Protein AF-A0A2E3WW22-F1 (afdb_monomer)

Foldseek 3Di:
DPPADPVLCLLLDDLVRLVVCLVVVVDDPQSNLLSQLVNCLQLLVLVVLVVSLVVHDDPVPVLVSQQSSVLSQLSSCLSVLHDDPADLCNNQVSVPDDDLSNLSSLCSQLSVCVSVVNLVSNLVSLVSSLVSSVVSVSLLNNLQSVLSNVVSVCSVCVLFDCLLVLVVSLVVCVVVLSLQSNLLSLQVNLLVCVQLQLLVSSLVSLVSSLVSCVVVPSGPSNLSSLLSNLQSCVVVVVPVSNVVSLVVLCPHPDLQSVQSSLVSCCVRPNVPRDRPGDHDPSVVVCVVCVPPDNQHADPLLSLVLVCQSNVQWALVSSCCVVPVPDPDPDPVSSVVNVVSVVVSCVRPNQCWDADPRTTHGGRDDDDDD

Structure (mmCIF, N/CA/C/O backbone):
data_AF-A0A2E3WW22-F1
#
_entry.id   AF-A0A2E3WW22-F1
#
loop_
_atom_site.group_PDB
_atom_site.id
_atom_site.type_symbol
_atom_site.label_atom_id
_atom_site.label_alt_id
_atom_site.label_comp_id
_atom_site.label_asym_id
_atom_site.label_entity_id
_atom_site.label_seq_id
_atom_site.pdbx_PDB_ins_code
_atom_site.Cartn_x
_atom_site.Cartn_y
_atom_site.Cartn_z
_atom_site.occupancy
_atom_site.B_iso_or_equiv
_atom_site.auth_seq_id
_atom_site.auth_comp_id
_atom_site.auth_asym_id
_atom_site.auth_atom_id
_atom_site.pdbx_PDB_model_num
ATOM 1 N N . MET A 1 1 ? 14.647 -27.416 -12.882 1.00 40.84 1 MET A N 1
ATOM 2 C CA . MET A 1 1 ? 14.490 -25.988 -12.533 1.00 40.84 1 MET A CA 1
ATOM 3 C C . MET A 1 1 ? 14.414 -25.217 -13.836 1.00 40.84 1 MET A C 1
ATOM 5 O O . MET A 1 1 ? 15.368 -25.285 -14.597 1.00 40.84 1 MET A O 1
ATOM 9 N N . ASN A 1 2 ? 13.290 -24.564 -14.135 1.00 42.88 2 ASN A N 1
ATOM 10 C CA . ASN A 1 2 ? 13.222 -23.672 -15.293 1.00 42.88 2 ASN A CA 1
ATOM 11 C C . ASN A 1 2 ? 14.083 -22.448 -14.981 1.00 42.88 2 ASN A C 1
ATOM 13 O O . ASN A 1 2 ? 13.816 -21.750 -14.004 1.00 42.88 2 ASN A O 1
ATOM 17 N N . VAL A 1 3 ? 15.135 -22.217 -15.766 1.00 51.22 3 VAL A N 1
ATOM 18 C CA . VAL A 1 3 ? 15.917 -20.981 -15.673 1.00 51.22 3 VAL A CA 1
ATOM 19 C C . VAL A 1 3 ? 14.982 -19.854 -16.099 1.00 51.22 3 VAL A C 1
ATOM 21 O O . VAL A 1 3 ? 14.588 -19.770 -17.261 1.00 51.22 3 VAL A O 1
ATOM 24 N N . LEU A 1 4 ? 14.540 -19.047 -15.134 1.00 60.75 4 LEU A N 1
ATOM 25 C CA . LEU A 1 4 ? 13.696 -17.890 -15.403 1.00 60.75 4 LEU A CA 1
ATOM 26 C C . LEU A 1 4 ? 14.445 -16.933 -16.337 1.00 60.75 4 LEU A C 1
ATOM 28 O O . LEU A 1 4 ? 15.654 -16.740 -16.196 1.00 60.75 4 LEU A O 1
ATOM 32 N N . SER A 1 5 ? 13.721 -16.328 -17.284 1.00 80.69 5 SER A N 1
ATOM 33 C CA . SER A 1 5 ? 14.280 -15.292 -18.158 1.00 80.69 5 SER A CA 1
ATOM 34 C C . SER A 1 5 ? 14.982 -14.217 -17.312 1.00 80.69 5 SER A C 1
ATOM 36 O O . SER A 1 5 ? 14.449 -13.839 -16.266 1.00 80.69 5 SER A O 1
ATOM 38 N N . PRO A 1 6 ? 16.131 -13.666 -17.736 1.00 84.06 6 PRO A N 1
ATOM 39 C CA . PRO A 1 6 ? 16.794 -12.572 -17.026 1.00 84.06 6 PRO A CA 1
ATOM 40 C C . PRO A 1 6 ? 15.866 -11.377 -16.725 1.00 84.06 6 PRO A C 1
ATOM 42 O O . PRO A 1 6 ? 16.035 -10.692 -15.717 1.00 84.06 6 PRO A O 1
ATOM 45 N N . TRP A 1 7 ? 14.842 -11.156 -17.555 1.00 89.06 7 TRP A N 1
ATOM 46 C CA . TRP A 1 7 ? 13.798 -10.162 -17.303 1.00 89.06 7 TRP A CA 1
ATOM 47 C C . TRP A 1 7 ? 12.876 -10.534 -16.137 1.00 89.06 7 TRP A C 1
ATOM 49 O O . TRP A 1 7 ? 12.499 -9.661 -15.362 1.00 89.06 7 TRP A O 1
ATOM 59 N N . ASN A 1 8 ? 12.544 -11.815 -15.961 1.00 90.00 8 ASN A N 1
ATOM 60 C CA . ASN A 1 8 ? 11.708 -12.282 -14.852 1.00 90.00 8 ASN A CA 1
ATOM 61 C C . ASN A 1 8 ? 12.347 -11.956 -13.501 1.00 90.00 8 ASN A C 1
ATOM 63 O O . ASN A 1 8 ? 11.652 -11.500 -12.596 1.00 90.00 8 ASN A O 1
ATOM 67 N N . ASN A 1 9 ? 13.666 -12.146 -13.389 1.00 88.00 9 ASN A N 1
ATOM 68 C CA . ASN A 1 9 ? 14.407 -11.791 -12.182 1.00 88.00 9 ASN A CA 1
ATOM 69 C C . ASN A 1 9 ? 14.272 -10.293 -11.901 1.00 88.00 9 ASN A C 1
ATOM 71 O O . ASN A 1 9 ? 13.830 -9.929 -10.819 1.00 88.00 9 ASN A O 1
ATOM 75 N N . LEU A 1 10 ? 14.532 -9.446 -12.903 1.00 91.25 10 LEU A N 1
ATOM 76 C CA . LEU A 1 10 ? 14.418 -7.991 -12.780 1.00 91.25 10 LEU A CA 1
ATOM 77 C C . LEU A 1 10 ? 13.012 -7.547 -12.345 1.00 91.25 10 LEU A C 1
ATOM 79 O O . LEU A 1 10 ? 12.880 -6.730 -11.441 1.00 91.25 10 LEU A O 1
ATOM 83 N N . PHE A 1 11 ? 11.951 -8.090 -12.946 1.00 91.56 11 PHE A N 1
ATOM 84 C CA . PHE A 1 11 ? 10.575 -7.708 -12.603 1.00 91.56 11 PHE A CA 1
ATOM 85 C C . PHE A 1 11 ? 10.102 -8.223 -11.241 1.00 91.56 11 PHE A C 1
ATOM 87 O O . PHE A 1 11 ? 9.179 -7.648 -10.662 1.00 91.56 11 PHE A O 1
ATOM 94 N N . ASN A 1 12 ? 10.704 -9.300 -10.735 1.00 92.25 12 ASN A N 1
ATOM 95 C CA . ASN A 1 12 ? 10.391 -9.853 -9.420 1.00 92.25 12 ASN A CA 1
ATOM 96 C C . ASN A 1 12 ? 11.290 -9.297 -8.302 1.00 92.25 12 ASN A C 1
ATOM 98 O O . ASN A 1 12 ? 10.998 -9.516 -7.123 1.00 92.25 12 ASN A O 1
ATOM 102 N N . SER A 1 13 ? 12.361 -8.586 -8.665 1.00 91.75 13 SER A N 1
ATOM 103 C CA . SER A 1 13 ? 13.269 -7.933 -7.732 1.00 91.75 13 SER A CA 1
ATOM 104 C C . SER A 1 13 ? 12.602 -6.769 -7.011 1.00 91.75 13 SER A C 1
ATOM 106 O O . SER A 1 13 ? 11.855 -5.964 -7.571 1.00 91.75 13 SER A O 1
ATOM 108 N N . SER A 1 14 ? 12.942 -6.654 -5.741 1.00 88.94 14 SER A N 1
ATOM 109 C CA . SER A 1 14 ? 12.697 -5.480 -4.930 1.00 88.94 14 SER A CA 1
ATOM 110 C C . SER A 1 14 ? 13.642 -4.326 -5.269 1.00 88.94 14 SER A C 1
ATOM 112 O O . SER A 1 14 ? 14.624 -4.484 -5.988 1.00 88.94 14 SER A O 1
ATOM 114 N N . VAL A 1 15 ? 13.381 -3.143 -4.707 1.00 88.81 15 VAL A N 1
ATOM 115 C CA . VAL A 1 15 ? 14.192 -1.943 -4.971 1.00 88.81 15 VAL A CA 1
ATOM 116 C C . VAL A 1 15 ? 15.664 -2.141 -4.588 1.00 88.81 15 VAL A C 1
ATOM 118 O O . VAL A 1 15 ? 16.543 -1.721 -5.330 1.00 88.81 15 VAL A O 1
ATOM 121 N N . GLN A 1 16 ? 15.950 -2.804 -3.468 1.00 88.19 16 GLN A N 1
ATOM 122 C CA . GLN A 1 16 ? 17.314 -3.060 -2.992 1.00 88.19 16 GLN A CA 1
ATOM 123 C C . GLN A 1 16 ? 18.031 -4.057 -3.900 1.00 88.19 16 GLN A C 1
ATOM 125 O O . GLN A 1 16 ? 19.202 -3.871 -4.216 1.00 88.19 16 GLN A O 1
ATOM 130 N N . GLU A 1 17 ? 17.318 -5.088 -4.350 1.00 91.69 17 GLU A N 1
ATOM 131 C CA . GLU A 1 17 ? 17.849 -6.063 -5.302 1.00 91.69 17 GLU A CA 1
ATOM 132 C C . GLU A 1 17 ? 18.111 -5.420 -6.666 1.00 91.69 17 GLU A C 1
ATOM 134 O O . GLU A 1 17 ? 19.127 -5.720 -7.283 1.00 91.69 17 GLU A O 1
ATOM 139 N N . LEU A 1 18 ? 17.256 -4.490 -7.106 1.00 92.19 18 LEU A N 1
ATOM 140 C CA . LEU A 1 18 ? 17.481 -3.700 -8.318 1.00 92.19 18 LEU A CA 1
ATOM 141 C C . LEU A 1 18 ? 18.719 -2.804 -8.190 1.00 92.19 18 LEU A C 1
ATOM 143 O O . LEU A 1 18 ? 19.513 -2.750 -9.122 1.00 92.19 18 LEU A O 1
ATOM 147 N N . ILE A 1 19 ? 18.918 -2.140 -7.047 1.00 91.44 19 ILE A N 1
ATOM 148 C CA . ILE A 1 19 ? 20.127 -1.337 -6.789 1.00 91.44 19 ILE A CA 1
ATOM 149 C C . ILE A 1 19 ? 21.375 -2.227 -6.846 1.00 91.44 19 ILE A C 1
ATOM 151 O O . ILE A 1 19 ? 22.293 -1.946 -7.610 1.00 91.44 19 ILE A O 1
ATOM 155 N N . ALA A 1 20 ? 21.373 -3.358 -6.135 1.00 91.44 20 ALA A N 1
ATOM 156 C CA . ALA A 1 20 ? 22.489 -4.303 -6.166 1.00 91.44 20 ALA A CA 1
ATOM 157 C C . ALA A 1 20 ? 22.735 -4.883 -7.573 1.00 91.44 20 ALA A C 1
ATOM 159 O O . ALA A 1 20 ? 23.878 -5.130 -7.967 1.00 91.44 20 ALA A O 1
ATOM 160 N N . PHE A 1 21 ? 21.674 -5.104 -8.352 1.00 90.81 21 PHE A N 1
ATOM 161 C CA . PHE A 1 21 ? 21.766 -5.546 -9.742 1.00 90.81 21 PHE A CA 1
ATOM 162 C C . PHE A 1 21 ? 22.468 -4.505 -10.625 1.00 90.81 21 PHE A C 1
ATOM 164 O O . PHE A 1 21 ? 23.357 -4.876 -11.390 1.00 90.81 21 PHE A O 1
ATOM 171 N N . ILE A 1 22 ? 22.123 -3.221 -10.470 1.00 91.12 22 ILE A N 1
ATOM 172 C CA . ILE A 1 22 ? 22.753 -2.100 -11.184 1.00 91.12 22 ILE A CA 1
ATOM 173 C C . ILE A 1 22 ? 24.236 -1.992 -10.812 1.00 91.12 22 ILE A C 1
ATOM 175 O O . ILE A 1 22 ? 25.082 -1.938 -11.704 1.00 91.12 22 ILE A O 1
ATOM 179 N N . ASP A 1 23 ? 24.559 -2.026 -9.516 1.00 89.81 23 ASP A N 1
ATOM 180 C CA . ASP A 1 23 ? 25.934 -1.874 -9.017 1.00 89.81 23 ASP A CA 1
ATOM 181 C C . ASP A 1 23 ? 26.855 -3.003 -9.494 1.00 89.81 23 ASP A C 1
ATOM 183 O O . ASP A 1 23 ? 28.034 -2.793 -9.775 1.00 89.81 23 ASP A O 1
ATOM 187 N N . THR A 1 24 ? 26.312 -4.217 -9.606 1.00 88.06 24 THR A N 1
ATOM 188 C CA . THR A 1 24 ? 27.070 -5.391 -10.056 1.00 88.06 24 THR A CA 1
ATOM 189 C C . THR A 1 24 ? 27.108 -5.557 -11.575 1.00 88.06 24 THR A C 1
ATOM 191 O O . THR A 1 24 ? 27.791 -6.463 -12.049 1.00 88.06 24 THR A O 1
ATOM 194 N N . GLN A 1 25 ? 26.386 -4.717 -12.330 1.00 81.25 25 GLN A N 1
ATOM 195 C CA . GLN A 1 25 ? 26.281 -4.749 -13.797 1.00 81.25 25 GLN A CA 1
ATOM 196 C C . GLN A 1 25 ? 25.999 -6.150 -14.372 1.00 81.25 25 GLN A C 1
ATOM 198 O O . GLN A 1 25 ? 26.461 -6.503 -15.453 1.00 81.25 25 GLN A O 1
ATOM 203 N N . LYS A 1 26 ? 25.232 -6.980 -13.655 1.00 71.94 26 LYS A N 1
ATOM 204 C CA . LYS A 1 26 ? 25.017 -8.397 -14.013 1.00 71.94 26 LYS A CA 1
ATOM 205 C C . LYS A 1 26 ? 24.092 -8.619 -15.218 1.00 71.94 26 LYS A C 1
ATOM 207 O O . LYS A 1 26 ? 23.939 -9.759 -15.653 1.00 71.94 26 LYS A O 1
ATOM 212 N N . GLY A 1 27 ? 23.442 -7.571 -15.725 1.00 77.56 27 GLY A N 1
ATOM 213 C CA . GLY A 1 27 ? 22.544 -7.622 -16.882 1.00 77.56 27 GLY A CA 1
ATOM 214 C C . GLY A 1 27 ? 23.145 -7.078 -18.173 1.00 77.56 27 GLY A C 1
ATOM 215 O O . GLY A 1 27 ? 24.205 -6.462 -18.174 1.00 77.56 27 GLY A O 1
ATOM 216 N N . SER A 1 28 ? 22.405 -7.240 -19.271 1.00 84.38 28 SER A N 1
ATOM 217 C CA . SER A 1 28 ? 22.630 -6.445 -20.487 1.00 84.38 28 SER A CA 1
ATOM 218 C C . SER A 1 28 ? 22.430 -4.946 -20.221 1.00 84.38 28 SER A C 1
ATOM 220 O O . SER A 1 28 ? 21.729 -4.564 -19.277 1.00 84.38 28 SER A O 1
ATOM 222 N N . ASP A 1 29 ? 22.967 -4.090 -21.094 1.00 86.81 29 ASP A N 1
ATOM 223 C CA . ASP A 1 29 ? 22.810 -2.629 -21.008 1.00 86.81 29 ASP A CA 1
ATOM 224 C C . ASP A 1 29 ? 21.345 -2.203 -20.856 1.00 86.81 29 ASP A C 1
ATOM 226 O O . ASP A 1 29 ? 21.022 -1.314 -20.069 1.00 86.81 29 ASP A O 1
ATOM 230 N N . GLN A 1 30 ? 20.428 -2.891 -21.539 1.00 90.81 30 GLN A N 1
ATOM 231 C CA . GLN A 1 30 ? 18.997 -2.602 -21.460 1.00 90.81 30 GLN A CA 1
ATOM 232 C C . GLN A 1 30 ? 18.358 -3.009 -20.142 1.00 90.81 30 GLN A C 1
ATOM 234 O O . GLN A 1 30 ? 17.479 -2.306 -19.644 1.00 90.81 30 GLN A O 1
ATOM 239 N N . GLN A 1 31 ? 18.781 -4.134 -19.569 1.00 92.38 31 GLN A N 1
ATOM 240 C CA . GLN A 1 31 ? 18.292 -4.556 -18.263 1.00 92.38 31 GLN A CA 1
ATOM 241 C C . GLN A 1 31 ? 18.804 -3.625 -17.174 1.00 92.38 31 GLN A C 1
ATOM 243 O O . GLN A 1 31 ? 18.021 -3.201 -16.331 1.00 92.38 31 GLN A O 1
ATOM 248 N N . ASN A 1 32 ? 20.085 -3.252 -17.215 1.00 92.75 32 ASN A N 1
ATOM 249 C CA . ASN A 1 32 ? 20.647 -2.278 -16.279 1.00 92.75 32 ASN A CA 1
ATOM 250 C C . ASN A 1 32 ? 19.945 -0.921 -16.415 1.00 92.75 32 ASN A C 1
ATOM 252 O O . ASN A 1 32 ? 19.542 -0.334 -15.412 1.00 92.75 32 ASN A O 1
ATOM 256 N N . TRP A 1 33 ? 19.720 -0.455 -17.646 1.00 95.19 33 TRP A N 1
ATOM 257 C CA . TRP A 1 33 ? 18.971 0.773 -17.906 1.00 95.19 33 TRP A CA 1
ATOM 258 C C . TRP A 1 33 ? 17.540 0.699 -17.364 1.00 95.19 33 TRP A C 1
ATOM 260 O O . TRP A 1 33 ? 17.074 1.618 -16.689 1.00 95.19 33 TRP A O 1
ATOM 270 N N . TYR A 1 34 ? 16.828 -0.400 -17.613 1.00 95.25 34 TYR A N 1
ATOM 271 C CA . TYR A 1 34 ? 15.445 -0.520 -17.168 1.00 95.25 34 TYR A CA 1
ATOM 272 C C . TYR A 1 34 ? 15.334 -0.732 -15.648 1.00 95.25 34 TYR A C 1
ATOM 274 O O . TYR A 1 34 ? 14.400 -0.231 -15.024 1.00 95.25 34 TYR A O 1
ATOM 282 N N . ALA A 1 35 ? 16.312 -1.388 -15.018 1.00 95.44 35 ALA A N 1
ATOM 283 C CA . ALA A 1 35 ? 16.427 -1.435 -13.563 1.00 95.44 35 ALA A CA 1
ATOM 284 C C . ALA A 1 35 ? 16.586 -0.021 -12.978 1.00 95.44 35 ALA A C 1
ATOM 286 O O . ALA A 1 35 ? 15.877 0.321 -12.031 1.00 95.44 35 ALA A O 1
ATOM 287 N N . GLN A 1 36 ? 17.424 0.834 -13.581 1.00 95.88 36 GLN A N 1
ATOM 288 C CA . GLN A 1 36 ? 17.549 2.245 -13.183 1.00 95.88 36 GLN A CA 1
ATOM 289 C C . GLN A 1 36 ? 16.221 2.996 -13.355 1.00 95.88 36 GLN A C 1
ATOM 291 O O . GLN A 1 36 ? 15.795 3.709 -12.448 1.00 95.88 36 GLN A O 1
ATOM 296 N N . VAL A 1 37 ? 15.502 2.770 -14.463 1.00 96.38 37 VAL A N 1
ATOM 297 C CA . VAL A 1 37 ? 14.149 3.317 -14.675 1.00 96.38 37 VAL A CA 1
ATOM 298 C C . VAL A 1 37 ? 13.200 2.923 -13.540 1.00 96.38 37 VAL A C 1
ATOM 300 O O . VAL A 1 37 ? 12.475 3.780 -13.029 1.00 96.38 37 VAL A O 1
ATOM 303 N N . LEU A 1 38 ? 13.194 1.651 -13.130 1.00 94.75 38 LEU A N 1
ATOM 304 C CA . LEU A 1 38 ? 12.363 1.175 -12.023 1.00 94.75 38 LEU A CA 1
ATOM 305 C C . LEU A 1 38 ? 12.778 1.807 -10.690 1.00 94.75 38 LEU A C 1
ATOM 307 O O . LEU A 1 38 ? 11.904 2.278 -9.964 1.00 94.75 38 LEU A O 1
ATOM 311 N N . VAL A 1 39 ? 14.076 1.881 -10.380 1.00 93.38 39 VAL A N 1
ATOM 312 C CA . VAL A 1 39 ? 14.585 2.511 -9.148 1.00 93.38 39 VAL A CA 1
ATOM 313 C C . VAL A 1 39 ? 14.192 3.987 -9.089 1.00 93.38 39 VAL A C 1
ATOM 315 O O . VAL A 1 39 ? 13.539 4.395 -8.125 1.00 93.38 39 VAL A O 1
ATOM 318 N N . CYS A 1 40 ? 14.473 4.771 -10.134 1.00 93.00 40 CYS A N 1
ATOM 319 C CA . CYS A 1 40 ? 14.073 6.179 -10.196 1.00 93.00 40 CYS A CA 1
ATOM 320 C C . CYS A 1 40 ? 12.553 6.330 -10.094 1.00 93.00 40 CYS A C 1
ATOM 322 O O . CYS A 1 40 ? 12.058 7.219 -9.397 1.00 93.00 40 CYS A O 1
ATOM 324 N N . PHE A 1 41 ? 11.787 5.438 -10.735 1.00 91.69 41 PHE A N 1
ATOM 325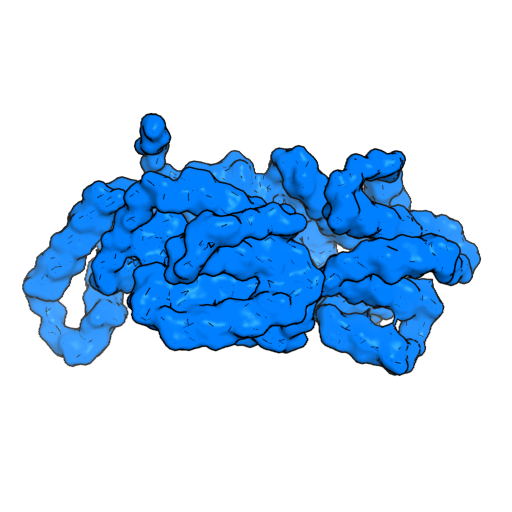 C CA . PHE A 1 41 ? 10.338 5.421 -10.584 1.00 91.69 41 PHE A CA 1
ATOM 326 C C . PHE A 1 41 ? 9.928 5.158 -9.136 1.00 91.69 41 PHE A C 1
ATOM 328 O O . PHE A 1 41 ? 9.078 5.890 -8.645 1.00 91.69 41 PHE A O 1
ATOM 335 N N . PHE A 1 42 ? 10.486 4.173 -8.431 1.00 87.38 42 PHE A N 1
ATOM 336 C CA . PHE A 1 42 ? 10.117 3.867 -7.043 1.00 87.38 42 PHE A CA 1
ATOM 337 C C . PHE A 1 42 ? 10.522 4.973 -6.057 1.00 87.38 42 PHE A C 1
ATOM 339 O O . PHE A 1 42 ? 9.718 5.308 -5.180 1.00 87.38 42 PHE A O 1
ATOM 346 N N . MET A 1 43 ? 11.696 5.581 -6.255 1.00 85.00 43 MET A N 1
ATOM 347 C CA . MET A 1 43 ? 12.237 6.678 -5.437 1.00 85.00 43 MET A CA 1
ATOM 348 C C . MET A 1 43 ? 11.631 8.054 -5.774 1.00 85.00 43 MET A C 1
ATOM 350 O O . MET A 1 43 ? 11.754 8.997 -4.998 1.00 85.00 43 MET A O 1
ATOM 354 N N . GLY A 1 44 ? 10.931 8.185 -6.908 1.00 82.81 44 GLY A N 1
ATOM 355 C CA . GLY A 1 44 ? 10.289 9.437 -7.332 1.00 82.81 44 GLY A CA 1
ATOM 356 C C . GLY A 1 44 ? 11.219 10.434 -8.038 1.00 82.81 44 GLY A C 1
ATOM 357 O O . GLY A 1 44 ? 10.896 11.618 -8.134 1.00 82.81 44 GLY A O 1
ATOM 358 N N . GLU A 1 45 ? 12.350 9.977 -8.570 1.00 88.81 45 GLU A N 1
ATOM 359 C CA . GLU A 1 45 ? 13.389 10.804 -9.193 1.00 88.81 45 GLU A CA 1
ATOM 360 C C . GLU A 1 45 ? 13.048 11.142 -10.655 1.00 88.81 45 GLU A C 1
ATOM 362 O O . GLU A 1 45 ? 13.562 10.565 -11.611 1.00 88.81 45 GLU A O 1
ATOM 367 N N . CYS A 1 46 ? 12.138 12.099 -10.850 1.00 89.69 46 CYS A N 1
ATOM 368 C CA . CYS A 1 46 ? 11.603 12.428 -12.179 1.00 89.69 46 CYS A CA 1
ATOM 369 C C . CYS A 1 46 ? 12.646 13.008 -13.152 1.00 89.69 46 CYS A C 1
ATOM 371 O O . CYS A 1 46 ? 12.525 12.820 -14.367 1.00 89.69 46 CYS A O 1
ATOM 373 N N . LEU A 1 47 ? 13.629 13.761 -12.644 1.00 91.31 47 LEU A N 1
ATOM 374 C CA . LEU A 1 47 ? 14.695 14.345 -13.467 1.00 91.31 47 LEU A CA 1
ATOM 375 C C . LEU A 1 47 ? 15.622 13.256 -14.003 1.00 91.31 47 LEU A C 1
ATOM 377 O O . LEU A 1 47 ? 15.841 13.199 -15.212 1.00 91.31 47 LEU A O 1
ATOM 381 N N . GLU A 1 48 ? 16.057 12.349 -13.131 1.00 94.50 48 GLU A N 1
ATOM 382 C CA . GLU A 1 48 ? 16.902 11.216 -13.505 1.00 94.50 48 GLU A CA 1
ATOM 383 C C . GLU A 1 48 ? 16.176 10.289 -14.482 1.00 94.50 48 GLU A C 1
ATOM 385 O O . GLU A 1 48 ? 16.682 9.981 -15.557 1.00 94.50 48 GLU A O 1
ATOM 390 N N . LEU A 1 49 ? 14.904 9.975 -14.215 1.00 94.81 49 LEU A N 1
ATOM 391 C CA . LEU A 1 49 ? 14.084 9.195 -15.141 1.00 94.81 49 LEU A CA 1
ATOM 392 C C . LEU A 1 49 ? 13.961 9.859 -16.529 1.00 94.81 49 LEU A C 1
ATOM 394 O O . LEU A 1 49 ? 13.948 9.178 -17.554 1.00 94.81 49 LEU A O 1
ATOM 398 N N . THR A 1 50 ? 13.908 11.193 -16.592 1.00 95.44 50 THR A N 1
ATOM 399 C CA . THR A 1 50 ? 13.913 11.927 -17.872 1.00 95.44 50 THR A CA 1
ATOM 400 C C . THR A 1 50 ? 15.252 11.808 -18.589 1.00 95.44 50 THR A C 1
ATOM 402 O O . THR A 1 50 ? 15.277 11.663 -19.813 1.00 95.44 50 THR A O 1
ATOM 405 N N . TYR A 1 51 ? 16.354 11.896 -17.844 1.00 96.56 51 TYR A N 1
ATOM 406 C CA . TYR A 1 51 ? 17.700 11.726 -18.377 1.00 96.56 51 TYR A CA 1
ATOM 407 C C . TYR A 1 51 ? 17.887 10.316 -18.955 1.00 96.56 51 TYR A C 1
ATOM 409 O O . TYR A 1 51 ? 18.262 10.188 -20.122 1.00 96.56 51 TYR A O 1
ATOM 417 N N . LEU A 1 52 ? 17.492 9.280 -18.210 1.00 96.31 52 LEU A N 1
ATOM 418 C CA . LEU A 1 52 ? 17.547 7.882 -18.643 1.00 96.31 52 LEU A CA 1
ATOM 419 C C . LEU A 1 52 ? 16.768 7.644 -19.939 1.00 96.31 52 LEU A C 1
ATOM 421 O O . LEU A 1 52 ? 17.303 7.045 -20.868 1.00 96.31 52 LEU A O 1
ATOM 425 N N . ILE A 1 53 ? 15.542 8.166 -20.058 1.00 95.62 53 ILE A N 1
ATOM 426 C CA . ILE A 1 53 ? 14.733 8.033 -21.286 1.00 95.62 53 ILE A CA 1
ATOM 427 C C . ILE A 1 53 ? 15.431 8.650 -22.508 1.00 95.62 53 ILE A C 1
ATOM 429 O O . ILE A 1 53 ? 15.289 8.137 -23.616 1.00 95.62 53 ILE A O 1
ATOM 433 N N . ARG A 1 54 ? 16.197 9.734 -22.333 1.00 95.06 54 ARG A N 1
ATOM 434 C CA . ARG A 1 54 ? 16.964 10.369 -23.423 1.00 95.06 54 ARG A CA 1
ATOM 435 C C . ARG A 1 54 ? 18.233 9.601 -23.794 1.00 95.06 54 ARG A C 1
ATOM 437 O O . ARG A 1 54 ? 18.731 9.777 -24.901 1.00 95.06 54 ARG A O 1
ATOM 444 N N . LYS A 1 55 ? 18.766 8.795 -22.876 1.00 94.31 55 LYS A N 1
ATOM 445 C CA . LYS A 1 55 ? 20.019 8.035 -23.012 1.00 94.31 55 LYS A CA 1
ATOM 446 C C . LYS A 1 55 ? 19.787 6.541 -23.244 1.00 94.31 55 LYS A C 1
ATOM 448 O O . LYS A 1 55 ? 20.653 5.731 -22.940 1.00 94.31 55 LYS A O 1
ATOM 453 N N . TYR A 1 56 ? 18.615 6.183 -23.757 1.00 94.44 56 TYR A N 1
ATOM 454 C CA . TYR A 1 56 ? 18.232 4.797 -23.976 1.00 94.44 56 TYR A CA 1
ATOM 455 C C . TYR A 1 56 ? 19.247 4.026 -24.850 1.00 94.44 56 TYR A C 1
ATOM 457 O O . TYR A 1 56 ? 19.531 4.483 -25.961 1.00 94.44 56 TYR A O 1
ATOM 465 N N . PRO A 1 57 ? 19.771 2.870 -24.390 1.00 88.62 57 PRO A N 1
ATOM 466 C CA . PRO A 1 57 ? 20.648 2.021 -25.192 1.00 88.62 57 PRO A CA 1
ATOM 467 C C . PRO A 1 57 ? 19.827 1.147 -26.154 1.00 88.62 57 PRO A C 1
ATOM 469 O O . PRO A 1 57 ? 19.018 0.322 -25.723 1.00 88.62 57 PRO A O 1
ATOM 472 N N . GLN A 1 58 ? 20.038 1.311 -27.461 1.00 86.69 58 GLN A N 1
ATOM 473 C CA . GLN A 1 58 ? 19.395 0.478 -28.486 1.00 86.69 58 GLN A CA 1
ATOM 474 C C . GLN A 1 58 ? 19.959 -0.952 -28.458 1.00 86.69 58 GLN A C 1
ATOM 476 O O . GLN A 1 58 ? 21.176 -1.118 -28.391 1.00 86.69 58 GLN A O 1
ATOM 481 N N . SER A 1 59 ? 19.099 -1.977 -28.527 1.00 82.50 59 SER A N 1
ATOM 482 C CA . SER A 1 59 ? 19.538 -3.393 -28.571 1.00 82.50 59 SER A CA 1
ATOM 483 C C . SER A 1 59 ? 19.685 -3.961 -29.971 1.00 82.50 59 SER A C 1
ATOM 485 O O . SER A 1 59 ? 20.236 -5.048 -30.133 1.00 82.50 59 SER A O 1
ATOM 487 N N . GLY A 1 60 ? 19.145 -3.269 -30.974 1.00 81.00 60 GLY A N 1
ATOM 488 C CA . GLY A 1 60 ? 18.951 -3.843 -32.302 1.00 81.00 60 GLY A CA 1
ATOM 489 C C . GLY A 1 60 ? 17.678 -4.689 -32.439 1.00 81.00 60 GLY A C 1
ATOM 490 O O . GLY A 1 60 ? 17.402 -5.127 -33.551 1.00 81.00 60 GLY A O 1
ATOM 491 N N . ASP A 1 61 ? 16.880 -4.869 -31.374 1.00 88.12 61 ASP A N 1
ATOM 492 C CA . ASP A 1 61 ? 15.494 -5.359 -31.436 1.00 88.12 61 ASP A CA 1
ATOM 493 C C . ASP A 1 61 ? 14.516 -4.167 -31.353 1.00 88.12 61 ASP A C 1
ATOM 495 O O . ASP A 1 61 ? 14.238 -3.658 -30.261 1.00 88.12 61 ASP A O 1
ATOM 499 N N . PRO A 1 62 ? 13.947 -3.704 -32.486 1.00 87.56 62 PRO A N 1
ATOM 500 C CA . PRO A 1 62 ? 13.074 -2.533 -32.500 1.00 87.56 62 PRO A CA 1
ATOM 501 C C . PRO A 1 62 ? 11.784 -2.708 -31.691 1.00 87.56 62 PRO A C 1
ATOM 503 O O . PRO A 1 62 ? 11.201 -1.712 -31.252 1.00 87.56 62 PRO A O 1
ATOM 506 N N . LEU A 1 63 ? 11.302 -3.946 -31.522 1.00 86.81 63 LEU A N 1
ATOM 507 C CA . LEU A 1 63 ? 10.078 -4.218 -30.774 1.00 86.81 63 LEU A CA 1
ATOM 508 C C . LEU A 1 63 ? 10.347 -4.109 -29.274 1.00 86.81 63 LEU A C 1
ATOM 510 O O . LEU A 1 63 ? 9.645 -3.362 -28.588 1.00 86.81 63 LEU A O 1
ATOM 514 N N . GLN A 1 64 ? 11.386 -4.786 -28.776 1.00 87.38 64 GLN A N 1
ATOM 515 C CA . GLN A 1 64 ? 11.801 -4.664 -27.376 1.00 87.38 64 GLN A CA 1
ATOM 516 C C . GLN A 1 64 ? 12.160 -3.212 -27.035 1.00 87.38 64 GLN A C 1
ATOM 518 O O . GLN A 1 64 ? 11.744 -2.703 -25.987 1.00 87.38 64 GLN A O 1
ATOM 523 N N . ASP A 1 65 ? 12.838 -2.517 -27.953 1.00 89.62 65 ASP A N 1
ATOM 524 C CA . ASP A 1 65 ? 13.211 -1.117 -27.775 1.00 89.62 65 ASP A CA 1
ATOM 525 C C . ASP A 1 65 ? 11.994 -0.204 -27.599 1.00 89.62 65 ASP A C 1
ATOM 527 O O . ASP A 1 65 ? 11.940 0.637 -26.691 1.00 89.62 65 ASP A O 1
ATOM 531 N N . ARG A 1 66 ? 10.965 -0.416 -28.425 1.00 89.50 66 ARG A N 1
ATOM 532 C CA . ARG A 1 66 ? 9.702 0.321 -28.342 1.00 89.50 66 ARG A CA 1
ATOM 533 C C . ARG A 1 66 ? 8.958 0.036 -27.037 1.00 89.50 66 ARG A C 1
ATOM 535 O O . ARG A 1 66 ? 8.516 0.983 -26.384 1.00 89.50 66 ARG A O 1
ATOM 542 N N . ILE A 1 67 ? 8.865 -1.231 -26.625 1.00 89.88 67 ILE A N 1
ATOM 543 C CA . ILE A 1 67 ? 8.197 -1.641 -25.377 1.00 89.88 67 ILE A CA 1
ATOM 544 C C . ILE A 1 67 ? 8.851 -0.961 -24.169 1.00 89.88 67 ILE A C 1
ATOM 546 O O . ILE A 1 67 ? 8.169 -0.309 -23.374 1.00 89.88 67 ILE A O 1
ATOM 550 N N . LEU A 1 68 ? 10.175 -1.075 -24.039 1.00 91.81 68 LEU A N 1
ATOM 551 C CA . LEU A 1 68 ? 10.932 -0.544 -22.903 1.00 91.81 68 LEU A CA 1
ATOM 552 C C . LEU A 1 68 ? 10.831 0.984 -22.801 1.00 91.81 68 LEU A C 1
ATOM 554 O O . LEU A 1 68 ? 10.579 1.525 -21.717 1.00 91.81 68 LEU A O 1
ATOM 558 N N . LEU A 1 69 ? 10.961 1.688 -23.929 1.00 92.06 69 LEU A N 1
ATOM 559 C CA . LEU A 1 69 ? 10.795 3.141 -23.982 1.00 92.06 69 LEU A CA 1
ATOM 560 C C . LEU A 1 69 ? 9.373 3.576 -23.620 1.00 92.06 69 LEU A C 1
ATOM 562 O O . LEU A 1 69 ? 9.205 4.539 -22.864 1.00 92.06 69 LEU A O 1
ATOM 566 N N . ASN A 1 70 ? 8.352 2.881 -24.123 1.00 91.06 70 ASN A N 1
ATOM 567 C CA . ASN A 1 70 ? 6.957 3.195 -23.817 1.00 91.06 70 ASN A CA 1
ATOM 568 C C . ASN A 1 70 ? 6.656 2.974 -22.330 1.00 91.06 70 ASN A C 1
ATOM 570 O O . ASN A 1 70 ? 6.110 3.865 -21.677 1.00 91.06 70 ASN A O 1
ATOM 574 N N . LEU A 1 71 ? 7.116 1.861 -21.755 1.00 92.19 71 LEU A N 1
ATOM 575 C CA . LEU A 1 71 ? 7.016 1.584 -20.321 1.00 92.19 71 LEU A CA 1
ATOM 576 C C . LEU A 1 71 ? 7.679 2.683 -19.469 1.00 92.19 71 LEU A C 1
ATOM 578 O O . LEU A 1 71 ? 7.084 3.148 -18.487 1.00 92.19 71 LEU A O 1
ATOM 582 N N . ALA A 1 72 ? 8.885 3.127 -19.825 1.00 93.94 72 ALA A N 1
ATOM 583 C CA . ALA A 1 72 ? 9.589 4.183 -19.094 1.00 93.94 72 ALA A CA 1
ATOM 584 C C . ALA A 1 72 ? 8.876 5.544 -19.198 1.00 93.94 72 ALA A C 1
ATOM 586 O O . ALA A 1 72 ? 8.698 6.238 -18.193 1.00 93.94 72 ALA A O 1
ATOM 587 N N . ARG A 1 73 ? 8.401 5.912 -20.396 1.00 91.62 73 ARG A N 1
ATOM 588 C CA . ARG A 1 73 ? 7.642 7.153 -20.630 1.00 91.62 73 ARG A CA 1
ATOM 589 C C . ARG A 1 73 ? 6.333 7.173 -19.851 1.00 91.62 73 ARG A C 1
ATOM 591 O O . ARG A 1 73 ? 6.027 8.182 -19.217 1.00 91.62 73 ARG A O 1
ATOM 598 N N . CYS A 1 74 ? 5.593 6.067 -19.843 1.00 89.69 74 CYS A N 1
ATOM 599 C CA . CYS A 1 74 ? 4.363 5.959 -19.064 1.00 89.69 74 CYS A CA 1
ATOM 600 C C . CYS A 1 74 ? 4.625 6.151 -17.564 1.00 89.69 74 CYS A C 1
ATOM 602 O O . CYS A 1 74 ? 3.938 6.945 -16.924 1.00 89.69 74 CYS A O 1
ATOM 604 N N . ARG A 1 75 ? 5.681 5.534 -17.015 1.00 92.00 75 ARG A N 1
ATOM 605 C CA . ARG A 1 75 ? 6.106 5.747 -15.616 1.00 92.00 75 ARG A CA 1
ATOM 606 C C . ARG A 1 75 ? 6.445 7.199 -15.305 1.00 92.00 75 ARG A C 1
ATOM 608 O O . ARG A 1 75 ? 6.029 7.708 -14.264 1.00 92.00 75 ARG A O 1
ATOM 615 N N . LEU A 1 76 ? 7.181 7.869 -16.191 1.00 90.88 76 LEU A N 1
ATOM 616 C CA . LEU A 1 76 ? 7.516 9.282 -16.014 1.00 90.88 76 LEU A CA 1
ATOM 617 C C . LEU A 1 76 ? 6.257 10.149 -15.973 1.00 90.88 76 LEU A C 1
ATOM 619 O O . LEU A 1 76 ? 6.150 11.024 -15.120 1.00 90.88 76 LEU A O 1
ATOM 623 N N . ASN A 1 77 ? 5.297 9.886 -16.855 1.00 87.25 77 ASN A N 1
ATOM 624 C CA . ASN A 1 77 ? 4.052 10.646 -16.917 1.00 87.25 77 ASN A CA 1
ATOM 625 C C . ASN A 1 77 ? 3.162 10.409 -15.690 1.00 87.25 77 ASN A C 1
ATOM 627 O O . ASN A 1 77 ? 2.644 11.378 -15.137 1.00 87.25 77 ASN A O 1
ATOM 631 N N . ILE A 1 78 ? 3.074 9.161 -15.206 1.00 86.50 78 ILE A N 1
ATOM 632 C CA . ILE A 1 78 ? 2.423 8.831 -13.925 1.00 86.50 78 ILE A CA 1
ATOM 633 C C . ILE A 1 78 ? 3.055 9.644 -12.789 1.00 86.50 78 ILE A C 1
ATOM 635 O O . ILE A 1 78 ? 2.350 10.199 -11.954 1.00 86.50 78 ILE A O 1
ATOM 639 N N . ARG A 1 79 ? 4.389 9.763 -12.752 1.00 84.94 79 ARG A N 1
ATOM 640 C CA . ARG A 1 79 ? 5.083 10.537 -11.708 1.00 84.94 79 ARG A CA 1
ATOM 641 C C . ARG A 1 79 ? 4.934 12.046 -11.854 1.00 84.94 79 ARG A C 1
ATOM 643 O O . ARG A 1 79 ? 4.872 12.743 -10.846 1.00 84.94 79 ARG A O 1
ATOM 650 N N . ARG A 1 80 ? 4.884 12.545 -13.087 1.00 83.31 80 ARG A N 1
ATOM 651 C CA . ARG A 1 80 ? 4.720 13.969 -13.393 1.00 83.31 80 ARG A CA 1
ATOM 652 C C . ARG A 1 80 ? 3.286 14.453 -13.333 1.00 83.31 80 ARG A C 1
ATOM 654 O O . ARG A 1 80 ? 3.086 15.655 -13.476 1.00 83.31 80 ARG A O 1
ATOM 661 N N . ASN A 1 81 ? 2.319 13.567 -13.106 1.00 72.50 81 ASN A N 1
ATOM 662 C CA . ASN A 1 81 ? 0.908 13.929 -13.099 1.00 72.50 81 ASN A CA 1
ATOM 663 C C . ASN A 1 81 ? 0.460 14.534 -14.445 1.00 72.50 81 ASN A C 1
ATOM 665 O O . ASN A 1 81 ? -0.301 15.498 -14.489 1.00 72.50 81 ASN A O 1
ATOM 669 N N . THR A 1 82 ? 0.977 14.004 -15.556 1.00 73.12 82 THR A N 1
ATOM 670 C CA . THR A 1 82 ? 0.693 14.508 -16.909 1.00 73.12 82 THR A CA 1
ATOM 671 C C . THR A 1 82 ? -0.036 13.465 -17.743 1.00 73.12 82 THR A C 1
ATOM 673 O O . THR A 1 82 ? 0.306 12.283 -17.693 1.00 73.12 82 THR A O 1
ATOM 676 N N . TYR A 1 83 ? -0.998 13.907 -18.559 1.00 62.72 83 TYR A N 1
ATOM 677 C CA . TYR A 1 83 ? -1.717 13.040 -19.494 1.00 62.72 83 TYR A CA 1
ATOM 678 C C . TYR A 1 83 ? -0.748 12.372 -20.484 1.00 62.72 83 TYR A C 1
ATOM 680 O O . TYR A 1 83 ? 0.218 12.995 -20.937 1.00 62.72 83 TYR A O 1
ATOM 688 N N . LEU A 1 84 ? -0.982 11.098 -20.815 1.00 61.34 84 LEU A N 1
ATOM 689 C CA . LEU A 1 84 ? -0.123 10.390 -21.762 1.00 61.34 84 LEU A CA 1
ATOM 690 C C . LEU A 1 84 ? -0.299 10.924 -23.184 1.00 61.34 84 LEU A C 1
ATOM 692 O O . LEU A 1 84 ? -1.408 11.186 -23.638 1.00 61.34 84 LEU A O 1
ATOM 696 N N . ARG A 1 85 ? 0.813 10.963 -23.922 1.00 57.19 85 ARG A N 1
ATOM 697 C CA . ARG A 1 85 ? 0.787 10.956 -25.393 1.00 57.19 85 ARG A CA 1
ATOM 698 C C . ARG A 1 85 ? 0.655 9.546 -25.986 1.00 57.19 85 ARG A C 1
ATOM 700 O O . ARG A 1 85 ? 0.261 9.439 -27.136 1.00 57.19 85 ARG A O 1
ATOM 707 N N . ILE A 1 86 ? 0.995 8.499 -25.228 1.00 65.38 86 ILE A N 1
ATOM 708 C CA . ILE A 1 86 ? 0.948 7.094 -25.668 1.00 65.38 86 ILE A CA 1
ATOM 709 C C . ILE A 1 86 ? -0.416 6.517 -25.295 1.00 65.38 86 ILE A C 1
ATOM 711 O O . ILE A 1 86 ? -0.823 6.607 -24.134 1.00 65.38 86 ILE A O 1
ATOM 715 N N . SER A 1 87 ? -1.122 5.938 -26.264 1.00 71.81 87 SER A N 1
ATOM 716 C CA . SER A 1 87 ? -2.407 5.291 -25.986 1.00 71.81 87 SER A CA 1
ATOM 717 C C . SER A 1 87 ? -2.198 3.942 -25.291 1.00 71.81 87 SER A C 1
ATOM 719 O O . SER A 1 87 ? -1.219 3.241 -25.534 1.00 71.81 87 SER A O 1
ATOM 721 N N . GLU A 1 88 ? -3.134 3.539 -24.437 1.00 77.75 88 GLU A N 1
ATOM 722 C CA . GLU A 1 88 ? -3.142 2.197 -23.838 1.00 77.75 88 GLU A CA 1
ATOM 723 C C . GLU A 1 88 ? -3.086 1.093 -24.909 1.00 77.75 88 GLU A C 1
ATOM 725 O O . GLU A 1 88 ? -2.351 0.119 -24.768 1.00 77.75 88 GLU A O 1
ATOM 730 N N . GLN A 1 89 ? -3.817 1.279 -26.013 1.00 77.88 89 GLN A N 1
ATOM 731 C CA . GLN A 1 89 ? -3.815 0.355 -27.147 1.00 77.88 89 GLN A CA 1
ATOM 732 C C . GLN A 1 89 ? -2.412 0.190 -27.739 1.00 77.88 89 GLN A C 1
ATOM 734 O O . GLN A 1 89 ? -2.014 -0.926 -28.059 1.00 77.88 89 GLN A O 1
ATOM 739 N N . GLU A 1 90 ? -1.650 1.279 -27.845 1.00 78.31 90 GLU A N 1
ATOM 740 C CA . GLU A 1 90 ? -0.262 1.258 -28.312 1.00 78.31 90 GLU A CA 1
ATOM 741 C C . GLU A 1 90 ? 0.651 0.507 -27.334 1.00 78.31 90 GLU A C 1
ATOM 743 O O . GLU A 1 90 ? 1.447 -0.323 -27.764 1.00 78.31 90 GLU A O 1
ATOM 748 N N . LEU A 1 91 ? 0.486 0.716 -26.023 1.00 82.25 91 LEU A N 1
ATOM 749 C CA . LEU A 1 91 ? 1.259 -0.004 -25.005 1.00 82.25 91 LEU A CA 1
ATOM 750 C C . LEU A 1 91 ? 0.975 -1.517 -25.019 1.00 82.25 91 LEU A C 1
ATOM 752 O O . LEU A 1 91 ? 1.893 -2.317 -24.852 1.00 82.25 91 LEU A O 1
ATOM 756 N N . LEU A 1 92 ? -0.286 -1.918 -25.207 1.00 83.56 92 LEU A N 1
ATOM 757 C CA . LEU A 1 92 ? -0.699 -3.322 -25.134 1.00 83.56 92 LEU A CA 1
ATOM 758 C C . LEU A 1 92 ? -0.455 -4.094 -26.437 1.00 83.56 92 LEU A C 1
ATOM 760 O O . LEU A 1 92 ? -0.096 -5.272 -26.371 1.00 83.56 92 LEU A O 1
ATOM 764 N N . LYS A 1 93 ? -0.602 -3.451 -27.606 1.00 82.81 93 LYS A N 1
ATOM 765 C CA . LYS A 1 93 ? -0.427 -4.082 -28.929 1.00 82.81 93 LYS A CA 1
ATOM 766 C C . LYS A 1 93 ? 0.934 -4.766 -29.066 1.00 82.81 93 LYS A C 1
ATOM 768 O O . LYS A 1 93 ? 1.012 -5.892 -29.557 1.00 82.81 93 LYS A O 1
ATOM 773 N N . ASP A 1 94 ? 1.975 -4.109 -28.571 1.00 75.69 94 ASP A N 1
ATOM 774 C CA . ASP A 1 94 ? 3.365 -4.542 -28.716 1.00 75.69 94 ASP A CA 1
ATOM 775 C C . ASP A 1 94 ? 3.758 -5.701 -27.793 1.00 75.69 94 ASP A C 1
ATOM 777 O O . ASP A 1 94 ? 4.839 -6.259 -27.930 1.00 75.69 94 ASP A O 1
ATOM 781 N N . THR A 1 95 ? 2.889 -6.091 -26.857 1.00 78.12 95 THR A N 1
ATOM 782 C CA . THR A 1 95 ? 3.206 -7.080 -25.811 1.00 78.12 95 THR A CA 1
ATOM 783 C C . THR A 1 95 ? 2.483 -8.419 -25.988 1.00 78.12 95 THR A C 1
ATOM 785 O O . THR A 1 95 ? 2.397 -9.211 -25.052 1.00 78.12 95 THR A O 1
ATOM 788 N N . SER A 1 96 ? 1.926 -8.686 -27.171 1.00 65.19 96 SER A N 1
ATOM 789 C CA . SER A 1 96 ? 0.935 -9.747 -27.387 1.00 65.19 96 SER A CA 1
ATOM 790 C C . SER A 1 96 ? 1.459 -11.191 -27.223 1.00 65.19 96 SER A C 1
ATOM 792 O O . SER A 1 96 ? 0.712 -12.005 -26.678 1.00 65.19 96 SER A O 1
ATOM 794 N N . ASP A 1 97 ? 2.730 -11.494 -27.521 1.00 58.50 97 ASP A N 1
ATOM 795 C CA . ASP A 1 97 ? 3.209 -12.883 -27.720 1.00 58.50 97 ASP A CA 1
ATOM 796 C C . ASP A 1 97 ? 4.162 -13.449 -26.635 1.00 58.50 97 ASP A C 1
ATOM 798 O O . ASP A 1 97 ? 5.239 -13.953 -26.919 1.00 58.50 97 ASP A O 1
ATOM 802 N N . HIS A 1 98 ? 3.752 -13.444 -25.362 1.00 60.19 98 HIS A N 1
ATOM 803 C CA . HIS A 1 98 ? 4.474 -14.075 -24.233 1.00 60.19 98 HIS A CA 1
ATOM 804 C C . HIS A 1 98 ? 5.889 -13.549 -23.942 1.00 60.19 98 HIS A C 1
ATOM 806 O O . HIS A 1 98 ? 6.913 -14.204 -24.123 1.00 60.19 98 HIS A O 1
ATOM 812 N N . SER A 1 99 ? 5.906 -12.401 -23.276 1.00 78.12 99 SER A N 1
ATOM 813 C CA . SER A 1 99 ? 7.013 -11.967 -22.431 1.00 78.12 99 SER A CA 1
ATOM 814 C C . SER A 1 99 ? 6.468 -11.479 -21.089 1.00 78.12 99 SER A C 1
ATOM 816 O O . SER A 1 99 ? 5.284 -11.163 -20.945 1.00 78.12 99 SER A O 1
ATOM 818 N N . VAL A 1 100 ? 7.349 -11.359 -20.101 1.00 87.56 100 VAL A N 1
ATOM 819 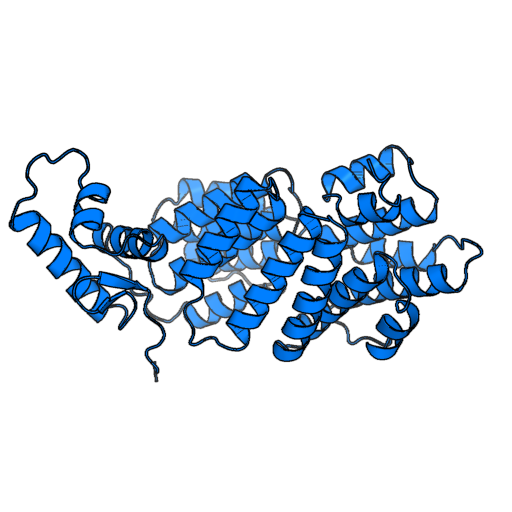C CA . VAL A 1 100 ? 7.068 -10.671 -18.831 1.00 87.56 100 VAL A CA 1
ATOM 820 C C . VAL A 1 100 ? 6.659 -9.198 -19.021 1.00 87.56 100 VAL A C 1
ATOM 822 O O . VAL A 1 100 ? 6.081 -8.592 -18.120 1.00 87.56 100 VAL A O 1
ATOM 825 N N . PHE A 1 101 ? 6.854 -8.629 -20.216 1.00 91.06 101 PHE A N 1
ATOM 826 C CA . PHE A 1 101 ? 6.413 -7.275 -20.538 1.00 91.06 101 PHE A CA 1
ATOM 827 C C . PHE A 1 101 ? 4.897 -7.132 -20.651 1.00 91.06 101 PHE A C 1
ATOM 829 O O . PHE A 1 101 ? 4.391 -6.047 -20.390 1.00 91.06 101 PHE A O 1
ATOM 836 N N . ARG A 1 102 ? 4.153 -8.194 -20.990 1.00 91.75 102 ARG A N 1
ATOM 837 C CA . ARG A 1 102 ? 2.684 -8.125 -21.073 1.00 91.75 102 ARG A CA 1
ATOM 838 C C . ARG A 1 102 ? 2.019 -7.843 -19.723 1.00 91.75 102 ARG A C 1
ATOM 840 O O . ARG A 1 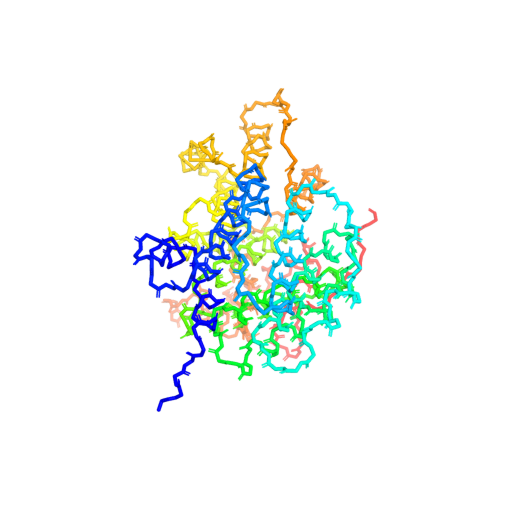102 ? 1.275 -6.865 -19.634 1.00 91.75 102 ARG A O 1
ATOM 847 N N . PRO A 1 103 ? 2.257 -8.640 -18.661 1.00 94.31 103 PRO A N 1
ATOM 848 C CA . PRO A 1 103 ? 1.717 -8.301 -17.349 1.00 94.31 103 PRO A CA 1
ATOM 849 C C . PRO A 1 103 ? 2.257 -6.957 -16.845 1.00 94.31 103 PRO A C 1
ATOM 851 O O . PRO A 1 103 ? 1.506 -6.193 -16.249 1.00 94.31 103 PRO A O 1
ATOM 854 N N . GLU A 1 104 ? 3.502 -6.589 -17.165 1.00 94.00 104 GLU A N 1
ATOM 855 C CA . GLU A 1 104 ? 4.024 -5.271 -16.791 1.00 94.00 104 GLU A CA 1
ATOM 856 C C . GLU A 1 104 ? 3.322 -4.109 -17.513 1.00 94.00 104 GLU A C 1
ATOM 858 O O . GLU A 1 104 ? 3.053 -3.075 -16.902 1.00 94.00 104 GLU A O 1
ATOM 863 N N . ALA A 1 105 ? 2.988 -4.257 -18.793 1.00 93.12 105 ALA A N 1
ATOM 864 C CA . ALA A 1 105 ? 2.218 -3.266 -19.535 1.00 93.12 105 ALA A CA 1
ATOM 865 C C . ALA A 1 105 ? 0.829 -3.076 -18.916 1.00 93.12 105 ALA A C 1
ATOM 867 O O . ALA A 1 105 ? 0.414 -1.937 -18.695 1.00 93.12 105 ALA A O 1
ATOM 868 N N . PHE A 1 106 ? 0.162 -4.170 -18.532 1.00 94.69 106 PHE A N 1
ATOM 869 C CA . PHE A 1 106 ? -1.078 -4.094 -17.762 1.00 94.69 106 PHE A CA 1
ATOM 870 C C . PHE A 1 106 ? -0.882 -3.425 -16.395 1.00 94.69 106 PHE A C 1
ATOM 872 O O . PHE A 1 106 ? -1.696 -2.589 -16.022 1.00 94.69 106 PHE A O 1
ATOM 879 N N . ALA A 1 107 ? 0.205 -3.711 -15.669 1.00 95.19 107 ALA A N 1
ATOM 880 C CA . ALA A 1 107 ? 0.503 -3.036 -14.401 1.00 95.19 107 ALA A CA 1
ATOM 881 C C . ALA A 1 107 ? 0.574 -1.510 -14.568 1.00 95.19 107 ALA A C 1
ATOM 883 O O . ALA A 1 107 ? -0.000 -0.762 -13.780 1.00 95.19 107 ALA A O 1
ATOM 884 N N . VAL A 1 108 ? 1.269 -1.044 -15.607 1.00 93.56 108 VAL A N 1
ATOM 885 C CA . VAL A 1 108 ? 1.451 0.388 -15.891 1.00 93.56 108 VAL A CA 1
ATOM 886 C C . VAL A 1 108 ? 0.158 1.040 -16.364 1.00 93.56 108 VAL A C 1
ATOM 888 O O . VAL A 1 108 ? -0.153 2.144 -15.920 1.00 93.56 108 VAL A O 1
ATOM 891 N N . ALA A 1 109 ? -0.601 0.361 -17.227 1.00 92.25 109 ALA A N 1
ATOM 892 C CA . ALA A 1 109 ? -1.917 0.819 -17.661 1.00 92.25 109 ALA A CA 1
ATOM 893 C C . ALA A 1 109 ? -2.884 0.947 -16.471 1.00 92.25 109 ALA A C 1
ATOM 895 O O . ALA A 1 109 ? -3.585 1.950 -16.357 1.00 92.25 109 ALA A O 1
ATOM 896 N N . GLY A 1 110 ? -2.853 -0.011 -15.537 1.00 93.75 110 GLY A N 1
ATOM 897 C CA . GLY A 1 110 ? -3.625 0.037 -14.294 1.00 93.75 110 GLY A CA 1
ATOM 898 C C . GLY A 1 110 ? -3.270 1.246 -13.427 1.00 93.75 110 GLY A C 1
ATOM 899 O O . GLY A 1 110 ? -4.155 2.012 -13.059 1.00 93.75 110 GLY A O 1
ATOM 900 N N . MET A 1 111 ? -1.974 1.491 -13.194 1.00 91.94 111 MET A N 1
ATOM 901 C CA . MET A 1 111 ? -1.498 2.665 -12.438 1.00 91.94 111 MET A CA 1
ATOM 902 C C . MET A 1 111 ? -1.927 3.988 -13.063 1.00 91.94 111 MET A C 1
ATOM 904 O O . MET A 1 111 ? -2.203 4.957 -12.359 1.00 91.94 111 MET A O 1
ATOM 908 N N . GLN A 1 112 ? -1.962 4.047 -14.390 1.00 87.69 112 GLN A N 1
ATOM 909 C CA . GLN A 1 112 ? -2.422 5.231 -15.092 1.00 87.69 112 GLN A CA 1
ATOM 910 C C . GLN A 1 112 ? -3.936 5.422 -14.955 1.00 87.69 112 GLN A C 1
ATOM 912 O O . GLN A 1 112 ? -4.372 6.538 -14.686 1.00 87.69 112 GLN A O 1
ATOM 917 N N . ALA A 1 113 ? -4.728 4.367 -15.151 1.00 89.19 113 ALA A N 1
ATOM 918 C CA . ALA A 1 113 ? -6.178 4.431 -14.996 1.00 89.19 113 ALA A CA 1
ATOM 919 C C . ALA A 1 113 ? -6.556 4.863 -13.569 1.00 89.19 113 ALA A C 1
ATOM 921 O O . ALA A 1 113 ? -7.332 5.801 -13.404 1.00 89.19 113 ALA A O 1
ATOM 922 N N . GLU A 1 114 ? -5.895 4.292 -12.555 1.00 89.12 114 GLU A N 1
ATOM 923 C CA . GLU A 1 114 ? -6.040 4.690 -11.148 1.00 89.12 114 GLU A CA 1
ATOM 924 C C . GLU A 1 114 ? -5.704 6.173 -10.951 1.00 89.12 114 GLU A C 1
ATOM 926 O O . GLU A 1 114 ? -6.445 6.912 -10.306 1.00 89.12 114 GLU A O 1
ATOM 931 N N . TYR A 1 115 ? -4.607 6.640 -11.553 1.00 83.06 115 TYR A N 1
ATOM 932 C CA . TYR A 1 115 ? -4.210 8.044 -11.488 1.00 83.06 115 TYR A CA 1
ATOM 933 C C . TYR A 1 115 ? -5.252 8.992 -12.111 1.00 83.06 115 TYR A C 1
ATOM 935 O O . TYR A 1 115 ? -5.476 10.088 -11.595 1.00 83.06 115 TYR A O 1
ATOM 943 N N . LEU A 1 116 ? -5.900 8.571 -13.199 1.00 83.75 116 LEU A N 1
ATOM 944 C CA . LEU A 1 116 ? -6.978 9.314 -13.857 1.00 83.75 116 LEU A CA 1
ATOM 945 C C . LEU A 1 116 ? -8.334 9.174 -13.141 1.00 83.75 116 LEU A C 1
ATOM 947 O O . LEU A 1 116 ? -9.293 9.825 -13.547 1.00 83.75 116 LEU A O 1
ATOM 951 N N . GLY A 1 117 ? -8.414 8.366 -12.079 1.00 85.75 117 GLY A N 1
ATOM 952 C CA . GLY A 1 117 ? -9.641 8.100 -11.326 1.00 85.75 117 GLY A CA 1
ATOM 953 C C . GLY A 1 117 ? -10.577 7.074 -11.974 1.00 85.75 117 GLY A C 1
ATOM 954 O O . GLY A 1 117 ? -11.695 6.902 -11.500 1.00 85.75 117 GLY A O 1
ATOM 955 N N . ASP A 1 118 ? -10.142 6.385 -13.032 1.00 90.88 118 ASP A N 1
ATOM 956 C CA . ASP A 1 118 ? -10.893 5.298 -13.670 1.00 90.88 118 ASP A CA 1
ATOM 957 C C . ASP A 1 118 ? -10.572 3.966 -12.973 1.00 90.88 118 ASP A C 1
ATOM 959 O O . ASP A 1 118 ? -9.756 3.157 -13.430 1.00 90.88 118 ASP A O 1
ATOM 963 N N . PHE A 1 119 ? -11.181 3.768 -11.803 1.00 91.81 119 PHE A N 1
ATOM 964 C CA . PHE A 1 119 ? -10.932 2.604 -10.951 1.00 91.81 119 PHE A CA 1
ATOM 965 C C . PHE A 1 119 ? -11.488 1.296 -11.531 1.00 91.81 119 PHE A C 1
ATOM 967 O O . PHE A 1 119 ? -10.921 0.234 -11.267 1.00 91.81 119 PHE A O 1
ATOM 974 N N . HIS A 1 120 ? -12.526 1.343 -12.372 1.00 94.06 120 HIS A N 1
ATOM 975 C CA . HIS A 1 120 ? -13.041 0.157 -13.065 1.00 94.06 120 HIS A CA 1
ATOM 976 C C . HIS A 1 120 ? -11.993 -0.380 -14.041 1.00 94.06 120 HIS A C 1
ATOM 978 O O . HIS A 1 120 ? -11.629 -1.556 -14.026 1.00 94.06 120 HIS A O 1
ATOM 984 N N . LYS A 1 121 ? -11.420 0.506 -14.852 1.00 94.00 121 LYS A N 1
ATOM 985 C CA . LYS A 1 121 ? -10.367 0.129 -15.789 1.00 94.00 121 LYS A CA 1
ATOM 986 C C . LYS A 1 121 ? -9.062 -0.247 -15.092 1.00 94.00 121 LYS A C 1
ATOM 988 O O . LYS A 1 121 ? -8.397 -1.204 -15.498 1.00 94.00 121 LYS A O 1
ATOM 993 N N . ALA A 1 122 ? -8.702 0.469 -14.024 1.00 94.56 122 ALA A N 1
ATOM 994 C CA . ALA A 1 122 ? -7.553 0.116 -13.193 1.00 94.56 122 ALA A CA 1
ATOM 995 C C . ALA A 1 122 ? -7.681 -1.312 -12.657 1.00 94.56 122 ALA A C 1
ATOM 997 O O . ALA A 1 122 ? -6.740 -2.101 -12.762 1.00 94.56 122 ALA A O 1
ATOM 998 N N . ASN A 1 123 ? -8.872 -1.658 -12.164 1.00 96.19 123 ASN A N 1
ATOM 999 C CA . ASN A 1 123 ? -9.191 -2.981 -11.660 1.00 96.19 123 ASN A CA 1
ATOM 1000 C C . ASN A 1 123 ? -8.943 -4.083 -12.697 1.00 96.19 123 ASN A C 1
ATOM 1002 O O . ASN A 1 123 ? -8.172 -5.009 -12.432 1.00 96.19 123 ASN A O 1
ATOM 1006 N N . GLU A 1 124 ? -9.519 -3.948 -13.895 1.00 96.31 124 GLU A N 1
ATOM 1007 C CA . GLU A 1 124 ? -9.346 -4.931 -14.966 1.00 96.31 124 GLU A CA 1
ATOM 1008 C C . GLU A 1 124 ? -7.873 -5.140 -15.334 1.00 96.31 124 GLU A C 1
ATOM 1010 O O . GLU A 1 124 ? -7.416 -6.270 -15.540 1.00 96.31 124 GLU A O 1
ATOM 1015 N N . HIS A 1 125 ? -7.115 -4.048 -15.447 1.00 96.00 125 HIS A N 1
ATOM 1016 C CA . HIS A 1 125 ? -5.699 -4.103 -15.785 1.00 96.00 125 HIS A CA 1
ATOM 1017 C C . HIS A 1 125 ? -4.868 -4.739 -14.674 1.00 96.00 125 HIS A C 1
ATOM 1019 O O . HIS A 1 125 ? -4.033 -5.603 -14.956 1.00 96.00 125 HIS A O 1
ATOM 1025 N N . TYR A 1 126 ? -5.109 -4.375 -13.416 1.00 97.75 126 TYR A N 1
ATOM 1026 C CA . TYR A 1 126 ? -4.407 -4.986 -12.295 1.00 97.75 126 TYR A CA 1
ATOM 1027 C C . TYR A 1 126 ? -4.727 -6.472 -12.152 1.00 97.75 126 TYR A C 1
ATOM 1029 O O . TYR A 1 126 ? -3.807 -7.246 -11.891 1.00 97.75 126 TYR A O 1
ATOM 1037 N N . LEU A 1 127 ? -5.965 -6.902 -12.416 1.00 97.12 127 LEU A N 1
ATOM 1038 C CA . LEU A 1 127 ? -6.322 -8.321 -12.435 1.00 97.12 127 LEU A CA 1
ATOM 1039 C C . LEU A 1 127 ? -5.565 -9.080 -13.538 1.00 97.12 127 LEU A C 1
ATOM 1041 O O . LEU A 1 127 ? -4.943 -10.109 -13.267 1.00 97.12 127 LEU A O 1
ATOM 1045 N N . LYS A 1 128 ? -5.551 -8.550 -14.770 1.00 96.06 128 LYS A N 1
ATOM 1046 C CA . LYS A 1 128 ? -4.798 -9.137 -15.900 1.00 96.06 128 LYS A CA 1
ATOM 1047 C C . LYS A 1 128 ? -3.297 -9.222 -15.593 1.00 96.06 128 LYS A C 1
ATOM 1049 O O . LYS A 1 128 ? -2.662 -10.238 -15.875 1.00 96.06 128 LYS A O 1
ATOM 1054 N N . SER A 1 129 ? -2.742 -8.181 -14.975 1.00 96.62 129 SER A N 1
ATOM 1055 C CA . SER A 1 129 ? -1.347 -8.129 -14.529 1.00 96.62 129 SER A CA 1
ATOM 1056 C C . SER A 1 129 ? -1.043 -9.156 -13.431 1.00 96.62 129 SER A C 1
ATOM 1058 O O . SER A 1 129 ? -0.100 -9.938 -13.560 1.00 96.62 129 SER A O 1
ATOM 1060 N N . TYR A 1 130 ? -1.875 -9.211 -12.386 1.00 97.50 130 TYR A N 1
ATOM 1061 C CA . TYR A 1 130 ? -1.764 -10.163 -11.281 1.00 97.50 130 TYR A CA 1
ATOM 1062 C C . TYR A 1 130 ? -1.735 -11.605 -11.785 1.00 97.50 130 TYR A C 1
ATOM 1064 O O . TYR A 1 130 ? -0.797 -12.344 -11.476 1.00 97.50 130 TYR A O 1
ATOM 1072 N N . LEU A 1 131 ? -2.729 -11.988 -12.591 1.00 96.12 131 LEU A N 1
ATOM 1073 C CA . LEU A 1 131 ? -2.826 -13.337 -13.140 1.00 96.12 131 LEU A CA 1
ATOM 1074 C C . LEU A 1 131 ? -1.621 -13.657 -14.030 1.00 96.12 131 LEU A C 1
ATOM 1076 O O . LEU A 1 131 ? -1.027 -14.722 -13.881 1.00 96.12 131 LEU A O 1
ATOM 1080 N N . GLY A 1 132 ? -1.193 -12.716 -14.878 1.00 94.44 132 GLY A N 1
ATOM 1081 C CA . GLY A 1 132 ? -0.020 -12.900 -15.732 1.00 94.44 132 GLY A CA 1
ATOM 1082 C C . GLY A 1 132 ? 1.277 -13.115 -14.942 1.00 94.44 132 GLY A C 1
ATOM 1083 O O . GLY A 1 132 ? 2.010 -14.064 -15.218 1.00 94.44 132 GLY A O 1
ATOM 1084 N N . PHE A 1 133 ? 1.552 -12.300 -13.920 1.00 95.44 133 PHE A N 1
ATOM 1085 C CA . PHE A 1 133 ? 2.731 -12.492 -13.065 1.00 95.44 133 PHE A CA 1
ATOM 1086 C C . PHE A 1 133 ? 2.661 -13.774 -12.234 1.00 95.44 133 PHE A C 1
ATOM 1088 O O . PHE A 1 133 ? 3.686 -14.429 -12.042 1.00 95.44 133 PHE A O 1
ATOM 1095 N N . LYS A 1 134 ? 1.463 -14.159 -11.780 1.00 94.62 134 LYS A N 1
ATOM 1096 C CA . LYS A 1 134 ? 1.242 -15.411 -11.050 1.00 94.62 134 LYS A CA 1
ATOM 1097 C C . LYS A 1 134 ? 1.557 -16.626 -11.925 1.00 94.62 134 LYS A C 1
ATOM 1099 O O . LYS A 1 134 ? 2.277 -17.512 -11.477 1.00 94.62 134 LYS A O 1
ATOM 1104 N N . THR A 1 135 ? 1.102 -16.642 -13.180 1.00 93.38 135 THR A N 1
ATOM 1105 C CA . THR A 1 135 ? 1.424 -17.709 -14.148 1.00 93.38 135 THR A CA 1
ATOM 1106 C C . THR A 1 135 ? 2.926 -17.809 -14.428 1.00 93.38 135 THR A C 1
ATOM 1108 O O . THR A 1 135 ? 3.438 -18.905 -14.634 1.00 93.38 135 THR A O 1
ATOM 1111 N N . LEU A 1 136 ? 3.649 -16.686 -14.391 1.00 91.81 136 LEU A N 1
ATOM 1112 C CA . LEU A 1 136 ? 5.107 -16.645 -14.556 1.00 91.81 136 LEU A CA 1
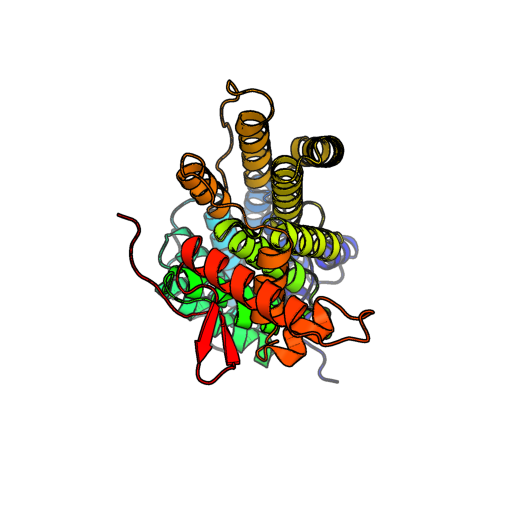ATOM 1113 C C . LEU A 1 136 ? 5.893 -17.003 -13.279 1.00 91.81 136 LEU A C 1
ATOM 1115 O O . LEU A 1 136 ? 7.123 -17.022 -13.318 1.00 91.81 136 LEU A O 1
ATOM 1119 N N . GLY A 1 137 ? 5.219 -17.261 -12.153 1.00 92.69 137 GLY A N 1
ATOM 1120 C CA . GLY A 1 137 ? 5.865 -17.553 -10.869 1.00 92.69 137 GLY A CA 1
ATOM 1121 C C . GLY A 1 137 ? 6.554 -16.345 -10.223 1.00 92.69 137 GLY A C 1
ATOM 1122 O O . GLY A 1 137 ? 7.451 -16.518 -9.402 1.00 92.69 137 GLY A O 1
ATOM 1123 N N . LEU A 1 138 ? 6.170 -15.116 -10.591 1.00 93.56 138 LEU A N 1
ATOM 1124 C CA . LEU A 1 138 ? 6.760 -13.889 -10.046 1.00 93.56 138 LEU A CA 1
ATOM 1125 C C . LEU A 1 138 ? 6.004 -13.466 -8.784 1.00 93.56 138 LEU A C 1
ATOM 1127 O O . LEU A 1 138 ? 5.130 -12.594 -8.814 1.00 93.56 138 LEU A O 1
ATOM 1131 N N . THR A 1 139 ? 6.306 -14.136 -7.672 1.00 92.88 139 THR A N 1
ATOM 1132 C CA . THR A 1 139 ? 5.588 -14.008 -6.394 1.00 92.88 139 THR A CA 1
ATOM 1133 C C . THR A 1 139 ? 5.505 -12.568 -5.890 1.00 92.88 139 THR A C 1
ATOM 1135 O O . THR A 1 139 ? 4.411 -12.089 -5.605 1.00 92.88 139 THR A O 1
ATOM 1138 N N . ASN A 1 140 ? 6.619 -11.830 -5.852 1.00 92.56 140 ASN A N 1
ATOM 1139 C CA . ASN A 1 140 ? 6.628 -10.458 -5.332 1.00 92.56 140 ASN A CA 1
ATOM 1140 C C . ASN A 1 140 ? 5.793 -9.529 -6.211 1.00 92.56 140 ASN A C 1
ATOM 1142 O O . ASN A 1 140 ? 5.001 -8.719 -5.722 1.00 92.56 140 ASN A O 1
ATOM 1146 N N . ARG A 1 141 ? 5.957 -9.656 -7.532 1.00 93.88 141 ARG A N 1
ATOM 1147 C CA . ARG A 1 141 ? 5.274 -8.779 -8.480 1.00 93.88 141 ARG A CA 1
ATOM 1148 C C . ARG A 1 141 ? 3.781 -9.074 -8.549 1.00 93.88 141 ARG A C 1
ATOM 1150 O O . ARG A 1 141 ? 2.981 -8.142 -8.519 1.00 93.88 141 ARG A O 1
ATOM 1157 N N . SER A 1 142 ? 3.402 -10.351 -8.567 1.00 96.62 142 SER A N 1
ATOM 1158 C CA . SER A 1 142 ? 1.998 -10.761 -8.503 1.00 96.62 142 SER A CA 1
ATOM 1159 C C . SER A 1 142 ? 1.336 -10.283 -7.205 1.00 96.62 142 SER A C 1
ATOM 1161 O O . SER A 1 142 ? 0.269 -9.681 -7.275 1.00 96.62 142 SER A O 1
ATOM 1163 N N . ALA A 1 143 ? 1.990 -10.416 -6.048 1.00 97.06 143 ALA A N 1
ATOM 1164 C CA . ALA A 1 143 ? 1.468 -9.933 -4.768 1.00 97.06 143 ALA A CA 1
ATOM 1165 C C . ALA A 1 143 ? 1.202 -8.414 -4.760 1.00 97.06 143 ALA A C 1
ATOM 1167 O O . ALA A 1 143 ? 0.138 -7.965 -4.329 1.00 97.06 143 ALA A O 1
ATOM 1168 N N . LEU A 1 144 ? 2.122 -7.607 -5.304 1.00 95.44 144 LEU A N 1
ATOM 1169 C CA . LEU A 1 144 ? 1.920 -6.158 -5.445 1.00 95.44 144 LEU A CA 1
ATOM 1170 C C . LEU A 1 144 ? 0.730 -5.819 -6.353 1.00 95.44 144 LEU A C 1
ATOM 1172 O O . LEU A 1 144 ? -0.011 -4.879 -6.068 1.00 95.44 144 LEU A O 1
ATOM 1176 N N . MET A 1 145 ? 0.536 -6.575 -7.436 1.00 97.50 145 MET A N 1
ATOM 1177 C CA . MET A 1 145 ? -0.592 -6.371 -8.352 1.00 97.50 145 MET A CA 1
ATOM 1178 C C . MET A 1 145 ? -1.916 -6.843 -7.758 1.00 97.50 145 MET A C 1
ATOM 1180 O O . MET A 1 145 ? -2.933 -6.197 -7.983 1.00 97.50 145 MET A O 1
ATOM 1184 N N . GLN A 1 146 ? -1.908 -7.893 -6.933 1.00 97.94 146 GLN A N 1
ATOM 1185 C CA . GLN A 1 146 ? -3.082 -8.311 -6.171 1.00 97.94 146 GLN A CA 1
ATOM 1186 C C . GLN A 1 146 ? -3.539 -7.211 -5.207 1.00 97.94 146 GLN A C 1
ATOM 1188 O O . GLN A 1 146 ? -4.734 -6.941 -5.116 1.00 97.94 146 GLN A O 1
ATOM 1193 N N . ASN A 1 147 ? -2.600 -6.536 -4.535 1.00 96.31 147 ASN A N 1
ATOM 1194 C CA . ASN A 1 147 ? -2.923 -5.387 -3.687 1.00 96.31 147 ASN A CA 1
ATOM 1195 C C . ASN A 1 147 ? -3.519 -4.231 -4.495 1.00 96.31 147 ASN A C 1
ATOM 1197 O O . ASN A 1 147 ? -4.493 -3.625 -4.064 1.00 96.31 147 ASN A O 1
ATOM 1201 N N . ALA A 1 148 ? -2.937 -3.912 -5.653 1.00 95.62 148 ALA A N 1
ATOM 1202 C CA . ALA A 1 148 ? -3.411 -2.819 -6.500 1.00 95.62 148 ALA A CA 1
ATOM 1203 C C . ALA A 1 148 ? -4.814 -3.097 -7.074 1.00 95.62 148 ALA A C 1
ATOM 1205 O O . ALA A 1 148 ? -5.674 -2.215 -7.094 1.00 95.62 148 ALA A O 1
ATOM 1206 N N . TRP A 1 149 ? -5.066 -4.350 -7.459 1.00 97.00 149 TRP A N 1
ATOM 1207 C CA . TRP A 1 149 ? -6.384 -4.834 -7.853 1.00 97.00 149 TRP A CA 1
ATOM 1208 C C . TRP A 1 149 ? -7.398 -4.686 -6.715 1.00 97.00 149 TRP A C 1
ATOM 1210 O O . TRP A 1 149 ? -8.409 -4.014 -6.896 1.00 97.00 149 TRP A O 1
ATOM 1220 N N . LEU A 1 150 ? -7.091 -5.219 -5.527 1.00 94.88 150 LEU A N 1
ATOM 1221 C CA . LEU A 1 150 ? -7.963 -5.120 -4.354 1.00 94.88 150 LEU A CA 1
ATOM 1222 C C . LEU A 1 150 ? -8.245 -3.665 -3.964 1.00 94.88 150 LEU A C 1
ATOM 1224 O O . LEU A 1 150 ? -9.376 -3.315 -3.663 1.00 94.88 150 LEU A O 1
ATOM 1228 N N . ASN A 1 151 ? -7.238 -2.796 -4.017 1.00 92.19 151 ASN A N 1
ATOM 1229 C CA . ASN A 1 151 ? -7.437 -1.372 -3.768 1.00 92.19 151 ASN A CA 1
ATOM 1230 C C . ASN A 1 151 ? -8.387 -0.740 -4.790 1.00 92.19 151 ASN A C 1
ATOM 1232 O O . ASN A 1 151 ? -9.173 0.126 -4.424 1.00 92.19 151 ASN A O 1
ATOM 1236 N N . SER A 1 152 ? -8.328 -1.157 -6.055 1.00 92.75 152 SER A N 1
ATOM 1237 C CA . SER A 1 152 ? -9.257 -0.671 -7.079 1.00 92.75 152 SER A CA 1
ATOM 1238 C C . SER A 1 152 ? -10.675 -1.205 -6.846 1.00 92.75 152 SER A C 1
ATOM 1240 O O . SER A 1 152 ? -11.622 -0.447 -7.007 1.00 92.75 152 SER A O 1
ATOM 1242 N N . GLU A 1 153 ? -10.830 -2.460 -6.395 1.00 91.94 153 GLU A N 1
ATOM 1243 C CA . GLU A 1 153 ? -12.135 -3.007 -5.962 1.00 91.94 153 GLU A CA 1
ATOM 1244 C C . GLU A 1 153 ? -12.760 -2.169 -4.846 1.00 91.94 153 GLU A C 1
ATOM 1246 O O . GLU A 1 153 ? -13.937 -1.840 -4.927 1.00 91.94 153 GLU A O 1
ATOM 1251 N N . VAL A 1 154 ? -11.966 -1.778 -3.843 1.00 89.31 154 VAL A N 1
ATOM 1252 C CA . VAL A 1 154 ? -12.426 -0.941 -2.719 1.00 89.31 154 VAL A CA 1
ATOM 1253 C C . VAL A 1 154 ? -12.939 0.416 -3.202 1.00 89.31 154 VAL A C 1
ATOM 1255 O O . VAL A 1 154 ? -13.883 0.950 -2.639 1.00 89.31 154 VAL A O 1
ATOM 1258 N N . HIS A 1 155 ? -12.335 0.991 -4.246 1.00 87.75 155 HIS A N 1
ATOM 1259 C CA . HIS A 1 155 ? -12.810 2.259 -4.807 1.00 87.75 155 HIS A CA 1
ATOM 1260 C C . HIS A 1 155 ? -14.053 2.095 -5.687 1.00 87.75 155 HIS A C 1
ATOM 1262 O O . HIS A 1 155 ? -14.849 3.028 -5.763 1.00 87.75 155 HIS A O 1
ATOM 1268 N N . ASN A 1 156 ? -14.207 0.950 -6.359 1.00 87.38 156 ASN A N 1
ATOM 1269 C CA . ASN A 1 156 ? -15.384 0.655 -7.179 1.00 87.38 156 ASN A CA 1
ATOM 1270 C C . ASN A 1 156 ? -16.607 0.286 -6.332 1.00 87.38 156 ASN A C 1
ATOM 1272 O O . ASN A 1 156 ? -17.717 0.608 -6.737 1.00 87.38 156 ASN A O 1
ATOM 1276 N N . ASN A 1 157 ? -16.385 -0.349 -5.178 1.00 86.56 157 ASN A N 1
ATOM 1277 C CA . ASN A 1 157 ? -17.426 -0.824 -4.266 1.00 86.56 157 ASN A CA 1
ATOM 1278 C C . ASN A 1 157 ? -17.139 -0.306 -2.837 1.00 86.56 157 ASN A C 1
ATOM 1280 O O . ASN A 1 157 ? -16.860 -1.100 -1.934 1.00 86.56 157 ASN A O 1
ATOM 1284 N N . PRO A 1 158 ? -17.101 1.024 -2.607 1.00 79.25 158 PRO A N 1
ATOM 1285 C CA . PRO A 1 158 ? -16.753 1.618 -1.304 1.00 79.25 158 PRO A CA 1
ATOM 1286 C C . PRO A 1 158 ? -17.667 1.182 -0.149 1.00 79.25 158 PRO A C 1
ATOM 1288 O O . PRO A 1 158 ? -17.339 1.361 1.028 1.00 79.25 158 PRO A O 1
ATOM 1291 N N . GLU A 1 159 ? -18.827 0.643 -0.484 1.00 74.00 159 GLU A N 1
ATOM 1292 C CA . GLU A 1 159 ? -19.833 0.135 0.424 1.00 74.00 159 GLU A CA 1
ATOM 1293 C C . GLU A 1 159 ? -19.524 -1.272 0.972 1.00 74.00 159 GLU A C 1
ATOM 1295 O O . GLU A 1 159 ? -19.908 -1.614 2.099 1.00 74.00 159 GLU A O 1
ATOM 1300 N N . GLU A 1 160 ? -18.745 -2.066 0.233 1.00 78.69 160 GLU A N 1
ATOM 1301 C CA . GLU A 1 160 ? -18.310 -3.390 0.663 1.00 78.69 160 GLU A CA 1
ATOM 1302 C C . GLU A 1 160 ? -17.210 -3.311 1.737 1.00 78.69 160 GLU A C 1
ATOM 1304 O O . GLU A 1 160 ? -16.319 -2.455 1.734 1.00 78.69 160 GLU A O 1
ATOM 1309 N N . ARG A 1 161 ? -17.218 -4.262 2.680 1.00 77.75 161 ARG A N 1
ATOM 1310 C CA . ARG A 1 161 ? -16.149 -4.388 3.681 1.00 77.75 161 ARG A CA 1
ATOM 1311 C C . ARG A 1 161 ? -15.102 -5.396 3.234 1.00 77.75 161 ARG A C 1
ATOM 1313 O O . ARG A 1 161 ? -15.229 -6.599 3.440 1.00 77.75 161 ARG A O 1
ATOM 1320 N N . PHE A 1 162 ? -13.992 -4.877 2.724 1.00 87.12 162 PHE A N 1
ATOM 1321 C CA . PHE A 1 162 ? -12.863 -5.689 2.270 1.00 87.12 162 PHE A CA 1
ATOM 1322 C C . PHE A 1 162 ? -11.902 -6.129 3.386 1.00 87.12 162 PHE A C 1
ATOM 1324 O O . PHE A 1 162 ? -11.019 -6.939 3.117 1.00 87.12 162 PHE A O 1
ATOM 1331 N N . LEU A 1 163 ? -12.057 -5.644 4.626 1.00 88.62 163 LEU A N 1
ATOM 1332 C CA . LEU A 1 163 ? -11.139 -5.927 5.744 1.00 88.62 163 LEU A CA 1
ATOM 1333 C C . LEU A 1 163 ? -10.823 -7.428 5.934 1.00 88.62 163 LEU A C 1
ATOM 1335 O O . LEU A 1 163 ? -9.636 -7.761 5.945 1.00 88.62 163 LEU A O 1
ATOM 1339 N N . PRO A 1 164 ? -11.808 -8.351 6.017 1.00 87.75 164 PRO A N 1
ATOM 1340 C CA . PRO A 1 164 ? -11.513 -9.782 6.159 1.00 87.75 164 PRO A CA 1
ATOM 1341 C C . PRO A 1 164 ? -10.665 -10.329 5.003 1.00 87.75 164 PRO A C 1
ATOM 1343 O O . PRO A 1 164 ? -9.659 -11.004 5.220 1.00 87.75 164 PRO A O 1
ATOM 1346 N N . ARG A 1 165 ? -11.013 -9.955 3.766 1.00 90.62 165 ARG A N 1
ATOM 1347 C CA . ARG A 1 165 ? -10.289 -10.355 2.552 1.00 90.62 165 ARG A CA 1
ATOM 1348 C C . ARG A 1 165 ? -8.875 -9.770 2.508 1.00 90.62 165 ARG A C 1
ATOM 1350 O O . ARG A 1 165 ? -7.938 -10.459 2.115 1.00 90.62 165 ARG A O 1
ATOM 1357 N N . MET A 1 166 ? -8.696 -8.517 2.930 1.00 94.94 166 MET A N 1
ATOM 1358 C CA . MET A 1 166 ? -7.375 -7.895 3.056 1.00 94.94 166 MET A CA 1
ATOM 1359 C C . MET A 1 166 ? -6.504 -8.639 4.073 1.00 94.94 166 MET A C 1
ATOM 1361 O O . MET A 1 166 ? -5.326 -8.863 3.811 1.00 94.94 166 MET A O 1
ATOM 1365 N N . ILE A 1 167 ? -7.065 -9.041 5.217 1.00 93.62 167 ILE A N 1
ATOM 1366 C CA . ILE A 1 167 ? -6.336 -9.773 6.263 1.00 93.62 167 ILE A CA 1
ATOM 1367 C C . ILE A 1 167 ? -5.917 -11.165 5.772 1.00 93.62 167 ILE A C 1
ATOM 1369 O O . ILE A 1 167 ? -4.775 -11.571 5.994 1.00 93.62 167 ILE A O 1
ATOM 1373 N N . GLU A 1 168 ? -6.794 -11.872 5.058 1.00 93.44 168 GLU A N 1
ATOM 1374 C CA . GLU A 1 168 ? -6.466 -13.162 4.439 1.00 93.44 168 GLU A CA 1
ATOM 1375 C C . GLU A 1 168 ? -5.317 -13.028 3.425 1.00 93.44 168 GLU A C 1
ATOM 1377 O O . GLU A 1 168 ? -4.328 -13.764 3.486 1.00 93.44 168 GLU A O 1
ATOM 1382 N N . ILE A 1 169 ? -5.403 -12.040 2.528 1.00 95.81 169 ILE A N 1
ATOM 1383 C CA . ILE A 1 169 ? -4.362 -11.775 1.526 1.00 95.81 169 ILE A CA 1
ATOM 1384 C C . ILE A 1 169 ? -3.049 -11.355 2.201 1.00 95.81 169 ILE A C 1
ATOM 1386 O O . ILE A 1 169 ? -1.980 -11.799 1.785 1.00 95.81 169 ILE A O 1
ATOM 1390 N N . LEU A 1 170 ? -3.105 -10.549 3.265 1.00 97.12 170 LEU A N 1
ATOM 1391 C CA . LEU A 1 170 ? -1.926 -10.157 4.039 1.00 97.12 170 LEU A CA 1
ATOM 1392 C C . LEU A 1 170 ? -1.204 -11.381 4.604 1.00 97.12 170 LEU A C 1
ATOM 1394 O O . LEU A 1 170 ? 0.014 -11.479 4.454 1.00 97.12 170 LEU A O 1
ATOM 1398 N N . LYS A 1 171 ? -1.945 -12.316 5.205 1.00 95.62 171 LYS A N 1
ATOM 1399 C CA . LYS A 1 171 ? -1.376 -13.562 5.727 1.00 95.62 171 LYS A CA 1
ATOM 1400 C C . LYS A 1 171 ? -0.703 -14.365 4.614 1.00 95.62 171 LYS A C 1
ATOM 1402 O O . LYS A 1 171 ? 0.456 -14.737 4.750 1.00 95.62 171 LYS A O 1
ATOM 1407 N N . SER A 1 172 ? -1.375 -14.519 3.472 1.00 95.94 172 SER A N 1
ATOM 1408 C CA . SER A 1 172 ? -0.788 -15.161 2.289 1.00 95.94 172 SER A CA 1
ATOM 1409 C C . SER A 1 172 ? 0.512 -14.476 1.840 1.00 95.94 172 SER A C 1
ATOM 1411 O O . SER A 1 172 ? 1.483 -15.152 1.507 1.00 95.94 172 SER A O 1
ATOM 1413 N N . HIS A 1 173 ? 0.583 -13.142 1.836 1.00 96.44 173 HIS A N 1
ATOM 1414 C CA . HIS A 1 173 ? 1.814 -12.428 1.466 1.00 96.44 173 HIS A CA 1
ATOM 1415 C C . HIS A 1 173 ? 2.950 -12.658 2.462 1.00 96.44 173 HIS A C 1
ATOM 1417 O O . HIS A 1 173 ? 4.100 -12.792 2.043 1.00 96.44 173 HIS A O 1
ATOM 1423 N N . GLN A 1 174 ? 2.640 -12.714 3.759 1.00 95.25 174 GLN A N 1
ATOM 1424 C CA . GLN A 1 174 ? 3.613 -13.015 4.811 1.00 95.25 174 GLN A CA 1
ATOM 1425 C C . GLN A 1 174 ? 4.152 -14.441 4.679 1.00 95.25 174 GLN A C 1
ATOM 1427 O O . GLN A 1 174 ? 5.368 -14.624 4.664 1.00 95.25 174 GLN A O 1
ATOM 1432 N N . ASP A 1 175 ? 3.264 -15.419 4.489 1.00 94.75 175 ASP A N 1
ATOM 1433 C CA . ASP A 1 175 ? 3.620 -16.834 4.331 1.00 94.75 175 ASP A CA 1
ATOM 1434 C C . ASP A 1 175 ? 4.503 -17.067 3.089 1.00 94.75 175 ASP A C 1
ATOM 1436 O O . ASP A 1 175 ? 5.386 -17.922 3.093 1.00 94.75 175 ASP A O 1
ATOM 1440 N N . ASN A 1 176 ? 4.317 -16.259 2.039 1.00 92.50 176 ASN A N 1
ATOM 1441 C CA . ASN A 1 176 ? 5.113 -16.308 0.808 1.00 92.50 176 ASN A CA 1
ATOM 1442 C C . ASN A 1 176 ? 6.365 -15.407 0.823 1.00 92.50 176 ASN A C 1
ATOM 1444 O O . ASN A 1 176 ? 7.051 -15.300 -0.194 1.00 92.50 176 ASN A O 1
ATOM 1448 N N . GLY A 1 177 ? 6.660 -14.718 1.932 1.00 91.88 177 GLY A N 1
ATOM 1449 C CA . GLY A 1 177 ? 7.820 -13.825 2.041 1.00 91.88 177 GLY A CA 1
ATOM 1450 C C . GLY A 1 177 ? 7.750 -12.561 1.169 1.00 91.88 177 GLY A C 1
ATOM 1451 O O . GLY A 1 177 ? 8.763 -11.888 0.980 1.00 91.88 177 GLY A O 1
ATOM 1452 N N . ALA A 1 178 ? 6.571 -12.192 0.657 1.00 93.69 178 ALA A N 1
ATOM 1453 C CA . ALA A 1 178 ? 6.360 -11.008 -0.177 1.00 93.69 178 ALA A C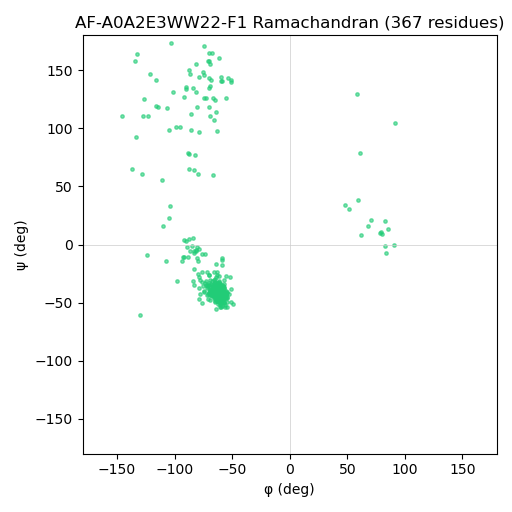A 1
ATOM 1454 C C . ALA A 1 178 ? 6.263 -9.727 0.679 1.00 93.69 178 ALA A C 1
ATOM 1456 O O . ALA A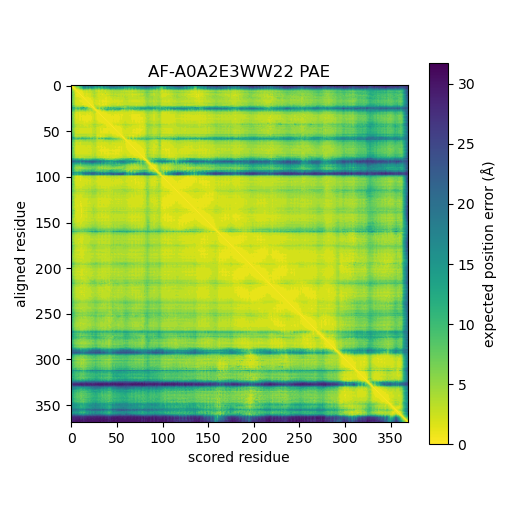 1 178 ? 5.245 -9.030 0.688 1.00 93.69 178 ALA A O 1
ATOM 1457 N N . LEU A 1 179 ? 7.331 -9.408 1.421 1.00 94.06 179 LEU A N 1
ATOM 1458 C CA . LEU A 1 179 ? 7.341 -8.388 2.485 1.00 94.06 179 LEU A CA 1
ATOM 1459 C C . LEU A 1 179 ? 6.877 -6.999 2.025 1.00 94.06 179 LEU A C 1
ATOM 1461 O O . LEU A 1 179 ? 6.128 -6.331 2.737 1.00 94.06 179 LEU A O 1
ATOM 1465 N N . GLN A 1 180 ? 7.266 -6.570 0.820 1.00 93.75 180 GLN A N 1
ATOM 1466 C CA . GLN A 1 180 ? 6.843 -5.274 0.282 1.00 93.75 180 GLN A CA 1
ATOM 1467 C C . GLN A 1 180 ? 5.323 -5.218 0.052 1.00 93.75 180 GLN A C 1
ATOM 1469 O O . GLN A 1 180 ? 4.683 -4.202 0.344 1.00 93.75 180 GLN A O 1
ATOM 1474 N N . ALA A 1 181 ? 4.735 -6.305 -0.454 1.00 95.88 181 ALA A N 1
ATOM 1475 C CA . ALA A 1 181 ? 3.295 -6.412 -0.655 1.00 95.88 181 ALA A CA 1
ATOM 1476 C C . ALA A 1 181 ? 2.559 -6.543 0.684 1.00 95.88 181 ALA A C 1
ATOM 1478 O O . ALA A 1 181 ? 1.575 -5.836 0.898 1.00 95.88 181 ALA A O 1
ATOM 1479 N N . ALA A 1 182 ? 3.068 -7.358 1.612 1.00 97.31 182 ALA A N 1
ATOM 1480 C CA . ALA A 1 182 ? 2.516 -7.483 2.959 1.00 97.31 182 ALA A CA 1
ATOM 1481 C C . ALA A 1 182 ? 2.474 -6.124 3.674 1.00 97.31 182 ALA A C 1
ATOM 1483 O O . ALA A 1 182 ? 1.420 -5.691 4.132 1.00 97.31 182 ALA A O 1
ATOM 1484 N N . GLY A 1 183 ? 3.588 -5.391 3.688 1.00 97.38 183 GLY A N 1
ATOM 1485 C CA . GLY A 1 183 ? 3.646 -4.085 4.335 1.00 97.38 183 GLY A CA 1
ATOM 1486 C C . GLY A 1 183 ? 2.759 -3.030 3.670 1.00 97.38 183 GLY A C 1
ATOM 1487 O O . GLY A 1 183 ? 2.104 -2.251 4.359 1.00 97.38 183 GLY A O 1
ATOM 1488 N N . SER A 1 184 ? 2.661 -3.041 2.336 1.00 95.88 184 SER A N 1
ATOM 1489 C CA . SER A 1 184 ? 1.745 -2.146 1.612 1.00 95.88 184 SER A CA 1
ATOM 1490 C C . SER A 1 184 ? 0.275 -2.438 1.929 1.00 95.88 184 SER A C 1
ATOM 1492 O O . SER A 1 184 ? -0.518 -1.509 2.053 1.00 95.88 184 SER A O 1
ATOM 1494 N N . LEU A 1 185 ? -0.097 -3.713 2.074 1.00 97.44 185 LEU A N 1
ATOM 1495 C CA . LEU A 1 185 ? -1.465 -4.104 2.409 1.00 97.44 185 LEU A CA 1
ATOM 1496 C C . LEU A 1 185 ? -1.794 -3.825 3.879 1.00 97.44 185 LEU A C 1
ATOM 1498 O O . LEU A 1 185 ? -2.865 -3.302 4.170 1.00 97.44 185 LEU A O 1
ATOM 1502 N N . ALA A 1 186 ? -0.855 -4.081 4.794 1.00 98.19 186 ALA A N 1
ATOM 1503 C CA . ALA A 1 186 ? -0.982 -3.716 6.205 1.00 98.19 186 ALA A CA 1
ATOM 1504 C C . ALA A 1 186 ? -1.199 -2.204 6.391 1.00 98.19 186 ALA A C 1
ATOM 1506 O O . ALA A 1 186 ? -1.983 -1.794 7.244 1.00 98.19 186 ALA A O 1
ATOM 1507 N N . LEU A 1 187 ? -0.567 -1.366 5.560 1.00 97.38 187 LEU A N 1
ATOM 1508 C CA . LEU A 1 187 ? -0.813 0.077 5.562 1.00 97.38 187 LEU A CA 1
ATOM 1509 C C . LEU A 1 187 ? -2.259 0.418 5.168 1.00 97.38 187 LEU A C 1
ATOM 1511 O O . LEU A 1 187 ? -2.882 1.251 5.820 1.00 97.38 187 LEU A O 1
ATOM 1515 N N . ASN A 1 188 ? -2.814 -0.245 4.150 1.00 95.00 188 ASN A N 1
ATOM 1516 C CA . ASN A 1 188 ? -4.207 -0.022 3.747 1.00 95.00 188 ASN A CA 1
ATOM 1517 C C . ASN A 1 188 ? -5.178 -0.503 4.832 1.00 95.00 188 ASN A C 1
ATOM 1519 O O . ASN A 1 188 ? -6.071 0.242 5.216 1.00 95.00 188 ASN A O 1
ATOM 1523 N N . ILE A 1 189 ? -4.933 -1.683 5.413 1.00 95.56 189 ILE A N 1
ATOM 1524 C CA . ILE A 1 189 ? -5.698 -2.199 6.558 1.00 95.56 189 ILE A CA 1
ATOM 1525 C C . ILE A 1 189 ? -5.662 -1.206 7.731 1.00 95.56 189 ILE A C 1
ATOM 1527 O O . ILE A 1 189 ? -6.683 -0.963 8.369 1.00 95.56 189 ILE A O 1
ATOM 1531 N N . SER A 1 190 ? -4.508 -0.588 8.002 1.00 96.56 190 SER A N 1
ATOM 1532 C CA . SER A 1 190 ? -4.393 0.461 9.022 1.00 96.56 190 SER A CA 1
ATOM 1533 C C . SER A 1 190 ? -5.309 1.654 8.735 1.00 96.56 190 SER A C 1
ATOM 1535 O O . SER A 1 190 ? -5.972 2.134 9.655 1.00 96.56 190 SER A O 1
ATOM 1537 N N . TYR A 1 191 ? -5.381 2.116 7.481 1.00 92.81 191 TYR A N 1
ATOM 1538 C CA . TYR A 1 191 ? -6.291 3.197 7.096 1.00 92.81 191 TYR A CA 1
ATOM 1539 C C . TYR A 1 191 ? -7.761 2.814 7.301 1.00 92.81 191 TYR A C 1
ATOM 1541 O O . TYR A 1 191 ? -8.511 3.621 7.848 1.00 92.81 191 TYR A O 1
ATOM 1549 N N . GLU A 1 192 ? -8.148 1.590 6.939 1.00 89.81 192 GLU A N 1
ATOM 1550 C CA . GLU A 1 192 ? -9.513 1.085 7.131 1.00 89.81 192 GLU A CA 1
ATOM 1551 C C . GLU A 1 192 ? -9.896 1.016 8.617 1.00 89.81 192 GLU A C 1
ATOM 1553 O O . GLU A 1 192 ? -10.951 1.511 9.012 1.00 89.81 192 GLU A O 1
ATOM 1558 N N . PHE A 1 193 ? -9.019 0.480 9.476 1.00 91.56 193 PHE A N 1
ATOM 1559 C CA . PHE A 1 193 ? -9.272 0.438 10.922 1.00 91.56 193 PHE A CA 1
ATOM 1560 C C . PHE A 1 193 ? -9.337 1.827 11.558 1.00 91.56 193 PHE A C 1
ATOM 1562 O O . PHE A 1 193 ? -10.109 2.047 12.491 1.00 91.56 193 PHE A O 1
ATOM 1569 N N . GLU A 1 194 ? -8.538 2.778 11.077 1.00 91.50 194 GLU A N 1
ATOM 1570 C CA . GLU A 1 194 ? -8.621 4.151 11.565 1.00 91.50 194 GLU A CA 1
ATOM 1571 C C . GLU A 1 194 ? -9.939 4.808 11.157 1.00 91.50 194 GLU A C 1
ATOM 1573 O O . GLU A 1 194 ? -10.555 5.483 11.981 1.00 91.50 194 GLU A O 1
ATOM 1578 N N . TYR A 1 195 ? -10.390 4.578 9.920 1.00 86.81 195 TYR A N 1
ATOM 1579 C CA . TYR A 1 195 ? -11.647 5.118 9.407 1.00 86.81 195 TYR A CA 1
ATOM 1580 C C . TYR A 1 195 ? -12.848 4.705 10.273 1.00 86.81 195 TYR A C 1
ATOM 1582 O O . TYR A 1 195 ? -13.708 5.531 10.568 1.00 86.81 195 TYR A O 1
ATOM 1590 N N . ILE A 1 196 ? -12.861 3.467 10.779 1.00 85.12 196 ILE A N 1
ATOM 1591 C CA . ILE A 1 196 ? -13.896 2.971 11.707 1.00 85.12 196 ILE A CA 1
ATOM 1592 C C . ILE A 1 196 ? -13.638 3.319 13.187 1.00 85.12 196 ILE A C 1
ATOM 1594 O O . ILE A 1 196 ? -14.356 2.849 14.070 1.00 85.12 196 ILE A O 1
ATOM 1598 N N . GLY A 1 197 ? -12.600 4.105 13.489 1.00 85.19 197 GLY A N 1
ATOM 1599 C CA . GLY A 1 197 ? -12.273 4.551 14.847 1.00 85.19 197 GLY A CA 1
ATOM 1600 C C . GLY A 1 197 ? -11.568 3.516 15.731 1.00 85.19 197 GLY A C 1
ATOM 1601 O O . GLY A 1 197 ? -11.394 3.744 16.936 1.00 85.19 197 GLY A O 1
ATOM 1602 N N . SER A 1 198 ? -11.133 2.395 15.151 1.00 89.94 198 SER A N 1
ATOM 1603 C CA . SER A 1 198 ? -10.379 1.322 15.807 1.00 89.94 198 SER A CA 1
ATOM 1604 C C . SER A 1 198 ? -8.882 1.662 15.863 1.00 89.94 198 SER A C 1
ATOM 1606 O O . SER A 1 198 ? -8.028 1.019 15.248 1.00 89.94 198 SER A O 1
ATOM 1608 N N . LEU A 1 199 ? -8.549 2.730 16.591 1.00 92.31 199 LEU A N 1
ATOM 1609 C CA . LEU A 1 199 ? -7.220 3.351 16.550 1.00 92.31 199 LEU A CA 1
ATOM 1610 C C . LEU A 1 199 ? -6.086 2.438 17.039 1.00 92.31 199 LEU A C 1
ATOM 1612 O O . LEU A 1 199 ? -4.962 2.533 16.542 1.00 92.31 199 LEU A O 1
ATOM 1616 N N . ARG A 1 200 ? -6.343 1.548 18.008 1.00 92.94 200 ARG A N 1
ATOM 1617 C CA . ARG A 1 200 ? -5.294 0.657 18.540 1.00 92.94 200 ARG A CA 1
ATOM 1618 C C . ARG A 1 200 ? -4.975 -0.446 17.543 1.00 92.94 200 ARG A C 1
ATOM 1620 O O . ARG A 1 200 ? -3.804 -0.769 17.351 1.00 92.94 200 ARG A O 1
ATOM 1627 N N . THR A 1 201 ? -5.990 -1.004 16.896 1.00 93.69 201 THR A N 1
ATOM 1628 C CA . THR A 1 201 ? -5.794 -1.996 15.836 1.00 93.69 201 THR A CA 1
ATOM 1629 C C . THR A 1 201 ? -5.165 -1.363 14.598 1.00 93.69 201 THR A C 1
ATOM 1631 O O . THR A 1 201 ? -4.171 -1.890 14.092 1.00 93.69 201 THR A O 1
ATOM 1634 N N . ALA A 1 202 ? -5.618 -0.171 14.196 1.00 96.06 202 ALA A N 1
ATOM 1635 C CA . ALA A 1 202 ? -4.974 0.616 13.145 1.00 96.06 202 ALA A CA 1
ATOM 1636 C C . ALA A 1 202 ? -3.474 0.817 13.419 1.00 96.06 202 ALA A C 1
ATOM 1638 O O . ALA A 1 202 ? -2.651 0.648 12.517 1.00 96.06 202 ALA A O 1
ATOM 1639 N N . TYR A 1 203 ? -3.107 1.117 14.671 1.00 97.06 203 TYR A N 1
ATOM 1640 C CA . TYR A 1 203 ? -1.715 1.296 15.090 1.00 97.06 203 TYR A CA 1
ATOM 1641 C C . TYR A 1 203 ? -0.890 0.011 14.973 1.00 97.06 203 TYR A C 1
ATOM 1643 O O . TYR A 1 203 ? 0.235 0.056 14.475 1.00 97.06 203 TYR A O 1
ATOM 1651 N N . ARG A 1 204 ? -1.441 -1.148 15.365 1.00 97.31 204 ARG A N 1
ATOM 1652 C CA . ARG A 1 204 ? -0.758 -2.448 15.207 1.00 97.31 204 ARG A CA 1
ATOM 1653 C C . ARG A 1 204 ? -0.433 -2.732 13.740 1.00 97.31 204 ARG A C 1
ATOM 1655 O O . ARG A 1 204 ? 0.691 -3.125 13.434 1.00 97.31 204 ARG A O 1
ATOM 1662 N N . TYR A 1 205 ? -1.381 -2.486 12.836 1.00 98.31 205 TYR A N 1
ATOM 1663 C CA . TYR A 1 205 ? -1.160 -2.668 11.400 1.00 98.31 205 TYR A CA 1
ATOM 1664 C C . TYR A 1 205 ? -0.210 -1.623 10.801 1.00 98.31 205 TYR A C 1
ATOM 1666 O O . TYR A 1 205 ? 0.607 -1.978 9.955 1.00 98.31 205 TYR A O 1
ATOM 1674 N N . ALA A 1 206 ? -0.223 -0.372 11.276 1.00 98.19 206 ALA A N 1
ATOM 1675 C CA . ALA A 1 206 ? 0.766 0.634 10.869 1.00 98.19 206 ALA A CA 1
ATOM 1676 C C . ALA A 1 206 ? 2.193 0.231 11.274 1.00 98.19 206 ALA A C 1
ATOM 1678 O O . ALA A 1 206 ? 3.124 0.357 10.480 1.00 98.19 206 ALA A O 1
ATOM 1679 N N . LEU A 1 207 ? 2.364 -0.302 12.487 1.00 98.06 207 LEU A N 1
ATOM 1680 C CA . LEU A 1 207 ? 3.650 -0.813 12.959 1.00 98.06 207 LEU A CA 1
ATOM 1681 C C . LEU A 1 207 ? 4.100 -2.035 12.144 1.00 98.06 207 LEU A C 1
ATOM 1683 O O . LEU A 1 207 ? 5.261 -2.131 11.756 1.00 98.06 207 LEU A O 1
ATOM 1687 N N . MET A 1 208 ? 3.178 -2.953 11.842 1.00 98.12 208 MET A N 1
ATOM 1688 C CA . MET A 1 208 ? 3.448 -4.099 10.969 1.00 98.12 208 MET A CA 1
ATOM 1689 C C . MET A 1 208 ? 3.871 -3.659 9.563 1.00 98.12 208 MET A C 1
ATOM 1691 O O . MET A 1 208 ? 4.800 -4.241 8.995 1.00 98.12 208 MET A O 1
ATOM 1695 N N . ALA A 1 209 ? 3.220 -2.629 9.016 1.00 98.31 209 ALA A N 1
ATOM 1696 C CA . ALA A 1 209 ? 3.571 -2.043 7.731 1.00 98.31 209 ALA A CA 1
ATOM 1697 C C . ALA A 1 209 ? 4.994 -1.473 7.746 1.00 98.31 209 ALA A C 1
ATOM 1699 O O . ALA A 1 209 ? 5.782 -1.820 6.869 1.00 98.31 209 ALA A O 1
ATOM 1700 N N . GLU A 1 210 ? 5.348 -0.670 8.754 1.00 97.25 210 GLU A N 1
ATOM 1701 C CA . GLU A 1 210 ? 6.684 -0.066 8.878 1.00 97.25 210 GLU A CA 1
ATOM 1702 C C . GLU A 1 210 ? 7.784 -1.126 9.019 1.00 97.25 210 GLU A C 1
ATOM 1704 O O . GLU A 1 210 ? 8.770 -1.077 8.280 1.00 97.25 210 GLU A O 1
ATOM 1709 N N . ASN A 1 211 ? 7.566 -2.144 9.860 1.00 97.06 211 ASN A N 1
ATOM 1710 C CA . ASN A 1 211 ? 8.498 -3.260 10.045 1.00 97.06 211 ASN A CA 1
ATOM 1711 C C . ASN A 1 211 ? 8.698 -4.067 8.754 1.00 97.06 211 ASN A C 1
ATOM 1713 O O . ASN A 1 211 ? 9.831 -4.339 8.355 1.00 97.06 211 ASN A O 1
ATOM 1717 N N . SER A 1 212 ? 7.606 -4.424 8.069 1.00 96.38 212 SER A N 1
ATOM 1718 C CA . SER A 1 212 ? 7.668 -5.173 6.803 1.00 96.38 212 SER A CA 1
ATOM 1719 C C . SER A 1 212 ? 8.321 -4.347 5.696 1.00 96.38 212 SER A C 1
ATOM 1721 O O . SER A 1 212 ? 8.971 -4.893 4.804 1.00 96.38 212 SER A O 1
ATOM 1723 N N . LEU A 1 213 ? 8.162 -3.020 5.758 1.00 95.62 213 LEU A N 1
ATOM 1724 C CA . LEU A 1 213 ? 8.713 -2.094 4.782 1.00 95.62 213 LEU A CA 1
ATOM 1725 C C . LEU A 1 213 ? 10.129 -1.601 5.119 1.00 95.62 213 LEU A C 1
ATOM 1727 O O . LEU A 1 213 ? 10.707 -0.868 4.320 1.00 95.62 213 LEU A O 1
ATOM 1731 N N . TYR A 1 214 ? 10.717 -2.001 6.252 1.00 93.62 214 TYR A N 1
ATOM 1732 C CA . TYR A 1 214 ? 11.999 -1.470 6.736 1.00 93.62 214 TYR A CA 1
ATOM 1733 C C . TYR A 1 214 ? 13.166 -1.707 5.766 1.00 93.62 214 TYR A C 1
ATOM 1735 O O . TYR A 1 214 ? 14.042 -0.853 5.609 1.00 93.62 214 TYR A O 1
ATOM 1743 N N . GLY A 1 215 ? 13.157 -2.837 5.054 1.00 90.31 215 GLY A N 1
ATOM 1744 C CA . GLY A 1 215 ? 14.114 -3.104 3.977 1.00 90.31 215 GLY A CA 1
ATOM 1745 C C . GLY A 1 215 ? 14.001 -2.117 2.810 1.00 90.31 215 GLY A C 1
ATOM 1746 O O . GLY A 1 215 ? 14.993 -1.872 2.139 1.00 90.31 215 GLY A O 1
ATOM 1747 N N . PHE A 1 216 ? 12.836 -1.486 2.626 1.00 89.94 216 PHE A N 1
ATOM 1748 C CA . PHE A 1 216 ? 12.440 -0.657 1.481 1.00 89.94 216 PHE A CA 1
ATOM 1749 C C . PHE A 1 216 ? 12.462 0.854 1.784 1.00 89.94 216 PHE A C 1
ATOM 1751 O O . PHE A 1 216 ? 11.646 1.619 1.259 1.00 89.94 216 PHE A O 1
ATOM 1758 N N . ARG A 1 217 ? 13.393 1.301 2.637 1.00 90.62 217 ARG A N 1
ATOM 1759 C CA . ARG A 1 217 ? 13.592 2.723 2.978 1.00 90.62 217 ARG A CA 1
ATOM 1760 C C . ARG A 1 217 ? 13.778 3.603 1.741 1.00 90.62 217 ARG A C 1
ATOM 1762 O O . ARG A 1 217 ? 14.416 3.197 0.773 1.00 90.62 217 ARG A O 1
ATOM 1769 N N . GLY A 1 218 ? 13.227 4.816 1.795 1.00 85.88 218 GLY A N 1
ATOM 1770 C CA . GLY A 1 218 ? 13.250 5.783 0.689 1.00 85.88 218 GLY A CA 1
ATOM 1771 C C . GLY A 1 218 ? 12.153 5.576 -0.360 1.00 85.88 218 GLY A C 1
ATOM 1772 O O . GLY A 1 218 ? 11.969 6.425 -1.228 1.00 85.88 218 GLY A O 1
ATOM 1773 N N . THR A 1 219 ? 11.382 4.487 -0.273 1.00 89.12 219 THR A N 1
ATOM 1774 C CA . THR A 1 219 ? 10.202 4.293 -1.123 1.00 89.12 219 THR A CA 1
ATOM 1775 C C . THR A 1 219 ? 8.990 5.049 -0.585 1.00 89.12 219 THR A C 1
ATOM 1777 O O . THR A 1 219 ? 8.846 5.283 0.617 1.00 89.12 219 THR A O 1
ATOM 1780 N N . LYS A 1 220 ? 8.050 5.369 -1.484 1.00 89.25 220 LYS A N 1
ATOM 1781 C CA . LYS A 1 220 ? 6.787 6.032 -1.125 1.00 89.25 220 LYS A CA 1
ATOM 1782 C C . LYS A 1 220 ? 6.007 5.275 -0.046 1.00 89.25 220 LYS A C 1
ATOM 1784 O O . LYS A 1 220 ? 5.475 5.899 0.864 1.00 89.25 220 LYS A O 1
ATOM 1789 N N . GLN A 1 221 ? 5.896 3.957 -0.169 1.00 92.00 221 GLN A N 1
ATOM 1790 C CA . GLN A 1 221 ? 5.103 3.120 0.730 1.00 92.00 221 GLN A CA 1
ATOM 1791 C C . GLN A 1 221 ? 5.694 3.105 2.138 1.00 92.00 221 GLN A C 1
ATOM 1793 O O . GLN A 1 221 ? 4.950 3.253 3.105 1.00 92.00 221 GLN A O 1
ATOM 1798 N N . TYR A 1 222 ? 7.020 2.988 2.249 1.00 95.06 222 TYR A N 1
ATOM 1799 C CA . TYR A 1 222 ? 7.689 3.041 3.542 1.00 95.06 222 TYR A CA 1
ATOM 1800 C C . TYR A 1 222 ? 7.440 4.380 4.240 1.00 95.06 222 TYR A C 1
ATOM 1802 O O . TYR A 1 222 ? 6.913 4.396 5.351 1.00 95.06 222 TYR A O 1
ATOM 1810 N N . ASP A 1 223 ? 7.715 5.506 3.578 1.00 95.31 223 ASP A N 1
ATOM 1811 C CA . ASP A 1 223 ? 7.556 6.815 4.220 1.00 95.31 223 ASP A CA 1
ATOM 1812 C C . ASP A 1 223 ? 6.084 7.121 4.565 1.00 95.31 223 ASP A C 1
ATOM 1814 O O . ASP A 1 223 ? 5.798 7.734 5.592 1.00 95.31 223 ASP A O 1
ATOM 1818 N N . LEU A 1 224 ? 5.119 6.637 3.771 1.00 95.56 224 LEU A N 1
ATOM 1819 C CA . LEU A 1 224 ? 3.696 6.747 4.117 1.00 95.56 224 LEU A CA 1
ATOM 1820 C C . LEU A 1 224 ? 3.297 5.869 5.313 1.00 95.56 224 LEU A C 1
ATOM 1822 O O . LEU A 1 224 ? 2.404 6.269 6.063 1.00 95.56 224 LEU A O 1
ATOM 1826 N N . SER A 1 225 ? 3.955 4.725 5.528 1.00 97.88 225 SER A N 1
ATOM 1827 C CA . SER A 1 225 ? 3.746 3.909 6.733 1.00 97.88 225 SER A CA 1
ATOM 1828 C C . SER A 1 225 ? 4.263 4.609 7.991 1.00 97.88 225 SER A C 1
ATOM 1830 O O . SER A 1 225 ? 3.572 4.629 9.007 1.00 97.88 225 SER A O 1
ATOM 1832 N N . VAL A 1 226 ? 5.408 5.296 7.895 1.00 97.94 226 VAL A N 1
ATOM 1833 C CA . VAL A 1 226 ? 5.954 6.139 8.972 1.00 97.94 226 VAL A CA 1
ATOM 1834 C C . VAL A 1 226 ? 5.000 7.293 9.284 1.00 97.94 226 VAL A C 1
ATOM 1836 O O . VAL A 1 226 ? 4.720 7.557 10.452 1.00 97.94 226 VAL A O 1
ATOM 1839 N N . ALA A 1 227 ? 4.449 7.944 8.255 1.00 97.62 227 ALA A N 1
ATOM 1840 C CA . ALA A 1 227 ? 3.468 9.016 8.422 1.00 97.62 227 ALA A CA 1
ATOM 1841 C C . ALA A 1 227 ? 2.187 8.529 9.104 1.00 97.62 227 ALA A C 1
ATOM 1843 O O . ALA A 1 227 ? 1.680 9.185 10.012 1.00 97.62 227 ALA A O 1
ATOM 1844 N N . GLN A 1 228 ? 1.680 7.363 8.704 1.00 97.81 228 GLN A N 1
ATOM 1845 C CA . GLN A 1 228 ? 0.503 6.768 9.326 1.00 97.81 228 GLN A CA 1
ATOM 1846 C C . GLN A 1 228 ? 0.760 6.387 10.789 1.00 97.81 228 GLN A C 1
ATOM 1848 O O . GLN A 1 228 ? -0.063 6.664 11.659 1.00 97.81 228 GLN A O 1
ATOM 1853 N N . LEU A 1 229 ? 1.924 5.807 11.086 1.00 97.94 229 LEU A N 1
ATOM 1854 C CA . LEU A 1 229 ? 2.304 5.470 12.454 1.00 97.94 229 LEU A CA 1
ATOM 1855 C C . LEU A 1 229 ? 2.417 6.728 13.331 1.00 97.94 229 LEU A C 1
ATOM 1857 O O . LEU A 1 229 ? 1.895 6.738 14.443 1.00 97.94 229 LEU A O 1
ATOM 1861 N N . ALA A 1 230 ? 3.015 7.807 12.812 1.00 97.94 230 ALA A N 1
ATOM 1862 C CA . ALA A 1 230 ? 3.113 9.091 13.509 1.00 97.94 230 ALA A CA 1
ATOM 1863 C C . ALA A 1 230 ? 1.728 9.684 13.805 1.00 97.94 230 ALA A C 1
ATOM 1865 O O . ALA A 1 230 ? 1.471 10.141 14.921 1.00 97.94 230 ALA A O 1
ATOM 1866 N N . HIS A 1 231 ? 0.820 9.629 12.827 1.00 97.06 231 HIS A N 1
ATOM 1867 C CA . HIS A 1 231 ? -0.559 10.077 12.983 1.00 97.06 231 HIS A CA 1
ATOM 1868 C C . HIS A 1 231 ? -1.272 9.371 14.134 1.00 97.06 231 HIS A C 1
ATOM 1870 O O . HIS A 1 231 ? -1.811 10.015 15.036 1.00 97.06 231 HIS A O 1
ATOM 1876 N N . LEU A 1 232 ? -1.227 8.041 14.122 1.00 96.88 232 LEU A N 1
ATOM 1877 C CA . LEU A 1 232 ? -1.878 7.213 15.127 1.00 96.88 232 LEU A CA 1
ATOM 1878 C C . LEU A 1 232 ? -1.215 7.384 16.500 1.00 96.88 232 LEU A C 1
ATOM 1880 O O . LEU A 1 232 ? -1.917 7.409 17.509 1.00 96.88 232 LEU A O 1
ATOM 1884 N N . SER A 1 233 ? 0.107 7.588 16.561 1.00 97.25 233 SER A N 1
ATOM 1885 C CA . SER A 1 233 ? 0.798 7.953 17.804 1.00 97.25 233 SER A CA 1
ATOM 1886 C C . SER A 1 233 ? 0.263 9.259 18.398 1.00 97.25 233 SER A C 1
ATOM 1888 O O . SER A 1 233 ? -0.006 9.288 19.598 1.00 97.25 233 SER A O 1
ATOM 1890 N N . PHE A 1 234 ? 0.038 10.305 17.591 1.00 95.56 234 PHE A N 1
ATOM 1891 C CA . PHE A 1 234 ? -0.611 11.533 18.070 1.00 95.56 234 PHE A CA 1
ATOM 1892 C C . PHE A 1 234 ? -2.037 11.267 18.564 1.00 95.56 234 PHE A C 1
ATOM 1894 O O . PHE A 1 234 ? -2.394 11.679 19.667 1.00 95.56 234 PHE A O 1
ATOM 1901 N N . GLN A 1 235 ? -2.853 10.549 17.786 1.00 92.81 235 GLN A N 1
ATOM 1902 C CA . GLN A 1 235 ? -4.249 10.278 18.150 1.00 92.81 235 GLN A CA 1
ATOM 1903 C C . GLN A 1 235 ? -4.392 9.458 19.444 1.00 92.81 235 GLN A C 1
ATOM 1905 O O . GLN A 1 235 ? -5.346 9.671 20.202 1.00 92.81 235 GLN A O 1
ATOM 1910 N N . LEU A 1 236 ? -3.440 8.556 19.704 1.00 93.75 236 LEU A N 1
ATOM 1911 C CA . LEU A 1 236 ? -3.352 7.733 20.913 1.00 93.75 236 LEU A CA 1
ATOM 1912 C C . LEU A 1 236 ? -2.644 8.436 22.088 1.00 93.75 236 LEU A C 1
ATOM 1914 O O . LEU A 1 236 ? -2.537 7.845 23.160 1.00 93.75 236 LEU A O 1
ATOM 1918 N N . GLY A 1 237 ? -2.165 9.672 21.914 1.00 94.31 237 GLY A N 1
ATOM 1919 C CA . GLY A 1 237 ? -1.499 10.451 22.966 1.00 94.31 237 GLY A CA 1
ATOM 1920 C C . GLY A 1 237 ? -0.032 10.081 23.222 1.00 94.31 237 GLY A C 1
ATOM 1921 O O . GLY A 1 237 ? 0.554 10.550 24.194 1.00 94.31 237 GLY A O 1
ATOM 1922 N N . ASN A 1 238 ? 0.594 9.273 22.362 1.00 95.12 238 ASN A N 1
ATOM 1923 C CA . ASN A 1 238 ? 2.024 8.965 22.429 1.00 95.12 238 ASN A CA 1
ATOM 1924 C C . ASN A 1 238 ? 2.849 10.011 21.655 1.00 95.12 238 ASN A C 1
ATOM 1926 O O . ASN A 1 238 ? 3.482 9.717 20.636 1.00 95.12 238 ASN A O 1
ATOM 1930 N N . THR A 1 239 ? 2.822 11.251 22.141 1.00 95.00 239 THR A N 1
ATOM 1931 C CA . THR A 1 239 ? 3.510 12.395 21.522 1.00 95.00 239 THR A CA 1
ATOM 1932 C C . THR A 1 239 ? 5.021 12.185 21.338 1.00 95.00 239 THR A C 1
ATOM 1934 O O . THR A 1 239 ? 5.508 12.512 20.255 1.00 95.00 239 THR A O 1
ATOM 1937 N N . PRO A 1 240 ? 5.779 11.605 22.296 1.00 96.25 240 PRO A N 1
ATOM 1938 C CA . PRO A 1 240 ? 7.219 11.397 22.114 1.00 96.25 240 PRO A CA 1
ATOM 1939 C C . PRO A 1 240 ? 7.556 10.488 20.923 1.00 96.25 240 PRO A C 1
ATOM 1941 O O . PRO A 1 240 ? 8.448 10.797 20.133 1.00 96.25 240 PRO A O 1
ATOM 1944 N N . MET A 1 241 ? 6.815 9.386 20.747 1.00 96.50 241 MET A N 1
ATOM 1945 C CA . MET A 1 241 ? 6.992 8.512 19.582 1.00 96.50 241 MET A CA 1
ATOM 1946 C C . MET A 1 241 ? 6.624 9.238 18.287 1.00 96.50 241 MET A C 1
ATOM 1948 O O . MET A 1 241 ? 7.354 9.145 17.301 1.00 96.50 241 MET A O 1
ATOM 1952 N N . ALA A 1 242 ? 5.519 9.990 18.300 1.00 97.19 242 ALA A N 1
ATOM 1953 C CA . ALA A 1 242 ? 5.079 10.754 17.142 1.00 97.19 242 ALA A CA 1
ATOM 1954 C C . ALA A 1 242 ? 6.159 11.749 16.686 1.00 97.19 242 ALA A C 1
ATOM 1956 O O . ALA A 1 242 ? 6.523 11.753 15.515 1.00 97.19 242 ALA A O 1
ATOM 1957 N N . GLN A 1 243 ? 6.743 12.520 17.609 1.00 94.81 243 GLN A N 1
ATOM 1958 C CA . GLN A 1 243 ? 7.810 13.484 17.311 1.00 94.81 243 GLN A CA 1
ATOM 1959 C C . GLN A 1 243 ? 9.044 12.819 16.682 1.00 94.81 243 GLN A C 1
ATOM 1961 O O . GLN A 1 243 ? 9.516 13.275 15.642 1.00 94.81 243 GLN A O 1
ATOM 1966 N N . LYS A 1 244 ? 9.498 11.681 17.222 1.00 96.19 244 LYS A N 1
ATOM 1967 C CA . LYS A 1 244 ? 10.615 10.915 16.641 1.00 96.19 244 LYS A CA 1
ATOM 1968 C C . LYS A 1 244 ? 10.332 10.452 15.205 1.00 96.19 244 LYS A C 1
ATOM 1970 O O . LYS A 1 244 ? 11.227 10.413 14.361 1.00 96.19 244 LYS A O 1
ATOM 1975 N N . LEU A 1 245 ? 9.092 10.062 14.910 1.00 96.88 245 LEU A N 1
ATOM 1976 C CA . LEU A 1 245 ? 8.691 9.678 13.553 1.00 96.88 245 LEU A CA 1
ATOM 1977 C C . LEU A 1 245 ? 8.608 10.896 12.622 1.00 96.88 245 LEU A C 1
ATOM 1979 O O . LEU A 1 245 ? 8.992 10.797 11.458 1.00 96.88 245 LEU A O 1
ATOM 1983 N N . MET A 1 246 ? 8.172 12.050 13.131 1.00 95.38 246 MET A N 1
ATOM 1984 C CA . MET A 1 246 ? 8.127 13.307 12.378 1.00 95.38 246 MET A CA 1
ATOM 1985 C C . MET A 1 246 ? 9.517 13.768 11.927 1.00 95.38 246 MET A C 1
ATOM 1987 O O . MET A 1 246 ? 9.678 14.135 10.765 1.00 95.38 246 MET A O 1
ATOM 1991 N N . GLU A 1 247 ? 10.536 13.657 12.783 1.00 92.44 247 GLU A N 1
ATOM 1992 C CA . GLU A 1 247 ? 11.933 13.955 12.420 1.00 92.44 247 GLU A CA 1
ATOM 1993 C C . GLU A 1 247 ? 12.416 13.115 11.226 1.00 92.44 247 GLU A C 1
ATOM 1995 O O . GLU A 1 247 ? 13.144 13.596 10.354 1.00 92.44 247 GLU A O 1
ATOM 2000 N N . ARG A 1 248 ? 11.979 11.852 11.139 1.00 93.38 248 ARG A N 1
ATOM 2001 C CA . ARG A 1 248 ? 12.285 10.985 9.991 1.00 93.38 248 ARG A CA 1
ATOM 2002 C C . ARG A 1 248 ? 11.584 11.470 8.722 1.00 93.38 248 ARG A C 1
ATOM 2004 O O . ARG A 1 248 ? 12.206 11.497 7.663 1.00 93.38 248 ARG A O 1
ATOM 2011 N N . LEU A 1 249 ? 10.312 11.858 8.822 1.00 93.75 249 LEU A N 1
ATOM 2012 C CA . LEU A 1 249 ? 9.511 12.317 7.681 1.00 93.75 249 LEU A CA 1
ATOM 2013 C C . LEU A 1 249 ? 9.987 13.655 7.118 1.00 93.75 249 LEU A C 1
ATOM 2015 O O . LEU A 1 249 ? 9.930 13.856 5.907 1.00 93.75 249 LEU A O 1
ATOM 2019 N N . ASP A 1 250 ? 10.485 14.548 7.970 1.00 88.62 250 ASP A N 1
ATOM 2020 C CA . ASP A 1 250 ? 11.028 15.842 7.546 1.00 88.62 250 ASP A CA 1
ATOM 2021 C C . ASP A 1 250 ? 12.240 15.701 6.618 1.00 88.62 250 ASP A C 1
ATOM 2023 O O . ASP A 1 250 ? 12.463 16.547 5.754 1.00 88.62 250 ASP A O 1
ATOM 2027 N N . ASN A 1 251 ? 12.969 14.591 6.738 1.00 89.31 251 ASN A N 1
ATOM 2028 C CA . ASN A 1 251 ? 14.105 14.253 5.886 1.00 89.31 251 ASN A CA 1
ATOM 2029 C C . ASN A 1 251 ? 13.719 13.399 4.660 1.00 89.31 251 ASN A C 1
ATOM 2031 O O . ASN A 1 251 ? 14.591 12.970 3.900 1.00 89.31 251 ASN A O 1
ATOM 2035 N N . SER A 1 252 ? 12.427 13.129 4.444 1.00 90.31 252 SER A N 1
ATOM 2036 C CA . SER A 1 252 ? 11.967 12.311 3.321 1.00 90.31 252 SER A CA 1
ATOM 2037 C C . SER A 1 252 ? 12.163 13.015 1.973 1.00 90.31 252 SER A C 1
ATOM 2039 O O . SER A 1 252 ? 11.801 14.179 1.763 1.00 90.31 252 SER A O 1
ATOM 2041 N N . LYS A 1 253 ? 12.661 12.259 0.988 1.00 86.50 253 LYS A N 1
ATOM 2042 C CA . LYS A 1 253 ? 12.723 12.691 -0.417 1.00 86.50 253 LYS A CA 1
ATOM 2043 C C . LYS A 1 253 ? 11.386 12.521 -1.153 1.00 86.50 253 LYS A C 1
ATOM 2045 O O . LYS A 1 253 ? 11.208 13.106 -2.222 1.00 86.50 253 LYS A O 1
ATOM 2050 N N . VAL A 1 254 ? 10.422 11.812 -0.568 1.00 86.56 254 VAL A N 1
ATOM 2051 C CA . VAL A 1 254 ? 9.118 11.509 -1.166 1.00 86.56 254 VAL A CA 1
ATOM 2052 C C . VAL A 1 254 ? 8.127 12.652 -0.912 1.00 86.56 254 VAL A C 1
ATOM 2054 O O . VAL A 1 254 ? 7.656 12.848 0.207 1.00 86.56 254 VAL A O 1
ATOM 2057 N N . ALA A 1 255 ? 7.729 13.362 -1.972 1.00 87.38 255 ALA A N 1
ATOM 2058 C CA . ALA A 1 255 ? 6.792 14.493 -1.890 1.00 87.38 255 ALA A CA 1
ATOM 2059 C C . ALA A 1 255 ? 5.479 14.180 -1.126 1.00 87.38 255 ALA A C 1
ATOM 2061 O O . ALA A 1 255 ? 5.167 14.907 -0.183 1.00 87.38 255 ALA A O 1
ATOM 2062 N N . PRO A 1 256 ? 4.750 13.075 -1.408 1.00 88.75 256 PRO A N 1
ATOM 2063 C CA . PRO A 1 256 ? 3.567 12.708 -0.623 1.00 88.75 256 PRO A CA 1
ATOM 2064 C C . PRO A 1 256 ? 3.805 12.513 0.882 1.00 88.75 256 PRO A C 1
ATOM 2066 O O . PRO A 1 256 ? 2.892 12.750 1.670 1.00 88.75 256 PRO A O 1
ATOM 2069 N N . ALA A 1 257 ? 4.998 12.074 1.290 1.00 92.00 257 ALA A N 1
ATOM 2070 C CA . ALA A 1 257 ? 5.332 11.892 2.700 1.00 92.00 257 ALA A CA 1
ATOM 2071 C C . ALA A 1 257 ? 5.683 13.223 3.376 1.00 92.00 257 ALA A C 1
ATOM 2073 O O . ALA A 1 257 ? 5.243 13.470 4.497 1.00 92.00 257 ALA A O 1
ATOM 2074 N N . ARG A 1 258 ? 6.378 14.128 2.671 1.00 91.81 258 ARG A N 1
ATOM 2075 C CA . ARG A 1 258 ? 6.569 15.513 3.133 1.00 91.81 258 ARG A CA 1
ATOM 2076 C C . ARG A 1 258 ? 5.237 16.242 3.302 1.00 91.81 258 ARG A C 1
ATOM 2078 O O . ARG A 1 258 ? 5.032 16.896 4.320 1.00 91.81 258 ARG A O 1
ATOM 2085 N N . ALA A 1 259 ? 4.311 16.074 2.355 1.00 93.00 259 ALA A N 1
ATOM 2086 C CA . ALA A 1 259 ? 2.955 16.605 2.474 1.00 93.00 259 ALA A CA 1
ATOM 2087 C C . ALA A 1 259 ? 2.250 16.058 3.728 1.00 93.00 259 ALA A C 1
ATOM 2089 O O . ALA A 1 259 ? 1.674 16.827 4.492 1.00 93.00 259 ALA A O 1
ATOM 2090 N N . ALA A 1 260 ? 2.344 14.748 3.982 1.00 94.44 260 ALA A N 1
ATOM 2091 C CA . ALA A 1 260 ? 1.803 14.135 5.195 1.00 94.44 260 ALA A CA 1
ATOM 2092 C C . ALA A 1 260 ? 2.441 14.699 6.479 1.00 94.44 260 ALA A C 1
ATOM 2094 O O . ALA A 1 260 ? 1.716 15.008 7.422 1.00 94.44 260 ALA A O 1
ATOM 2095 N N . SER A 1 261 ? 3.763 14.919 6.502 1.00 95.06 261 SER A N 1
ATOM 2096 C CA . SER A 1 261 ? 4.438 15.603 7.618 1.00 95.06 261 SER A CA 1
ATOM 2097 C C . SER A 1 261 ? 3.852 17.001 7.849 1.00 95.06 261 SER A C 1
ATOM 2099 O O . SER A 1 261 ? 3.438 17.332 8.958 1.00 95.06 261 SER A O 1
ATOM 2101 N N . GLN A 1 262 ? 3.721 17.815 6.799 1.00 94.81 262 GLN A N 1
ATOM 2102 C CA . GLN A 1 262 ? 3.148 19.161 6.912 1.00 94.81 262 GLN A CA 1
ATOM 2103 C C . GLN A 1 262 ? 1.705 19.138 7.436 1.00 94.81 262 GLN A C 1
ATOM 2105 O O . GLN A 1 262 ? 1.353 19.962 8.278 1.00 94.81 262 GLN A O 1
ATOM 2110 N N . ILE A 1 263 ? 0.887 18.175 6.993 1.00 94.81 263 ILE A N 1
ATOM 2111 C CA . ILE A 1 263 ? -0.477 17.964 7.505 1.00 94.81 263 ILE A CA 1
ATOM 2112 C C . ILE A 1 263 ? -0.447 17.641 9.001 1.00 94.81 263 ILE A C 1
ATOM 2114 O O . ILE A 1 263 ? -1.170 18.263 9.775 1.00 94.81 263 ILE A O 1
ATOM 2118 N N . LEU A 1 264 ? 0.399 16.700 9.422 1.00 95.12 264 LEU A N 1
ATOM 2119 C CA . LEU A 1 264 ? 0.510 16.301 10.824 1.00 95.12 264 LEU A CA 1
ATOM 2120 C C . LEU A 1 264 ? 0.970 17.449 11.716 1.00 95.12 264 LEU A C 1
ATOM 2122 O O . LEU A 1 264 ? 0.364 17.685 12.761 1.00 95.12 264 LEU A O 1
ATOM 2126 N N . LYS A 1 265 ? 1.979 18.211 11.286 1.00 94.44 265 LYS A N 1
ATOM 2127 C CA . LYS A 1 265 ? 2.405 19.410 12.012 1.00 94.44 265 LYS A CA 1
ATOM 2128 C C . LYS A 1 265 ? 1.269 20.423 12.099 1.00 94.44 265 LYS A C 1
ATOM 2130 O O . LYS A 1 265 ? 0.996 20.912 13.189 1.00 94.44 265 LYS A O 1
ATOM 2135 N N . LYS A 1 266 ? 0.549 20.658 10.997 1.00 93.69 266 LYS A N 1
ATOM 2136 C CA . LYS A 1 266 ? -0.628 21.534 10.988 1.00 93.69 266 LYS A CA 1
ATOM 2137 C C . LYS A 1 266 ? -1.696 21.098 11.987 1.00 93.69 266 LYS A C 1
ATOM 2139 O O . LYS A 1 266 ? -2.388 21.928 12.560 1.00 93.69 266 LYS A O 1
ATOM 2144 N N . TRP A 1 267 ? -1.886 19.795 12.155 1.00 93.12 267 TRP A N 1
ATOM 2145 C CA . TRP A 1 267 ? -2.962 19.258 12.982 1.00 93.12 267 TRP A CA 1
ATOM 2146 C C . TRP A 1 267 ? -2.640 19.170 14.463 1.00 93.12 267 TRP A C 1
ATOM 2148 O O . TRP A 1 267 ? -3.567 19.272 15.260 1.00 93.12 267 TRP A O 1
ATOM 2158 N N . TYR A 1 268 ? -1.376 18.942 14.813 1.00 92.81 268 TYR A N 1
ATOM 2159 C CA . TYR A 1 268 ? -0.984 18.598 16.179 1.00 92.81 268 TYR A CA 1
ATOM 2160 C C . TYR A 1 268 ? 0.068 19.532 16.785 1.00 92.81 268 TYR A C 1
ATOM 2162 O O . TYR A 1 268 ? 0.363 19.389 17.968 1.00 92.81 268 TYR A O 1
ATOM 2170 N N . ILE A 1 269 ? 0.665 20.439 16.001 1.00 90.81 269 ILE A N 1
ATOM 2171 C CA . ILE A 1 269 ? 1.811 21.255 16.432 1.00 90.81 269 ILE A CA 1
ATOM 2172 C C . ILE A 1 269 ? 1.589 22.750 16.151 1.00 90.81 269 ILE A C 1
ATOM 2174 O O . ILE A 1 269 ? 1.591 23.536 17.091 1.00 90.81 269 ILE A O 1
ATOM 2178 N N . ASP A 1 270 ? 1.411 23.149 14.887 1.00 90.19 270 ASP A N 1
ATOM 2179 C CA . ASP A 1 270 ? 1.275 24.554 14.468 1.00 90.19 270 ASP A CA 1
ATOM 2180 C C . ASP A 1 270 ? 0.308 24.702 13.286 1.00 90.19 270 ASP A C 1
ATOM 2182 O O . ASP A 1 270 ? 0.619 24.330 12.152 1.00 90.19 270 ASP A O 1
ATOM 2186 N N . GLU A 1 271 ? -0.852 25.305 13.539 1.00 84.69 271 GLU A N 1
ATOM 2187 C CA . GLU A 1 271 ? -1.942 25.471 12.571 1.00 84.69 271 GLU A CA 1
ATOM 2188 C C . GLU A 1 271 ? -1.585 26.351 11.358 1.00 84.69 271 GLU A C 1
ATOM 2190 O O . GLU A 1 271 ? -2.258 26.274 10.322 1.00 84.69 271 GLU A O 1
ATOM 2195 N N . ASN A 1 272 ? -0.511 27.146 11.436 1.00 90.31 272 ASN A N 1
ATOM 2196 C CA . ASN A 1 272 ? -0.118 28.096 10.389 1.00 90.31 272 ASN A CA 1
ATOM 2197 C C . ASN A 1 272 ? 0.656 27.462 9.225 1.00 90.31 272 ASN A C 1
ATOM 2199 O O . ASN A 1 272 ? 0.950 28.131 8.228 1.00 90.31 272 ASN A O 1
ATOM 2203 N N . ILE A 1 273 ? 0.988 26.174 9.319 1.00 90.44 273 ILE A N 1
ATOM 2204 C CA . ILE A 1 273 ? 1.770 25.484 8.294 1.00 90.44 273 ILE A CA 1
ATOM 2205 C C . ILE A 1 273 ? 0.995 25.415 6.973 1.00 90.44 273 ILE A C 1
ATOM 2207 O O . ILE A 1 273 ? -0.123 24.895 6.884 1.00 90.44 273 ILE A O 1
ATOM 2211 N N . LYS A 1 274 ? 1.627 25.927 5.912 1.00 90.00 274 LYS A N 1
ATOM 2212 C CA . LYS A 1 274 ? 1.129 25.847 4.536 1.00 90.00 274 LYS A CA 1
ATOM 2213 C C . LYS A 1 274 ? 1.651 24.583 3.865 1.00 90.00 274 LYS A C 1
ATOM 2215 O O . LYS A 1 274 ? 2.835 24.268 3.955 1.00 90.00 274 LYS A O 1
ATOM 2220 N N . LEU A 1 275 ? 0.763 23.889 3.158 1.00 89.94 275 LEU A N 1
ATOM 2221 C CA . LEU A 1 275 ? 1.142 22.743 2.339 1.00 89.94 275 LEU A CA 1
ATOM 2222 C C . LEU A 1 275 ? 1.888 23.230 1.098 1.00 89.94 275 LEU A C 1
ATOM 2224 O O . LEU A 1 275 ? 1.369 24.063 0.356 1.00 89.94 275 LEU A O 1
ATOM 2228 N N . THR A 1 276 ? 3.088 22.704 0.871 1.00 88.62 276 THR A N 1
ATOM 2229 C CA . THR A 1 276 ? 3.891 22.996 -0.330 1.00 88.62 276 THR A CA 1
ATOM 2230 C C . THR A 1 276 ? 3.943 21.816 -1.293 1.00 88.62 276 THR A C 1
ATOM 2232 O O . THR A 1 276 ? 4.351 21.975 -2.437 1.00 88.62 276 THR A O 1
ATOM 2235 N N . GLU A 1 277 ? 3.543 20.634 -0.832 1.00 86.62 277 GLU A N 1
ATOM 2236 C CA . GLU A 1 277 ? 3.628 19.375 -1.566 1.00 86.62 277 GLU A CA 1
ATOM 2237 C C . GLU A 1 277 ? 2.233 18.746 -1.710 1.00 86.62 277 GLU A C 1
ATOM 2239 O O . GLU A 1 277 ? 1.399 18.873 -0.806 1.00 86.62 277 GLU A O 1
ATOM 2244 N N . PRO A 1 278 ? 1.948 18.035 -2.814 1.00 85.25 278 PRO A N 1
ATOM 2245 C CA . PRO A 1 278 ? 0.661 17.382 -3.000 1.00 85.25 278 PRO A CA 1
ATOM 2246 C C . PRO A 1 278 ? 0.540 16.121 -2.116 1.00 85.25 278 PRO A C 1
ATOM 2248 O O . PRO A 1 278 ? 1.374 15.215 -2.219 1.00 85.25 278 PRO A O 1
ATOM 2251 N N . PRO A 1 279 ? -0.515 15.994 -1.287 1.00 88.19 279 PRO A N 1
ATOM 2252 C CA . PRO A 1 279 ? -0.747 14.790 -0.489 1.00 88.19 279 PRO A CA 1
ATOM 2253 C C . PRO A 1 279 ? -1.184 13.593 -1.343 1.00 88.19 279 PRO A C 1
ATOM 2255 O O . PRO A 1 279 ? -1.728 13.745 -2.442 1.00 88.19 279 PRO A O 1
ATOM 2258 N N . SER A 1 280 ? -0.987 12.379 -0.817 1.00 86.00 280 SER A N 1
ATOM 2259 C CA . SER A 1 280 ? -1.548 11.163 -1.425 1.00 86.00 280 SER A CA 1
ATOM 2260 C C . SER A 1 280 ? -3.080 11.133 -1.319 1.00 86.00 280 SER A C 1
ATOM 2262 O O . SER A 1 280 ? -3.665 11.872 -0.529 1.00 86.00 280 SER A O 1
ATOM 2264 N N . ALA A 1 281 ? -3.741 10.257 -2.084 1.00 82.81 281 ALA A N 1
ATOM 2265 C CA . ALA A 1 281 ? -5.198 10.094 -2.037 1.00 82.81 281 ALA A CA 1
ATOM 2266 C C . ALA A 1 281 ? -5.720 9.796 -0.616 1.00 82.81 281 ALA A C 1
ATOM 2268 O O . ALA A 1 281 ? -6.624 10.483 -0.146 1.00 82.81 281 ALA A O 1
ATOM 2269 N N . ALA A 1 282 ? -5.082 8.870 0.110 1.00 86.06 282 ALA A N 1
ATOM 2270 C CA . ALA A 1 282 ? -5.442 8.555 1.494 1.00 86.06 282 ALA A CA 1
ATOM 2271 C C . ALA A 1 282 ? -5.371 9.791 2.410 1.00 86.06 282 ALA A C 1
ATOM 2273 O O . ALA A 1 282 ? -6.305 10.071 3.155 1.00 86.06 282 ALA A O 1
ATOM 2274 N N . TRP A 1 283 ? -4.305 10.593 2.306 1.00 90.00 283 TRP A N 1
ATOM 2275 C CA . TRP A 1 283 ? -4.154 11.814 3.104 1.00 90.00 283 TRP A CA 1
ATOM 2276 C C . TRP A 1 283 ? -5.122 12.928 2.690 1.00 90.00 283 TRP A C 1
ATOM 2278 O O . TRP A 1 283 ? -5.614 13.648 3.556 1.00 90.00 283 TRP A O 1
ATOM 2288 N N . LYS A 1 284 ? -5.470 13.037 1.400 1.00 88.50 284 LYS A N 1
ATOM 2289 C CA . LYS A 1 284 ? -6.556 13.923 0.942 1.00 88.50 284 LYS A CA 1
ATOM 2290 C C . LYS A 1 284 ? -7.885 13.539 1.588 1.00 88.50 284 LYS A C 1
ATOM 2292 O O . LYS A 1 284 ? -8.600 14.421 2.053 1.00 88.50 284 LYS A O 1
ATOM 2297 N N . ASN A 1 285 ? -8.200 12.245 1.644 1.00 83.62 285 ASN A N 1
ATOM 2298 C CA . ASN A 1 285 ? -9.421 11.759 2.284 1.00 83.62 285 ASN A CA 1
ATOM 2299 C C . ASN A 1 285 ? -9.407 12.051 3.788 1.00 83.62 285 ASN A C 1
ATOM 2301 O O . ASN A 1 285 ? -10.363 12.632 4.291 1.00 83.62 285 ASN A O 1
ATOM 2305 N N . LYS A 1 286 ? -8.292 11.790 4.484 1.00 88.31 286 LYS A N 1
ATOM 2306 C CA . LYS A 1 286 ? -8.136 12.163 5.901 1.00 88.31 286 LYS A CA 1
ATOM 2307 C C . LYS A 1 286 ? -8.374 13.652 6.144 1.00 88.31 286 LYS A C 1
ATOM 2309 O O . LYS A 1 286 ? -9.045 14.013 7.100 1.00 88.31 286 LYS A O 1
ATOM 2314 N N . MET A 1 287 ? -7.855 14.521 5.275 1.00 89.00 287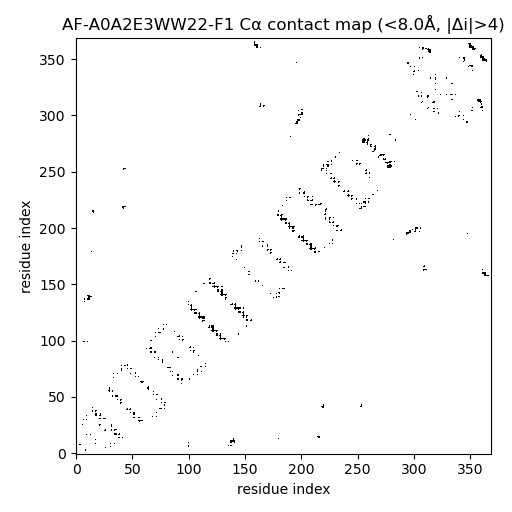 MET A N 1
ATOM 2315 C CA . MET A 1 287 ? -8.085 15.962 5.392 1.00 89.00 287 MET A CA 1
ATOM 2316 C C . MET A 1 287 ? -9.554 16.351 5.269 1.00 89.00 287 MET A C 1
ATOM 2318 O O . MET A 1 287 ? -9.993 17.212 6.022 1.00 89.00 287 MET A O 1
ATOM 2322 N N . LYS A 1 288 ? -10.310 15.714 4.369 1.00 84.75 288 LYS A N 1
ATOM 2323 C CA . LYS A 1 288 ? -11.757 15.947 4.241 1.00 84.75 288 LYS A CA 1
ATOM 2324 C C . LYS A 1 288 ? -12.530 15.493 5.481 1.00 84.75 288 LYS A C 1
ATOM 2326 O O . LYS A 1 288 ? -13.529 16.103 5.831 1.00 84.75 288 LYS A O 1
ATOM 2331 N N . LEU A 1 289 ? -12.064 14.424 6.126 1.00 80.50 289 LEU A N 1
ATOM 2332 C CA . LEU A 1 289 ? -12.720 13.815 7.283 1.00 80.50 289 LEU A CA 1
ATOM 2333 C C . LEU A 1 289 ? -12.286 14.423 8.624 1.00 80.50 289 LEU A C 1
ATOM 2335 O O . LEU A 1 289 ? -12.908 14.133 9.637 1.00 80.50 289 LEU A O 1
ATOM 2339 N N . LYS A 1 290 ? -11.237 15.257 8.662 1.00 77.00 290 LYS A N 1
ATOM 2340 C CA . LYS A 1 290 ? -10.652 15.770 9.915 1.00 77.00 290 LYS A CA 1
ATOM 2341 C C . LYS A 1 290 ? -11.661 16.527 10.785 1.00 77.00 290 LYS A C 1
ATOM 2343 O O . LYS A 1 290 ? -11.594 16.440 12.008 1.00 77.00 290 LYS A O 1
ATOM 2348 N N . ASP A 1 291 ? -12.572 17.254 10.147 1.00 64.81 291 ASP A N 1
ATOM 2349 C CA . ASP A 1 291 ? -13.582 18.061 10.836 1.00 64.81 291 ASP A CA 1
ATOM 2350 C C . ASP A 1 291 ? -14.809 17.231 11.254 1.00 64.81 291 ASP A C 1
ATOM 2352 O O . ASP A 1 291 ? -15.679 17.718 11.974 1.00 64.81 291 ASP A O 1
ATOM 2356 N N . GLN A 1 292 ? -14.874 15.957 10.851 1.00 66.81 292 GLN A N 1
ATOM 2357 C CA . GLN A 1 292 ? -15.881 15.022 11.332 1.00 66.81 292 GLN A CA 1
ATOM 2358 C C . GLN A 1 292 ? -15.418 14.423 12.660 1.00 66.81 292 GLN A C 1
ATOM 2360 O O . GLN A 1 292 ? -14.270 14.004 12.820 1.00 66.81 292 GLN A O 1
ATOM 2365 N N . SER A 1 293 ? -16.321 14.365 13.640 1.00 58.75 293 SER A N 1
ATOM 2366 C CA . SER A 1 293 ? -16.041 13.717 14.917 1.00 58.75 293 SER A CA 1
ATOM 2367 C C . SER A 1 293 ? -15.790 12.221 14.696 1.00 58.75 293 SER A C 1
ATOM 2369 O O . SER A 1 293 ? -16.734 11.438 14.591 1.00 58.75 293 SER A O 1
ATOM 2371 N N . VAL A 1 294 ? -14.520 11.814 14.624 1.00 65.69 294 VAL A N 1
ATOM 2372 C CA . VAL A 1 294 ? -14.151 10.396 14.538 1.00 65.69 294 VAL A CA 1
ATOM 2373 C C . VAL A 1 294 ? -14.591 9.709 15.827 1.00 65.69 294 VAL A C 1
ATOM 2375 O O . VAL A 1 294 ? -14.090 10.003 16.918 1.00 65.69 294 VAL A O 1
ATOM 2378 N N . VAL A 1 295 ? -15.550 8.795 15.707 1.00 78.81 295 VAL A N 1
ATOM 2379 C CA . VAL A 1 295 ? -16.074 8.039 16.842 1.00 78.81 295 VAL A CA 1
ATOM 2380 C C . VAL A 1 295 ? -14.991 7.082 17.331 1.00 78.81 295 VAL A C 1
ATOM 2382 O O . VAL A 1 295 ? -14.651 6.121 16.655 1.00 78.81 295 VAL A O 1
ATOM 2385 N N . ARG A 1 296 ? -14.427 7.330 18.518 1.00 85.12 296 ARG A N 1
ATOM 2386 C CA . ARG A 1 296 ? -13.370 6.472 19.077 1.00 85.12 296 ARG A CA 1
ATOM 2387 C C . ARG A 1 296 ? -13.951 5.224 19.742 1.00 85.12 296 ARG A C 1
ATOM 2389 O O . ARG A 1 296 ? -14.853 5.304 20.592 1.00 85.12 296 ARG A O 1
ATOM 2396 N N . LEU A 1 297 ? -13.390 4.069 19.399 1.00 88.62 297 LEU A N 1
ATOM 2397 C CA . LEU A 1 297 ? -13.698 2.808 20.066 1.00 88.62 297 LEU A CA 1
ATOM 2398 C C . LEU A 1 297 ? -12.945 2.698 21.399 1.00 88.62 297 LEU A C 1
ATOM 2400 O O . LEU A 1 297 ? -11.813 3.159 21.552 1.00 88.62 297 LEU A O 1
ATOM 2404 N N . THR A 1 298 ? -13.597 2.096 22.391 1.00 90.94 298 THR A N 1
ATOM 2405 C CA . THR A 1 298 ? -12.938 1.647 23.624 1.00 90.94 298 THR A CA 1
ATOM 2406 C C . THR A 1 298 ? -12.036 0.452 23.327 1.00 90.94 298 THR A C 1
ATOM 2408 O O . THR A 1 298 ? -12.164 -0.189 22.290 1.00 90.94 298 THR A O 1
ATOM 2411 N N . GLU A 1 299 ? -11.141 0.106 24.249 1.00 90.62 299 GLU A N 1
ATOM 2412 C CA . GLU A 1 299 ? -10.222 -1.023 24.061 1.00 90.62 299 GLU A CA 1
ATOM 2413 C C . GLU A 1 299 ? -10.941 -2.361 23.832 1.00 90.62 299 GLU A C 1
ATOM 2415 O O . GLU A 1 299 ? -10.542 -3.134 22.966 1.00 90.62 299 GLU A O 1
ATOM 2420 N N . LEU A 1 300 ? -12.033 -2.616 24.557 1.00 91.12 300 LEU A N 1
ATOM 2421 C CA . LEU A 1 300 ? -12.827 -3.829 24.368 1.00 91.12 300 LEU A CA 1
ATOM 2422 C C . LEU A 1 300 ? -13.537 -3.838 23.006 1.00 91.12 300 LEU A C 1
ATOM 2424 O O . LEU A 1 300 ? -13.548 -4.865 22.337 1.00 91.12 300 LEU A O 1
ATOM 2428 N N . GLU A 1 301 ? -14.105 -2.703 22.587 1.00 91.81 301 GLU A N 1
ATOM 2429 C CA . GLU A 1 301 ? -14.743 -2.561 21.270 1.00 91.81 301 GLU A CA 1
ATOM 2430 C C . GLU A 1 301 ? -13.723 -2.769 20.134 1.00 91.81 301 GLU A C 1
ATOM 2432 O O . GLU A 1 301 ? -13.989 -3.538 19.217 1.00 91.81 301 GLU A O 1
ATOM 2437 N N . ASP A 1 302 ? -12.539 -2.157 20.233 1.00 90.94 302 ASP A N 1
ATOM 2438 C CA . ASP A 1 302 ? -11.430 -2.296 19.276 1.00 90.94 302 ASP A CA 1
ATOM 2439 C C . ASP A 1 302 ? -10.952 -3.752 19.164 1.00 90.94 302 ASP A C 1
ATOM 2441 O O . ASP A 1 302 ? -10.836 -4.293 18.064 1.00 90.94 302 ASP A O 1
ATOM 2445 N N . ASN A 1 303 ? -10.755 -4.429 20.302 1.00 91.38 303 ASN A N 1
ATOM 2446 C CA . ASN A 1 303 ? -10.350 -5.833 20.308 1.00 91.38 303 ASN A CA 1
ATOM 2447 C C . ASN A 1 303 ? -11.422 -6.751 19.697 1.00 91.38 303 ASN A C 1
ATOM 2449 O O . ASN A 1 303 ? -11.064 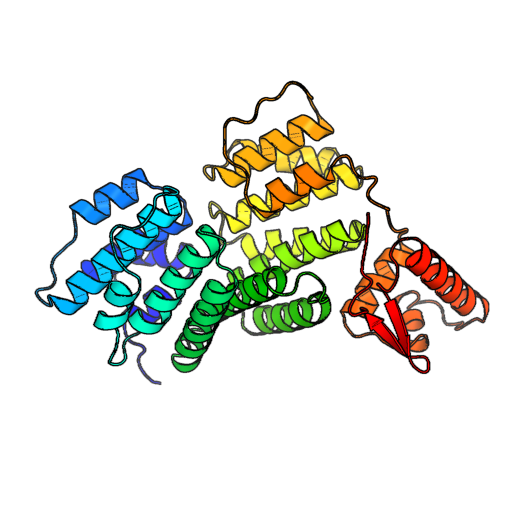-7.699 19.001 1.00 91.38 303 ASN A O 1
ATOM 2453 N N . ILE A 1 304 ? -12.714 -6.476 19.922 1.00 91.38 304 ILE A N 1
ATOM 2454 C CA . ILE A 1 304 ? -13.807 -7.238 19.297 1.00 91.38 304 ILE A CA 1
ATOM 2455 C C . ILE A 1 304 ? -13.756 -7.089 17.777 1.00 91.38 304 ILE A C 1
ATOM 2457 O O . ILE A 1 304 ? -13.730 -8.108 17.095 1.00 91.38 304 ILE A O 1
ATOM 2461 N N . VAL A 1 305 ? -13.680 -5.856 17.256 1.00 89.56 305 VAL A N 1
ATOM 2462 C CA . VAL A 1 305 ? -13.593 -5.600 15.805 1.00 89.56 305 VAL A CA 1
ATOM 2463 C C . VAL A 1 305 ? -12.386 -6.321 15.202 1.00 89.56 305 VAL A C 1
ATOM 2465 O O . VAL A 1 305 ? -12.500 -6.984 14.170 1.00 89.56 305 VAL A O 1
ATOM 2468 N N . ASN A 1 306 ? -11.224 -6.226 15.851 1.00 88.81 306 ASN A N 1
ATOM 2469 C CA . ASN A 1 306 ? -10.021 -6.898 15.379 1.00 88.81 306 ASN A CA 1
ATOM 2470 C C . ASN A 1 306 ? -10.212 -8.420 15.303 1.00 88.81 306 ASN A C 1
ATOM 2472 O O . ASN A 1 306 ? -9.930 -9.019 14.271 1.00 88.81 306 ASN A O 1
ATOM 2476 N N . LEU A 1 307 ? -10.736 -9.053 16.354 1.00 90.56 307 LEU A N 1
ATOM 2477 C CA . LEU A 1 307 ? -10.959 -10.501 16.367 1.00 90.56 307 LEU A CA 1
ATOM 2478 C C . LEU A 1 307 ? -11.993 -10.942 15.320 1.00 90.56 307 LEU A C 1
ATOM 2480 O O . LEU A 1 307 ? -11.743 -11.900 14.588 1.00 90.56 307 LEU A O 1
ATOM 2484 N N . THR A 1 308 ? -13.113 -10.227 15.183 1.00 87.94 308 THR A N 1
ATOM 2485 C CA . THR A 1 308 ? -14.134 -10.563 14.176 1.00 87.94 308 THR A CA 1
ATOM 2486 C C . THR A 1 308 ? -13.600 -10.409 12.755 1.00 87.94 308 THR A C 1
ATOM 2488 O O . THR A 1 308 ? -13.911 -11.226 11.892 1.00 87.94 308 THR A O 1
ATOM 2491 N N . SER A 1 309 ? -12.738 -9.418 12.507 1.00 85.06 309 SER A N 1
ATOM 2492 C CA . SER A 1 309 ? -12.085 -9.233 11.203 1.00 85.06 309 SER A CA 1
ATOM 2493 C C . SER A 1 309 ? -11.114 -10.363 10.838 1.00 85.06 309 SER A C 1
ATOM 2495 O O . SER A 1 309 ? -10.881 -10.620 9.661 1.00 85.06 309 SER A O 1
ATOM 2497 N N . GLN A 1 310 ? -10.594 -11.072 11.842 1.00 86.06 310 GLN A N 1
ATOM 2498 C CA . GLN A 1 310 ? -9.718 -12.236 11.687 1.00 86.06 310 GLN A CA 1
ATOM 2499 C C . GLN A 1 310 ? -10.494 -13.557 11.544 1.00 86.06 310 GLN A C 1
ATOM 2501 O O . GLN A 1 310 ? -9.882 -14.622 11.500 1.00 86.06 310 GLN A O 1
ATOM 2506 N N . GLY A 1 311 ? -11.830 -13.509 11.481 1.00 83.56 311 GLY A N 1
ATOM 2507 C CA . GLY A 1 311 ? -12.678 -14.698 11.364 1.00 83.56 311 GLY A CA 1
ATOM 2508 C C . GLY A 1 311 ? -13.012 -15.370 12.698 1.00 83.56 311 GLY A C 1
ATOM 2509 O O . GLY A 1 311 ? -13.522 -16.489 12.702 1.00 83.56 311 GLY A O 1
ATOM 2510 N N . ILE A 1 312 ? -12.759 -14.716 13.837 1.00 85.31 312 ILE A N 1
ATOM 2511 C CA . ILE A 1 312 ? -13.242 -15.198 15.136 1.00 85.31 312 ILE A CA 1
ATOM 2512 C C . ILE A 1 312 ? -14.717 -14.827 15.271 1.00 85.31 312 ILE A C 1
ATOM 2514 O O . ILE A 1 312 ? -15.064 -13.700 15.629 1.00 85.31 312 ILE A O 1
ATOM 2518 N N . VAL A 1 313 ? -15.584 -15.787 14.948 1.00 84.00 313 VAL A N 1
ATOM 2519 C CA . VAL A 1 313 ? -17.019 -15.532 14.783 1.00 84.00 313 VAL A CA 1
ATOM 2520 C C . VAL A 1 313 ? -17.853 -15.870 16.015 1.00 84.00 313 VAL A C 1
ATOM 2522 O O . VAL A 1 313 ? -18.853 -15.210 16.270 1.00 84.00 313 VAL A O 1
ATOM 2525 N N . SER A 1 314 ? -17.491 -16.860 16.832 1.00 87.19 314 SER A N 1
ATOM 2526 C CA . SER A 1 314 ? -18.372 -17.253 17.937 1.00 87.19 314 SER A CA 1
ATOM 2527 C C . SER A 1 314 ? -18.135 -16.410 19.194 1.00 87.19 314 SER A C 1
ATOM 2529 O O . SER A 1 314 ? -17.011 -16.037 19.534 1.00 87.19 314 SER A O 1
ATOM 2531 N N . LYS A 1 315 ? -19.200 -16.161 19.968 1.00 86.62 315 LYS A N 1
ATOM 2532 C CA . LYS A 1 315 ? -19.075 -15.511 21.288 1.00 86.62 315 LYS A CA 1
ATOM 2533 C C . LYS A 1 315 ? -18.145 -16.279 22.232 1.00 86.62 315 LYS A C 1
ATOM 2535 O O . LYS A 1 315 ? -17.496 -15.678 23.087 1.00 86.62 315 LYS A O 1
ATOM 2540 N N . ALA A 1 316 ? -18.138 -17.607 22.121 1.00 86.94 316 ALA A N 1
ATOM 2541 C CA . ALA A 1 316 ? -17.286 -18.463 22.932 1.00 86.94 316 ALA A CA 1
ATOM 2542 C C . ALA A 1 316 ? -15.807 -18.244 22.590 1.00 86.94 316 ALA A C 1
ATOM 2544 O O . ALA A 1 316 ? -15.000 -18.098 23.505 1.00 86.94 316 ALA A O 1
ATOM 2545 N N . ASP A 1 317 ? -15.479 -18.129 21.305 1.00 88.50 317 ASP A N 1
ATOM 2546 C CA . ASP A 1 317 ? -14.110 -17.878 20.856 1.00 88.50 317 ASP A CA 1
ATOM 2547 C C . ASP A 1 317 ? -13.669 -16.455 21.203 1.00 88.50 317 ASP A C 1
ATOM 2549 O O . ASP A 1 317 ? -12.575 -16.265 21.732 1.00 88.50 317 ASP A O 1
ATOM 2553 N N . LEU A 1 318 ? -14.547 -15.457 21.034 1.00 88.62 318 LEU A N 1
ATOM 2554 C CA . LEU A 1 318 ? -14.272 -14.087 21.483 1.00 88.62 318 LEU A CA 1
ATOM 2555 C C . LEU A 1 318 ? -13.921 -14.037 22.977 1.00 88.62 318 LEU A C 1
ATOM 2557 O O . LEU A 1 318 ? -12.973 -13.356 23.353 1.00 88.62 318 LEU A O 1
ATOM 2561 N N . LEU A 1 319 ? -14.637 -14.776 23.834 1.00 88.50 319 LEU A N 1
ATOM 2562 C CA . LEU A 1 319 ? -14.301 -14.869 25.261 1.00 88.50 319 LEU A CA 1
ATOM 2563 C C . LEU A 1 319 ? -12.913 -15.461 25.494 1.00 88.50 319 LEU A C 1
ATOM 2565 O O . LEU A 1 319 ? -12.166 -14.923 26.305 1.00 88.50 319 LEU A O 1
ATOM 2569 N N . ILE A 1 320 ? -12.584 -16.552 24.796 1.00 88.62 320 ILE A N 1
ATOM 2570 C CA . ILE A 1 320 ? -11.288 -17.231 24.924 1.00 88.62 320 ILE A CA 1
ATOM 2571 C C . ILE A 1 320 ? -10.150 -16.280 24.540 1.00 88.62 320 ILE A C 1
ATOM 2573 O O . ILE A 1 320 ? -9.146 -16.212 25.242 1.00 88.62 320 ILE A O 1
ATOM 2577 N N . HIS A 1 321 ? -10.319 -15.518 23.460 1.00 89.56 321 HIS A N 1
ATOM 2578 C CA . HIS A 1 321 ? -9.293 -14.595 22.978 1.00 89.56 321 HIS A CA 1
ATOM 2579 C C . HIS A 1 321 ? -9.175 -13.314 23.811 1.00 89.56 321 HIS A C 1
ATOM 2581 O O . HIS A 1 321 ? -8.071 -12.802 23.981 1.00 89.56 321 HIS A O 1
ATOM 2587 N N . LEU A 1 322 ? -10.287 -12.782 24.325 1.00 88.94 322 LEU A N 1
ATOM 2588 C CA . LEU A 1 322 ? -10.284 -11.555 25.129 1.00 88.94 322 LEU A CA 1
ATOM 2589 C C . LEU A 1 322 ? -9.834 -11.794 26.576 1.00 88.94 322 LEU A C 1
ATOM 2591 O O . LEU A 1 322 ? -9.305 -10.875 27.199 1.00 88.94 322 LEU A O 1
ATOM 2595 N N . TYR A 1 323 ? -10.049 -13.001 27.105 1.00 87.81 323 TYR A N 1
ATOM 2596 C CA . TYR A 1 323 ? -9.797 -13.350 28.505 1.00 87.81 323 TYR A CA 1
ATOM 2597 C C . TYR A 1 323 ? -9.121 -14.733 28.624 1.00 87.81 323 TYR A C 1
ATOM 2599 O O . TYR A 1 323 ? -9.720 -15.661 29.173 1.00 87.81 323 TYR A O 1
ATOM 2607 N N . PRO A 1 324 ? -7.882 -14.901 28.117 1.00 81.00 324 PRO A N 1
ATOM 2608 C CA . PRO A 1 324 ? -7.218 -16.208 28.039 1.00 81.00 324 PRO A CA 1
ATOM 2609 C C . PRO A 1 324 ? -6.923 -16.829 29.413 1.00 81.00 324 PRO A C 1
ATOM 2611 O O . PRO A 1 324 ? -6.946 -18.052 29.558 1.00 81.00 324 PRO A O 1
ATOM 2614 N N . ASP A 1 325 ? -6.696 -15.992 30.428 1.00 79.75 325 ASP A N 1
ATOM 2615 C CA . ASP A 1 325 ? -6.301 -16.421 31.774 1.00 79.75 325 ASP A CA 1
ATOM 2616 C C . ASP A 1 325 ? -7.494 -16.632 32.723 1.00 79.75 325 ASP A C 1
ATOM 2618 O O . ASP A 1 325 ? -7.351 -17.200 33.812 1.00 79.75 325 ASP A O 1
ATOM 2622 N N . GLU A 1 326 ? -8.700 -16.211 32.329 1.00 70.94 326 GLU A N 1
ATOM 2623 C CA . GLU A 1 326 ? -9.886 -16.352 33.169 1.00 70.94 326 GLU A CA 1
ATOM 2624 C C . GLU A 1 326 ? -10.523 -17.736 32.981 1.00 70.94 326 GLU A C 1
ATOM 2626 O O . GLU A 1 326 ? -11.328 -17.988 32.084 1.00 70.94 326 GLU A O 1
ATOM 2631 N N . LYS A 1 327 ? -10.212 -18.652 33.911 1.00 56.47 327 LYS A N 1
ATOM 2632 C CA . LYS A 1 327 ? -10.829 -19.994 34.000 1.00 56.47 327 LYS A CA 1
ATOM 2633 C C . LYS A 1 327 ? -12.352 -19.968 34.181 1.00 56.47 327 LYS A C 1
ATOM 2635 O O . LYS A 1 327 ? -13.005 -21.002 34.041 1.00 56.47 327 LYS A O 1
ATOM 2640 N N . ALA A 1 328 ? -12.936 -18.812 34.476 1.00 49.59 328 ALA A N 1
ATOM 2641 C CA . ALA A 1 328 ? -14.363 -18.660 34.658 1.00 49.59 328 ALA A CA 1
ATOM 2642 C C . ALA A 1 328 ? -14.971 -17.977 33.426 1.00 49.59 328 ALA A C 1
ATOM 2644 O O . ALA A 1 328 ? -14.987 -16.756 33.301 1.00 49.59 328 ALA A O 1
ATOM 2645 N N . ARG A 1 329 ? -15.546 -18.790 32.531 1.00 62.12 329 ARG A N 1
ATOM 2646 C CA . ARG A 1 329 ? -16.483 -18.363 31.474 1.00 62.12 329 ARG A CA 1
ATOM 2647 C C . ARG A 1 329 ? -17.788 -17.862 32.113 1.00 62.12 329 ARG A C 1
ATOM 2649 O O . ARG A 1 329 ? -18.849 -18.455 31.917 1.00 62.12 329 ARG A O 1
ATOM 2656 N N . THR A 1 330 ? -17.699 -16.828 32.943 1.00 70.06 330 THR A N 1
ATOM 2657 C CA . THR A 1 330 ? -18.811 -16.317 33.743 1.00 70.06 330 THR A CA 1
ATOM 2658 C C . THR A 1 330 ? -19.871 -15.664 32.862 1.00 70.06 330 THR A C 1
ATOM 2660 O O . THR A 1 330 ? -19.614 -15.176 31.754 1.00 70.06 330 THR A O 1
ATOM 2663 N N . SER A 1 331 ? -21.099 -15.629 33.376 1.00 80.06 331 SER A N 1
ATOM 2664 C CA . SER A 1 331 ? -22.194 -14.838 32.811 1.00 80.06 331 SER A CA 1
ATOM 2665 C C . SER A 1 331 ? -21.836 -13.356 32.668 1.00 80.06 331 SER A C 1
ATOM 2667 O O . SER A 1 331 ? -22.355 -12.684 31.778 1.00 80.06 331 SER A O 1
ATOM 2669 N N . ASP A 1 332 ? -20.933 -12.851 33.505 1.00 84.31 332 ASP A N 1
ATOM 2670 C CA . ASP A 1 332 ? -20.605 -11.431 33.574 1.00 84.31 332 ASP A CA 1
ATOM 2671 C C . ASP A 1 332 ? -19.684 -11.000 32.433 1.00 84.31 332 ASP A C 1
ATOM 2673 O O . ASP A 1 332 ? -19.954 -9.990 31.779 1.00 84.31 332 ASP A O 1
ATOM 2677 N N . LEU A 1 333 ? -18.666 -11.801 32.097 1.00 85.62 333 LEU A N 1
ATOM 2678 C CA . LEU A 1 333 ? -17.852 -11.572 30.896 1.00 85.62 333 LEU A CA 1
ATOM 2679 C C . LEU A 1 333 ? -18.701 -11.645 29.621 1.00 85.62 333 LEU A C 1
ATOM 2681 O O . LEU A 1 333 ? -18.562 -10.815 28.722 1.00 85.62 333 LEU A O 1
ATOM 2685 N N . ARG A 1 334 ? -19.649 -12.593 29.563 1.00 85.75 334 ARG A N 1
ATOM 2686 C CA . ARG A 1 334 ? -20.611 -12.694 28.451 1.00 85.75 334 ARG A CA 1
ATOM 2687 C C . ARG A 1 334 ? -21.425 -11.410 28.294 1.00 85.75 334 ARG A C 1
ATOM 2689 O O . ARG A 1 334 ? -21.558 -10.931 27.170 1.00 85.75 334 ARG A O 1
ATOM 2696 N N . ARG A 1 335 ? -21.935 -10.854 29.399 1.00 87.06 335 ARG A N 1
ATOM 2697 C CA . ARG A 1 335 ? -22.689 -9.587 29.412 1.00 87.06 335 ARG A CA 1
ATOM 2698 C C . ARG A 1 335 ? -21.821 -8.389 29.031 1.00 87.06 335 ARG A C 1
ATOM 2700 O O . ARG A 1 335 ? -22.302 -7.489 28.348 1.00 87.06 335 ARG A O 1
ATOM 2707 N N . ARG A 1 336 ? -20.547 -8.372 29.439 1.00 88.75 336 ARG A N 1
ATOM 2708 C CA . ARG A 1 336 ? -19.586 -7.333 29.034 1.00 88.75 336 ARG A CA 1
ATOM 2709 C C . ARG A 1 336 ? -19.397 -7.300 27.520 1.00 88.75 336 ARG A C 1
ATOM 2711 O O . ARG A 1 336 ? -19.473 -6.218 26.945 1.00 88.75 336 ARG A O 1
ATOM 2718 N N . ILE A 1 337 ? -19.225 -8.462 26.885 1.00 89.00 337 ILE A N 1
ATOM 2719 C CA . ILE A 1 337 ? -19.138 -8.562 25.421 1.00 89.00 337 ILE A CA 1
ATOM 2720 C C . ILE A 1 337 ? -20.437 -8.085 24.767 1.00 89.00 337 ILE A C 1
ATOM 2722 O O . ILE A 1 337 ? -20.374 -7.254 23.868 1.00 89.00 337 ILE A O 1
ATOM 2726 N N . ASP A 1 338 ? -21.609 -8.522 25.243 1.00 89.44 338 ASP A N 1
ATOM 2727 C CA . ASP A 1 338 ? -22.893 -8.070 24.675 1.00 89.44 338 ASP A CA 1
ATOM 2728 C C . ASP A 1 338 ? -23.052 -6.550 24.763 1.00 89.44 338 ASP A C 1
ATOM 2730 O O . ASP A 1 338 ? -23.454 -5.898 23.800 1.00 89.44 338 ASP A O 1
ATOM 2734 N N . SER A 1 339 ? -22.693 -5.969 25.911 1.00 91.38 339 SER A N 1
ATOM 2735 C CA . SER A 1 339 ? -22.730 -4.522 26.116 1.00 91.38 339 SER A CA 1
ATOM 2736 C C . SER A 1 339 ? -21.765 -3.793 25.182 1.00 91.38 339 SER A C 1
ATOM 2738 O O . SER A 1 339 ? -22.124 -2.753 24.629 1.00 91.38 339 SER A O 1
ATOM 2740 N N . ALA A 1 340 ? -20.560 -4.332 24.981 1.00 90.12 340 ALA A N 1
ATOM 2741 C CA . ALA A 1 340 ? -19.576 -3.766 24.068 1.00 90.12 340 ALA A CA 1
ATOM 2742 C C . ALA A 1 340 ? -20.045 -3.840 22.610 1.00 90.12 340 ALA A C 1
ATOM 2744 O O . ALA A 1 340 ? -20.006 -2.827 21.924 1.00 90.12 340 ALA A O 1
ATOM 2745 N N . ILE A 1 341 ? -20.575 -4.981 22.158 1.00 89.19 341 ILE A N 1
ATOM 2746 C CA . ILE A 1 341 ? -21.127 -5.145 20.802 1.00 89.19 341 ILE A CA 1
ATOM 2747 C C . ILE A 1 341 ? -22.314 -4.204 20.582 1.00 89.19 341 ILE A C 1
ATOM 2749 O O . ILE A 1 341 ? -22.420 -3.566 19.537 1.00 89.19 341 ILE A O 1
ATOM 2753 N N . TYR A 1 342 ? -23.192 -4.061 21.576 1.00 89.00 342 TYR A N 1
ATOM 2754 C CA . TYR A 1 342 ? -24.311 -3.125 21.504 1.00 89.00 342 TYR A CA 1
ATOM 2755 C C . TYR A 1 342 ? -23.844 -1.669 21.359 1.00 89.00 342 TYR A C 1
ATOM 2757 O O . TYR A 1 342 ? -24.343 -0.939 20.502 1.00 89.00 342 TYR A O 1
ATOM 2765 N N . LYS A 1 343 ? -22.868 -1.236 22.168 1.00 88.88 343 LYS A N 1
ATOM 2766 C CA . LYS A 1 343 ? -22.283 0.113 22.072 1.00 88.88 343 LYS A CA 1
ATOM 2767 C C . LYS A 1 343 ? -21.541 0.318 20.753 1.00 88.88 343 LYS A C 1
ATOM 2769 O O . LYS A 1 343 ? -21.691 1.371 20.141 1.00 88.88 343 LYS A O 1
ATOM 2774 N N . LEU A 1 344 ? -20.809 -0.695 20.297 1.00 87.75 344 LEU A N 1
ATOM 2775 C CA . LEU A 1 344 ? -20.114 -0.704 19.016 1.00 87.75 344 LEU A CA 1
ATOM 2776 C C . LEU A 1 344 ? -21.095 -0.472 17.861 1.00 87.75 344 LEU A C 1
ATOM 2778 O O . LEU A 1 344 ? -20.883 0.446 17.082 1.00 87.75 344 LEU A O 1
ATOM 2782 N N . ARG A 1 345 ? -22.214 -1.203 17.810 1.00 86.31 345 ARG A N 1
ATOM 2783 C CA . ARG A 1 345 ? -23.260 -1.019 16.784 1.00 86.31 345 ARG A CA 1
ATOM 2784 C C . ARG A 1 345 ? -23.954 0.337 16.845 1.00 86.31 345 ARG A C 1
ATOM 2786 O O . ARG A 1 345 ? -24.429 0.819 15.829 1.00 86.31 345 ARG A O 1
ATOM 2793 N N . LYS A 1 346 ? -24.027 0.964 18.022 1.00 85.81 346 LYS A N 1
ATOM 2794 C CA . LYS A 1 346 ? -24.512 2.348 18.136 1.00 85.81 346 LYS A CA 1
ATOM 2795 C C . LYS A 1 346 ? -23.526 3.365 17.568 1.00 85.81 346 LYS A C 1
ATOM 2797 O O . LYS A 1 346 ? -23.953 4.393 17.060 1.00 85.81 346 LYS A O 1
ATOM 2802 N N . LYS A 1 347 ? -22.228 3.106 17.722 1.00 85.56 347 LYS A N 1
ATOM 2803 C CA . LYS A 1 347 ? -21.140 3.982 17.273 1.00 85.56 347 LYS A CA 1
ATOM 2804 C C . LYS A 1 347 ? -20.886 3.860 15.776 1.00 85.56 347 LYS A C 1
ATOM 2806 O O . LYS A 1 347 ? -20.738 4.867 15.098 1.00 85.56 347 LYS A O 1
ATOM 2811 N N . VAL A 1 348 ? -20.817 2.623 15.301 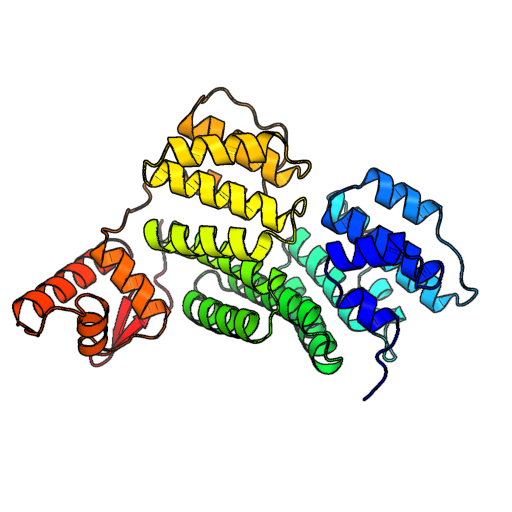1.00 84.06 348 VAL A N 1
ATOM 2812 C CA . VAL A 1 348 ? -20.588 2.259 13.908 1.00 84.06 348 VAL A CA 1
ATOM 2813 C C . VAL A 1 348 ? -21.614 1.177 13.572 1.00 84.06 348 VAL A C 1
ATOM 2815 O O . VAL A 1 348 ? -21.386 0.000 13.872 1.00 84.06 348 VAL A O 1
ATOM 2818 N N . PRO A 1 349 ? -22.787 1.562 13.042 1.00 80.62 349 PRO A N 1
ATOM 2819 C CA . PRO A 1 349 ? -23.810 0.611 12.636 1.00 80.62 349 PRO A CA 1
ATOM 2820 C C . PRO A 1 349 ? -23.235 -0.475 11.729 1.00 80.62 349 PRO A C 1
ATOM 2822 O O . PRO A 1 349 ? -22.368 -0.214 10.900 1.00 80.62 349 PRO A O 1
ATOM 2825 N N . GLU A 1 350 ? -23.688 -1.709 11.956 1.00 78.06 350 GLU A N 1
ATOM 2826 C CA . GLU A 1 350 ? -23.446 -2.861 11.071 1.00 78.06 350 GLU A CA 1
ATOM 2827 C C . GLU A 1 350 ? -21.974 -3.268 10.893 1.00 78.06 350 GLU A C 1
ATOM 2829 O O . GLU A 1 350 ? -21.668 -4.206 10.169 1.00 78.06 350 GLU A O 1
ATOM 2834 N N . ILE A 1 351 ? -21.053 -2.679 11.662 1.00 81.06 351 ILE A N 1
ATOM 2835 C CA . ILE A 1 351 ? -19.646 -3.098 11.692 1.00 81.06 351 ILE A CA 1
ATOM 2836 C C . ILE A 1 351 ? -19.474 -4.563 12.105 1.00 81.06 351 ILE A C 1
ATOM 2838 O O . ILE A 1 351 ? -18.620 -5.260 11.567 1.00 81.06 351 ILE A O 1
ATOM 2842 N N . VAL A 1 352 ? -20.302 -5.027 13.043 1.00 81.56 352 VAL A N 1
ATOM 2843 C CA . VAL A 1 352 ? -20.355 -6.416 13.499 1.00 81.56 352 VAL A CA 1
ATOM 2844 C C . VAL A 1 352 ? -21.797 -6.891 13.396 1.00 81.56 352 VAL A C 1
ATOM 2846 O O . VAL A 1 352 ? -22.645 -6.464 14.185 1.00 81.56 352 VAL A O 1
ATOM 2849 N N . ILE A 1 353 ? -22.082 -7.796 12.466 1.00 82.69 353 ILE A N 1
ATOM 2850 C CA . ILE A 1 353 ? -23.384 -8.460 12.305 1.00 82.69 353 ILE A CA 1
ATOM 2851 C C . ILE A 1 353 ? -23.414 -9.697 13.204 1.00 82.69 353 ILE A C 1
ATOM 2853 O O . ILE A 1 353 ? -22.372 -10.234 13.553 1.00 82.69 353 ILE A O 1
ATOM 2857 N N . ASN A 1 354 ? -24.596 -10.082 13.690 1.00 83.81 354 ASN A N 1
ATOM 2858 C CA . ASN A 1 354 ? -24.793 -11.334 14.419 1.00 83.81 354 ASN A CA 1
ATOM 2859 C C . ASN A 1 354 ? -25.865 -12.102 13.663 1.00 83.81 354 ASN A C 1
ATOM 2861 O O . ASN A 1 354 ? -27.015 -11.666 13.663 1.00 83.81 354 ASN A O 1
ATOM 2865 N N . ASP A 1 355 ? -25.464 -13.198 13.036 1.00 81.31 355 ASP A N 1
ATOM 2866 C CA . ASP A 1 355 ? -26.358 -14.123 12.361 1.00 81.31 355 ASP A CA 1
ATOM 2867 C C . ASP A 1 355 ? -26.291 -15.479 13.067 1.00 81.31 355 ASP A C 1
ATOM 2869 O O . ASP A 1 355 ? -25.226 -16.081 13.203 1.00 81.31 355 ASP A O 1
ATOM 2873 N N . GLN A 1 356 ? -27.431 -15.924 13.598 1.00 80.12 356 GLN A N 1
ATOM 2874 C CA . GLN A 1 356 ? -27.575 -17.200 14.313 1.00 80.12 356 GLN A CA 1
ATOM 2875 C C . GLN A 1 356 ? -26.541 -17.439 15.439 1.00 80.12 356 GLN A C 1
ATOM 2877 O O . GLN A 1 356 ? -26.196 -18.576 15.752 1.00 80.12 356 GLN A O 1
ATOM 2882 N N . GLY A 1 357 ? -26.060 -16.375 16.092 1.00 77.38 357 GLY A N 1
ATOM 2883 C CA . GLY A 1 357 ? -25.071 -16.460 17.173 1.00 77.38 357 GLY A CA 1
ATOM 2884 C C . GLY A 1 357 ? -23.610 -16.368 16.722 1.00 77.38 357 GLY A C 1
ATOM 2885 O O . GLY A 1 357 ? -22.724 -16.380 17.582 1.00 77.38 357 GLY A O 1
ATOM 2886 N N . ASN A 1 358 ? -23.362 -16.229 15.418 1.00 82.50 358 ASN A N 1
ATOM 2887 C CA . ASN A 1 358 ? -22.049 -15.977 14.838 1.00 82.50 358 ASN A CA 1
ATOM 2888 C C . ASN A 1 358 ? -21.903 -14.502 14.465 1.00 82.50 358 ASN A C 1
ATOM 2890 O O . ASN A 1 358 ? -22.762 -13.909 13.815 1.00 82.50 358 ASN A O 1
ATOM 2894 N N . TYR A 1 359 ? -20.791 -13.914 14.881 1.00 84.88 359 TYR A N 1
ATOM 2895 C CA . TYR A 1 359 ? -20.399 -12.554 14.576 1.00 84.88 359 TYR A CA 1
ATOM 2896 C C . TYR A 1 359 ? -19.567 -12.499 13.303 1.00 84.88 359 TYR A C 1
ATOM 2898 O O . TYR A 1 359 ? -18.611 -13.249 13.150 1.00 84.88 359 TYR A O 1
ATOM 2906 N N . SER A 1 360 ? -19.884 -11.569 12.415 1.00 81.19 360 SER A N 1
ATOM 2907 C CA . SER A 1 360 ? -19.100 -11.295 11.211 1.00 81.19 360 SER A CA 1
ATOM 2908 C C . SER A 1 360 ? -18.904 -9.795 11.046 1.00 81.19 360 SER A C 1
ATOM 2910 O O . SER A 1 360 ? -19.667 -8.998 11.595 1.00 81.19 360 SER A O 1
ATOM 2912 N N . MET A 1 361 ? -17.876 -9.398 10.296 1.00 81.50 361 MET A N 1
ATOM 2913 C CA . MET A 1 361 ? -17.801 -8.023 9.804 1.00 81.50 361 MET A CA 1
ATOM 2914 C C . MET A 1 361 ? -18.949 -7.823 8.815 1.00 81.50 361 MET A C 1
ATOM 2916 O O . MET A 1 361 ? -19.097 -8.632 7.899 1.00 81.50 361 MET A O 1
ATOM 2920 N N . GLY A 1 362 ? -19.786 -6.807 9.020 1.00 70.38 362 GLY A N 1
ATOM 2921 C CA . GLY A 1 362 ? -20.931 -6.604 8.136 1.00 70.38 362 GLY A CA 1
ATOM 2922 C C . GLY A 1 362 ? -20.548 -6.133 6.743 1.00 70.38 362 GLY A C 1
ATOM 2923 O O . GLY A 1 362 ? -19.475 -5.570 6.560 1.00 70.38 362 GLY A O 1
ATOM 2924 N N . ALA A 1 363 ? -21.436 -6.348 5.775 1.00 58.41 363 ALA A N 1
ATOM 2925 C CA . ALA A 1 363 ? -21.414 -5.677 4.480 1.00 58.41 363 ALA A CA 1
ATOM 2926 C C . ALA A 1 363 ? -22.565 -4.653 4.482 1.00 58.41 363 ALA A C 1
ATOM 2928 O O . ALA A 1 363 ? -23.705 -5.067 4.650 1.00 58.41 363 ALA A O 1
ATOM 2929 N N . GLU A 1 364 ? -22.218 -3.363 4.354 1.00 45.72 364 GLU A N 1
ATOM 2930 C CA . GLU A 1 364 ? -23.078 -2.159 4.284 1.00 45.72 364 GLU A CA 1
ATOM 2931 C C . GLU A 1 364 ? -24.053 -1.804 5.415 1.00 45.72 364 GLU A C 1
ATOM 2933 O O . GLU A 1 364 ? -24.942 -2.599 5.658 1.00 45.72 364 GLU A O 1
ATOM 2938 N N . ALA A 1 365 ? -23.983 -0.528 5.873 1.00 28.86 365 ALA A N 1
ATOM 2939 C CA . ALA A 1 365 ? -25.135 0.382 6.054 1.00 28.86 365 ALA A CA 1
ATOM 2940 C C . ALA A 1 365 ? -24.874 1.703 5.308 1.00 28.86 365 ALA A C 1
ATOM 2942 O O . ALA A 1 365 ? -23.879 2.391 5.556 1.00 28.86 365 ALA A O 1
ATOM 2943 N N . GLN A 1 366 ? -25.802 2.063 4.430 1.00 28.98 366 GLN A N 1
ATOM 2944 C CA . GLN A 1 366 ? -25.891 3.325 3.705 1.00 28.98 366 GLN A CA 1
ATOM 2945 C C . GLN A 1 366 ? -26.012 4.541 4.643 1.00 28.98 366 GLN A C 1
ATOM 2947 O O . GLN A 1 366 ? -26.736 4.507 5.635 1.00 28.98 366 GLN A O 1
ATOM 2952 N N . GLY A 1 367 ? -25.395 5.659 4.246 1.00 28.62 367 GLY A N 1
ATOM 2953 C CA . GLY A 1 367 ? -25.827 7.004 4.636 1.00 28.62 367 GLY A CA 1
ATOM 2954 C C . GLY A 1 367 ? -25.200 7.592 5.902 1.00 28.62 367 GLY A C 1
ATOM 2955 O O . GLY A 1 367 ? -25.648 7.354 7.020 1.00 28.62 367 GLY A O 1
ATOM 2956 N N . VAL A 1 368 ? -24.267 8.522 5.704 1.00 25.03 368 VAL A N 1
ATOM 2957 C CA . VAL A 1 368 ? -24.244 9.740 6.520 1.00 25.03 368 VAL A CA 1
ATOM 2958 C C . VAL A 1 368 ? -24.551 10.887 5.562 1.00 25.03 368 VAL A C 1
ATOM 2960 O O . VAL A 1 368 ? -23.858 11.047 4.559 1.00 25.03 368 VAL A O 1
ATOM 2963 N N . VAL A 1 369 ? -25.663 11.565 5.851 1.00 31.12 369 VAL A N 1
ATOM 2964 C CA . VAL A 1 369 ? -26.229 12.732 5.151 1.00 31.12 369 VAL A CA 1
ATOM 2965 C C . VAL A 1 369 ? -25.197 13.833 4.940 1.00 31.12 369 VAL A C 1
ATOM 2967 O O . VAL A 1 369 ? -24.415 14.082 5.887 1.00 31.12 369 VAL A O 1
#

Mean predicted aligned error: 6.81 Å

Radius of gyration: 22.57 Å; Cα contacts (8 Å, |Δi|>4): 497; chains: 1; bounding box: 55×54×67 Å

Solvent-accessible surface area (backbone atoms only — not comparable to full-atom values): 19698 Å² total; per-residue (Å²): 131,86,81,70,54,77,62,50,54,60,64,39,44,51,68,65,53,35,51,54,42,48,78,65,58,80,55,56,73,56,52,38,50,50,37,49,44,50,45,27,60,53,46,63,38,62,68,60,40,52,51,49,68,77,63,62,70,82,79,87,45,72,64,62,48,49,52,55,52,49,55,49,52,51,54,48,27,61,74,66,75,46,86,73,92,70,51,68,67,63,59,50,64,80,33,72,86,82,54,76,57,33,27,48,42,26,42,52,50,11,56,44,27,46,71,74,67,39,30,68,60,13,23,56,24,13,47,55,13,16,54,45,25,49,76,70,66,25,62,45,43,14,44,42,24,47,50,53,18,52,54,21,47,46,68,69,40,71,62,56,62,56,62,44,60,51,50,53,52,31,51,53,24,54,78,69,66,24,36,64,34,23,12,53,44,27,35,51,52,15,53,55,30,41,74,71,18,22,51,69,57,14,39,53,28,15,50,48,9,32,63,41,19,56,85,45,68,72,26,56,65,29,46,43,18,44,47,50,36,23,52,42,25,48,77,73,67,41,50,72,63,17,52,61,39,45,62,56,30,72,70,48,84,32,53,41,31,36,20,44,40,42,51,49,39,28,74,76,75,44,73,82,57,75,77,87,42,67,56,43,71,70,57,49,51,48,62,72,47,63,86,48,85,76,58,73,53,51,73,70,39,28,52,48,52,53,41,23,40,74,67,48,30,41,65,68,53,47,47,49,72,78,41,74,84,56,91,66,88,43,74,62,62,53,48,51,51,52,52,35,52,55,53,42,39,72,73,43,62,45,53,65,35,73,59,98,71,33,37,37,62,31,69,61,74,86,84,84,132

Sequence (369 aa):
MNVLSPWNNLFNSSVQELIAFIDTQKGSDQQNWYAQVLVCFFMGECLELTYLIRKYPQSGDPLQDRILLNLARCRLNIRRNTYLRISEQELLKDTSDHSVFRPEAFAVAGMQAEYLGDFHKANEHYLKSYLGFKTLGLTNRSALMQNAWLNSEVHNNPEERFLPRMIEILKSHQDNGALQAAGSLALNISYEFEYIGSLRTAYRYALMAENSLYGFRGTKQYDLSVAQLAHLSFQLGNTPMAQKLMERLDNSKVAPARAASQILKKWYIDENIKLTEPPSAAWKNKMKLKDQSVVRLTELEDNIVNLTSQGIVSKADLLIHLYPDEKARTSDLRRRIDSAIYKLRKKVPEIVINDQGNYSMGAEAQGVV

Secondary structure (DSSP, 8-state):
-----HHHHHHH--HHHHHHHHHTT-S-HHHHHHHHHHHHHHHT-HHHHHHHHHTPPP-S-HHHHHHHHHHHHHHHHHHHT---SS-HHHHHHTT-SS-THHHHHHHHHHHHHHHTT-HHHHHHHHHHHHHHHHHTT-HHHHHHHHHHHHHHHHHH-TTS--HHHHHHHHHHHHHTT-HHHHHHHHHHHHHHHHHTT-HHHHHHHHHHHHHHHGGGTTSHHHHHHHHHHHHHHHHTT-HHHHHHHHHHHHT---HHHHHHHHHHHHHHT-TTPPP-SPPPHHHHHHHHHTTS---PPPHHHHHHHHHHHTT--BHHHHHHHH-TT-----HHHHHHHHHHHHHHHHHSTTSEEEETTEEEE--------

Nearest PDB structures (foldseek):
  3sf4-assembly1_A  TM=4.508E-01  e=9.282E-03  Homo sapiens
  3ro2-assembly1_A  TM=5.613E-01  e=9.019E-02  Mus musculus
  6hc2-assembly1_C  TM=4.769E-01  e=3.632E-02  Homo sapiens
  4g2v-assembly1_A  TM=4.948E-01  e=4.466E-02  Mus musculus
  4wng-assembly1_A  TM=5.732E-01  e=1.156E-01  Homo sapiens

pLDDT: mean 87.46, std 11.68, range [25.03, 98.31]